Protein AF-0000000083946502 (afdb_homodimer)

Organism: NCBI:txid28139

Nearest PDB structures (foldseek):
  5fny-assembly2_B  TM=5.465E-01  e=9.237E-04  Escherichia coli K-12
  7bhc-assembly2_B  TM=5.252E-01  e=1.106E-03  Escherichia coli K-12
  1rx0-assembly1_C  TM=4.509E-01  e=5.972E+00  Homo sapiens
  7vg4-assembly3_F  TM=4.858E-01  e=9.366E+00  Methylorubrum extorquens AM1
  5fny-assembly2_B  TM=5.475E-01  e=5.488E-04  Escherichia coli K-12

Secondary structure (DSSP, 8-state):
-------TTSBHHHHHHH-GGGGTTGGGGT--S--TT-BHHHHHHHHT--HHHHHHHHHHHH-TT----GGGGGGS-HHHHHHHHHHHHHHIIIIIHHHHHHHHHHHHHHS-HHHHHHHHHHHHHHHHHHHHHHHHIIIIIHHHHHHHHTT---TTS--HHHHHHH---TTHHHHHHHHIIIIIS-TTS-HHHHHHHHHHHHHHHHHHHHHHHHIIIIIHHHHHHHHHHH-/-------TTSBHHHHHHH-GGGGTTGGGGT--S--TT-BHHHHHHHHT--HHHHHHHHHHHH-TT----GGGGGGS-HHHHHHHHHHHHHHIIIIIHHHHHHHHHHHHHHS-HHHHHHHHHHHHHHHHHHHHHHHHIIIIIHHHHHHHHTT---TTS--HHHHHHH---TTHHHHHHHHIIIIIS-TTS-HHHHHHHHHHHHHHHHHHHHHHHHIIIIIHHHHHHHHHHH-

Structure (mmCIF, N/CA/C/O backbone):
data_AF-0000000083946502-model_v1
#
loop_
_entity.id
_entity.type
_entity.pdbx_description
1 polymer 'Iron-sulfur cluster repair di-iron protein'
#
loop_
_atom_site.group_PDB
_atom_site.id
_atom_site.type_symbol
_atom_site.label_atom_id
_atom_site.label_alt_id
_atom_site.label_comp_id
_atom_site.label_asym_id
_atom_site.label_entity_id
_atom_site.label_seq_id
_atom_site.pdbx_PDB_ins_code
_atom_site.Cartn_x
_atom_site.Cartn_y
_atom_site.Cartn_z
_atom_site.occupancy
_atom_site.B_iso_or_equiv
_atom_site.auth_seq_id
_atom_site.auth_comp_id
_atom_site.auth_asym_id
_atom_site.auth_atom_id
_atom_site.pdbx_PDB_model_num
ATOM 1 N N . MET A 1 1 ? -3.738 7.09 -21.281 1 38.72 1 MET A N 1
ATOM 2 C CA . MET A 1 1 ? -2.318 7.398 -21.438 1 38.72 1 MET A CA 1
ATOM 3 C C . MET A 1 1 ? -1.511 6.129 -21.703 1 38.72 1 MET A C 1
ATOM 5 O O . MET A 1 1 ? -1.768 5.09 -21.094 1 38.72 1 MET A O 1
ATOM 9 N N . LYS A 1 2 ? -0.919 6.004 -22.719 1 44.44 2 LYS A N 1
ATOM 10 C CA . LYS A 1 2 ? -0.086 4.902 -23.188 1 44.44 2 LYS A CA 1
ATOM 11 C C . LYS A 1 2 ? 0.951 4.504 -22.141 1 44.44 2 LYS A C 1
ATOM 13 O O . LYS A 1 2 ? 1.848 5.289 -21.828 1 44.44 2 LYS A O 1
ATOM 18 N N . HIS A 1 3 ? 0.584 3.801 -21.109 1 58.94 3 HIS A N 1
ATOM 19 C CA . HIS A 1 3 ? 1.556 3.484 -20.078 1 58.94 3 HIS A CA 1
ATOM 20 C C . HIS A 1 3 ? 2.789 2.805 -20.656 1 58.94 3 HIS A C 1
ATOM 22 O O . HIS A 1 3 ? 2.682 2.018 -21.594 1 58.94 3 HIS A O 1
ATOM 28 N N . LEU A 1 4 ? 3.803 3.463 -20.562 1 65.81 4 LEU A N 1
ATOM 29 C CA . LEU A 1 4 ? 5.043 2.811 -20.969 1 65.81 4 LEU A CA 1
ATOM 30 C C . LEU A 1 4 ? 5.262 1.524 -20.172 1 65.81 4 LEU A C 1
ATOM 32 O O . LEU A 1 4 ? 5.531 1.567 -18.969 1 65.81 4 LEU A O 1
ATOM 36 N N . LEU A 1 5 ? 5.004 0.397 -20.797 1 82.06 5 LEU A N 1
ATOM 37 C CA . LEU A 1 5 ? 5.148 -0.946 -20.234 1 82.06 5 LEU A CA 1
ATOM 38 C C . LEU A 1 5 ? 6.602 -1.237 -19.891 1 82.06 5 LEU A C 1
ATOM 40 O O . LEU A 1 5 ? 7.516 -0.607 -20.422 1 82.06 5 LEU A O 1
ATOM 44 N N . PHE A 1 6 ? 6.766 -2.051 -18.875 1 93 6 PHE A N 1
ATOM 45 C CA . PHE A 1 6 ? 8.109 -2.475 -18.5 1 93 6 PHE A CA 1
ATOM 46 C C . PHE A 1 6 ? 8.766 -3.273 -19.609 1 93 6 PHE A C 1
ATOM 48 O O . PHE A 1 6 ? 8.094 -4.02 -20.328 1 93 6 PHE A O 1
ATOM 55 N N . THR A 1 7 ? 10.047 -3.086 -19.781 1 93.94 7 THR A N 1
ATOM 56 C CA . THR A 1 7 ? 10.805 -3.824 -20.797 1 93.94 7 THR A CA 1
ATOM 57 C C . THR A 1 7 ? 12.031 -4.488 -20.172 1 93.94 7 THR A C 1
ATOM 59 O O . THR A 1 7 ? 12.438 -4.141 -19.062 1 93.94 7 THR A O 1
ATOM 62 N N . GLU A 1 8 ? 12.633 -5.363 -20.922 1 95.12 8 GLU A N 1
ATOM 63 C CA . GLU A 1 8 ? 13.773 -6.133 -20.422 1 95.12 8 GLU A CA 1
ATOM 64 C C . GLU A 1 8 ? 14.984 -5.234 -20.188 1 95.12 8 GLU A C 1
ATOM 66 O O . GLU A 1 8 ? 15.891 -5.594 -19.438 1 95.12 8 GLU A O 1
ATOM 71 N N . ARG A 1 9 ? 15.008 -4.125 -20.812 1 95.25 9 ARG A N 1
ATOM 72 C CA . ARG A 1 9 ? 16.172 -3.254 -20.75 1 95.25 9 ARG A CA 1
ATOM 73 C C . ARG A 1 9 ? 16.156 -2.406 -19.484 1 95.25 9 ARG A C 1
ATOM 75 O O . ARG A 1 9 ? 17.188 -1.855 -19.094 1 95.25 9 ARG A O 1
ATOM 82 N N . MET A 1 10 ? 15.07 -2.332 -18.891 1 95.88 10 MET A N 1
ATOM 83 C CA . MET A 1 10 ? 14.945 -1.539 -17.672 1 95.88 10 MET A CA 1
ATOM 84 C C . MET A 1 10 ? 15.664 -2.219 -16.516 1 95.88 10 MET A C 1
ATOM 86 O O . MET A 1 10 ? 15.805 -3.443 -16.5 1 95.88 10 MET A O 1
ATOM 90 N N . LYS A 1 11 ? 16.078 -1.374 -15.562 1 96.5 11 LYS A N 1
ATOM 91 C CA . LYS A 1 11 ? 16.672 -1.931 -14.352 1 96.5 11 LYS A CA 1
ATOM 92 C C . LYS A 1 11 ? 15.617 -2.576 -13.461 1 96.5 11 LYS A C 1
ATOM 94 O O . LYS A 1 11 ? 14.516 -2.033 -13.297 1 96.5 11 LYS A O 1
ATOM 99 N N . MET A 1 12 ? 15.969 -3.723 -12.852 1 96.25 12 MET A N 1
ATOM 100 C CA . MET A 1 12 ? 15.047 -4.426 -11.961 1 96.25 12 MET A CA 1
ATOM 101 C C . MET A 1 12 ? 14.648 -3.543 -10.781 1 96.25 12 MET A C 1
ATOM 103 O O . MET A 1 12 ? 13.484 -3.533 -10.367 1 96.25 12 MET A O 1
ATOM 107 N N . ALA A 1 13 ? 15.586 -2.771 -10.312 1 94.81 13 ALA A N 1
ATOM 108 C CA . ALA A 1 13 ? 15.312 -1.891 -9.18 1 94.81 13 ALA A CA 1
ATOM 109 C C . ALA A 1 13 ? 14.234 -0.867 -9.531 1 94.81 13 ALA A C 1
ATOM 111 O O . ALA A 1 13 ? 13.422 -0.504 -8.68 1 94.81 13 ALA A O 1
ATOM 112 N N . ASP A 1 14 ? 14.211 -0.471 -10.758 1 94.5 14 ASP A N 1
ATOM 113 C CA . ASP A 1 14 ? 13.25 0.533 -11.195 1 94.5 14 ASP A CA 1
ATOM 114 C C . ASP A 1 14 ? 11.828 -0.023 -11.172 1 94.5 14 ASP A C 1
ATOM 116 O O . ASP A 1 14 ? 10.867 0.719 -10.945 1 94.5 14 ASP A O 1
ATOM 120 N N . LEU A 1 15 ? 11.727 -1.272 -11.406 1 94.56 15 LEU A N 1
ATOM 121 C CA . LEU A 1 15 ? 10.43 -1.941 -11.359 1 94.56 15 LEU A CA 1
ATOM 122 C C . LEU A 1 15 ? 9.828 -1.863 -9.961 1 94.56 15 LEU A C 1
ATOM 124 O O . LEU A 1 15 ? 8.641 -1.562 -9.805 1 94.56 15 LEU A O 1
ATOM 128 N N . VAL A 1 16 ? 10.648 -2.055 -9 1 93.31 16 VAL A N 1
ATOM 129 C CA . VAL A 1 16 ? 10.203 -2.039 -7.609 1 93.31 16 VAL A CA 1
ATOM 130 C C . VAL A 1 16 ? 9.812 -0.618 -7.207 1 93.31 16 VAL A C 1
ATOM 132 O O . VAL A 1 16 ? 8.812 -0.414 -6.516 1 93.31 16 VAL A O 1
ATOM 135 N N . HIS A 1 17 ? 10.555 0.321 -7.707 1 93.62 17 HIS A N 1
ATOM 136 C CA . HIS A 1 17 ? 10.25 1.716 -7.41 1 93.62 17 HIS A CA 1
ATOM 137 C C . HIS A 1 17 ? 8.953 2.154 -8.07 1 93.62 17 HIS A C 1
ATOM 139 O O . HIS A 1 17 ? 8.219 2.986 -7.527 1 93.62 17 HIS A O 1
ATOM 145 N N . ALA A 1 18 ? 8.75 1.553 -9.203 1 93.25 18 ALA A N 1
ATOM 146 C CA . ALA A 1 18 ? 7.547 1.92 -9.953 1 93.25 18 ALA A CA 1
ATOM 147 C C . ALA A 1 18 ? 6.289 1.397 -9.258 1 93.25 18 ALA A C 1
ATOM 149 O O . ALA A 1 18 ? 5.238 2.041 -9.297 1 93.25 18 ALA A O 1
ATOM 150 N N . ASN A 1 19 ? 6.414 0.228 -8.664 1 94.81 19 ASN A N 1
ATOM 151 C CA . ASN A 1 19 ? 5.289 -0.373 -7.961 1 94.81 19 ASN A CA 1
ATOM 152 C C . ASN A 1 19 ? 5.754 -1.311 -6.852 1 94.81 19 ASN A C 1
ATOM 154 O O . ASN A 1 19 ? 6.129 -2.453 -7.113 1 94.81 19 ASN A O 1
ATOM 158 N N . TYR A 1 20 ? 5.555 -0.829 -5.656 1 93.56 20 TYR A N 1
ATOM 159 C CA . TYR A 1 20 ? 6.094 -1.561 -4.516 1 93.56 20 TYR A CA 1
ATOM 160 C C . TYR A 1 20 ? 5.344 -2.869 -4.301 1 93.56 20 TYR A C 1
ATOM 162 O O . TYR A 1 20 ? 5.816 -3.756 -3.586 1 93.56 20 TYR A O 1
ATOM 170 N N . ARG A 1 21 ? 4.191 -3.041 -4.887 1 93.5 21 ARG A N 1
ATOM 171 C CA . ARG A 1 21 ? 3.453 -4.297 -4.777 1 93.5 21 ARG A CA 1
ATOM 172 C C . ARG A 1 21 ? 4.227 -5.445 -5.418 1 93.5 21 ARG A C 1
ATOM 174 O O . ARG A 1 21 ? 3.971 -6.613 -5.125 1 93.5 21 ARG A O 1
ATOM 181 N N . LEU A 1 22 ? 5.137 -5.129 -6.27 1 95.69 22 LEU A N 1
ATOM 182 C CA . LEU A 1 22 ? 5.93 -6.145 -6.949 1 95.69 22 LEU A CA 1
ATOM 183 C C . LEU A 1 22 ? 6.898 -6.816 -5.98 1 95.69 22 LEU A C 1
ATOM 185 O O . LEU A 1 22 ? 7.469 -7.863 -6.293 1 95.69 22 LEU A O 1
ATOM 189 N N . LEU A 1 23 ? 7.074 -6.246 -4.793 1 93 23 LEU A N 1
ATOM 190 C CA . LEU A 1 23 ? 7.844 -6.898 -3.734 1 93 23 LEU A CA 1
ATOM 191 C C . LEU A 1 23 ? 7.246 -8.258 -3.389 1 93 23 LEU A C 1
ATOM 193 O O . LEU A 1 23 ? 7.965 -9.164 -2.955 1 93 23 LEU A O 1
ATOM 197 N N . PHE A 1 24 ? 5.949 -8.406 -3.68 1 91.81 24 PHE A N 1
ATOM 198 C CA . PHE A 1 24 ? 5.273 -9.656 -3.367 1 91.81 24 PHE A CA 1
ATOM 199 C C . PHE A 1 24 ? 5.348 -10.617 -4.547 1 91.81 24 PHE A C 1
ATOM 201 O O . PHE A 1 24 ? 5.164 -11.828 -4.383 1 91.81 24 PHE A O 1
ATOM 208 N N . VAL A 1 25 ? 5.617 -10.117 -5.652 1 95.56 25 VAL A N 1
ATOM 209 C CA . VAL A 1 25 ? 5.633 -10.914 -6.875 1 95.56 25 VAL A CA 1
ATOM 210 C C . VAL A 1 25 ? 7.02 -11.516 -7.078 1 95.56 25 VAL A C 1
ATOM 212 O O . VAL A 1 25 ? 7.145 -12.672 -7.496 1 95.56 25 VAL A O 1
ATOM 215 N N . LEU A 1 26 ? 8.07 -10.789 -6.75 1 94.88 26 LEU A N 1
ATOM 216 C CA . LEU A 1 26 ? 9.445 -11.164 -7.043 1 94.88 26 LEU A CA 1
ATOM 217 C C . LEU A 1 26 ? 9.789 -12.516 -6.414 1 94.88 26 LEU A C 1
ATOM 219 O O . LEU A 1 26 ? 10.289 -13.406 -7.098 1 94.88 26 LEU A O 1
ATOM 223 N N . PRO A 1 27 ? 9.461 -12.734 -5.152 1 92.5 27 PRO A N 1
ATOM 224 C CA . PRO A 1 27 ? 9.805 -14.023 -4.555 1 92.5 27 PRO A CA 1
ATOM 225 C C . PRO A 1 27 ? 9.086 -15.195 -5.219 1 92.5 27 PRO A C 1
ATOM 227 O O . PRO A 1 27 ? 9.602 -16.312 -5.219 1 92.5 27 PRO A O 1
ATOM 230 N N . ARG A 1 28 ? 7.961 -14.984 -5.781 1 95.56 28 ARG A N 1
ATOM 231 C CA . ARG A 1 28 ? 7.203 -16.047 -6.434 1 95.56 28 ARG A CA 1
ATOM 232 C C . ARG A 1 28 ? 7.902 -16.516 -7.703 1 95.56 28 ARG A C 1
ATOM 234 O O . ARG A 1 28 ? 7.617 -17.609 -8.211 1 95.56 28 ARG A O 1
ATOM 241 N N . PHE A 1 29 ? 8.773 -15.688 -8.203 1 96 29 PHE A N 1
ATOM 242 C CA . PHE A 1 29 ? 9.609 -16.078 -9.336 1 96 29 PHE A CA 1
ATOM 243 C C . PHE A 1 29 ? 10.984 -16.531 -8.852 1 96 29 PHE A C 1
ATOM 245 O O . PHE A 1 29 ? 11.891 -16.75 -9.664 1 96 29 PHE A O 1
ATOM 252 N N . GLY A 1 30 ? 11.164 -16.531 -7.508 1 92.06 30 GLY A N 1
ATOM 253 C CA . GLY A 1 30 ? 12.438 -16.922 -6.934 1 92.06 30 GLY A CA 1
ATOM 254 C C . GLY A 1 30 ? 13.461 -15.797 -6.938 1 92.06 30 GLY A C 1
ATOM 255 O O . GLY A 1 30 ? 14.656 -16.031 -6.793 1 92.06 30 GLY A O 1
ATOM 256 N N . ILE A 1 31 ? 13.023 -14.648 -7.188 1 92.44 31 ILE A N 1
ATOM 257 C CA . ILE A 1 31 ? 13.93 -13.508 -7.266 1 92.44 31 ILE A CA 1
ATOM 258 C C . ILE A 1 31 ? 14.023 -12.828 -5.898 1 92.44 31 ILE A C 1
ATOM 260 O O . ILE A 1 31 ? 13.008 -12.5 -5.285 1 92.44 31 ILE A O 1
ATOM 264 N N . GLN A 1 32 ? 15.195 -12.641 -5.445 1 88.06 32 GLN A N 1
ATOM 265 C CA . GLN A 1 32 ? 15.461 -11.93 -4.199 1 88.06 32 GLN A CA 1
ATOM 266 C C . GLN A 1 32 ? 16.016 -10.531 -4.473 1 88.06 32 GLN A C 1
ATOM 268 O O . GLN A 1 32 ? 16.578 -10.281 -5.543 1 88.06 32 GLN A O 1
ATOM 273 N N . LEU A 1 33 ? 15.914 -9.703 -3.559 1 89.62 33 LEU A N 1
ATOM 274 C CA . LEU A 1 33 ? 16.469 -8.367 -3.701 1 89.62 33 LEU A CA 1
ATOM 275 C C . LEU A 1 33 ? 17.984 -8.406 -3.785 1 89.62 33 LEU A C 1
ATOM 277 O O . LEU A 1 33 ? 18.594 -9.469 -3.635 1 89.62 33 LEU A O 1
ATOM 281 N N . GLY A 1 34 ? 18.562 -7.223 -4.016 1 87.88 34 GLY A N 1
ATOM 282 C CA . GLY A 1 34 ? 20 -7.156 -4.219 1 87.88 34 GLY A CA 1
ATOM 283 C C . GLY A 1 34 ? 20.406 -7.207 -5.68 1 87.88 34 GLY A C 1
ATOM 284 O O . GLY A 1 34 ? 21.344 -7.91 -6.047 1 87.88 34 GLY A O 1
ATOM 285 N N . PHE A 1 35 ? 19.688 -6.477 -6.438 1 88.62 35 PHE A N 1
ATOM 286 C CA . PHE A 1 35 ? 19.828 -6.555 -7.887 1 88.62 35 PHE A CA 1
ATOM 287 C C . PHE A 1 35 ? 21.047 -5.77 -8.359 1 88.62 35 PHE A C 1
ATOM 289 O O . PHE A 1 35 ? 21.562 -5.996 -9.461 1 88.62 35 PHE A O 1
ATOM 296 N N . GLY A 1 36 ? 21.438 -4.828 -7.52 1 90.56 36 GLY A N 1
ATOM 297 C CA . GLY A 1 36 ? 22.328 -3.832 -8.078 1 90.56 36 GLY A CA 1
ATOM 298 C C . GLY A 1 36 ? 21.734 -3.07 -9.242 1 90.56 36 GLY A C 1
ATOM 299 O O . GLY A 1 36 ? 20.625 -2.553 -9.148 1 90.56 36 GLY A O 1
ATOM 300 N N . ASP A 1 37 ? 22.531 -3.057 -10.383 1 93.94 37 ASP A N 1
ATOM 301 C CA . ASP A 1 37 ? 22.078 -2.307 -11.555 1 93.94 37 ASP A CA 1
ATOM 302 C C . ASP A 1 37 ? 21.688 -3.244 -12.695 1 93.94 37 ASP A C 1
ATOM 304 O O . ASP A 1 37 ? 21.609 -2.824 -13.852 1 93.94 37 ASP A O 1
ATOM 308 N N . LYS A 1 38 ? 21.453 -4.426 -12.367 1 96.38 38 LYS A N 1
ATOM 309 C CA . LYS A 1 38 ? 21.141 -5.414 -13.391 1 96.38 38 LYS A CA 1
ATOM 310 C C . LYS A 1 38 ? 19.766 -5.141 -14 1 96.38 38 LYS A C 1
ATOM 312 O O . LYS A 1 38 ? 18.844 -4.676 -13.312 1 96.38 38 LYS A O 1
ATOM 317 N N . SER A 1 39 ? 19.641 -5.473 -15.242 1 97.69 39 SER A N 1
ATOM 318 C CA . SER A 1 39 ? 18.391 -5.285 -15.961 1 97.69 39 SER A CA 1
ATOM 319 C C . SER A 1 39 ? 17.406 -6.422 -15.68 1 97.69 39 SER A C 1
ATOM 321 O O . SER A 1 39 ? 17.797 -7.469 -15.156 1 97.69 39 SER A O 1
ATOM 323 N N . ILE A 1 40 ? 16.188 -6.215 -16.031 1 97.62 40 ILE A N 1
ATOM 324 C CA . ILE A 1 40 ? 15.148 -7.227 -15.883 1 97.62 40 ILE A CA 1
ATOM 325 C C . ILE A 1 40 ? 15.523 -8.469 -16.688 1 97.62 40 ILE A C 1
ATOM 327 O O . ILE A 1 40 ? 15.453 -9.594 -16.172 1 97.62 40 ILE A O 1
ATOM 331 N N . GLY A 1 41 ? 15.984 -8.234 -17.906 1 97.44 41 GLY A N 1
ATOM 332 C CA . GLY A 1 41 ? 16.375 -9.352 -18.75 1 97.44 41 GLY A CA 1
ATOM 333 C C . GLY A 1 41 ? 17.516 -10.172 -18.156 1 97.44 41 GLY A C 1
ATOM 334 O O . GLY A 1 41 ? 17.469 -11.406 -18.188 1 97.44 41 GLY A O 1
ATOM 335 N N . GLU A 1 42 ? 18.516 -9.516 -17.656 1 97.69 42 GLU A N 1
ATOM 336 C CA . GLU A 1 42 ? 19.656 -10.195 -17.031 1 97.69 42 GLU A CA 1
ATOM 337 C C . GLU A 1 42 ? 19.219 -11.039 -15.844 1 97.69 42 GLU A C 1
ATOM 339 O O . GLU A 1 42 ? 19.625 -12.195 -15.703 1 97.69 42 GLU A O 1
ATOM 344 N N . ILE A 1 43 ? 18.375 -10.531 -15.031 1 96.94 43 ILE A N 1
ATOM 345 C CA . ILE A 1 43 ? 17.922 -11.227 -13.836 1 96.94 43 ILE A CA 1
ATOM 346 C C . ILE A 1 43 ? 17.062 -12.43 -14.234 1 96.94 43 ILE A C 1
ATOM 348 O O . ILE A 1 43 ? 17.219 -13.523 -13.695 1 96.94 43 ILE A O 1
ATOM 352 N N . CYS A 1 44 ? 16.203 -12.203 -15.164 1 96.81 44 CYS A N 1
ATOM 353 C CA . CYS A 1 44 ? 15.352 -13.297 -15.625 1 96.81 44 CYS A CA 1
ATOM 354 C C . CYS A 1 44 ? 16.203 -14.438 -16.188 1 96.81 44 CYS A C 1
ATOM 356 O O . CYS A 1 44 ? 15.961 -15.609 -15.859 1 96.81 44 CYS A O 1
ATOM 358 N N . ARG A 1 45 ? 17.141 -14.086 -16.953 1 96.38 45 ARG A N 1
ATOM 359 C CA . ARG A 1 45 ? 18.016 -15.094 -17.547 1 96.38 45 ARG A CA 1
ATOM 360 C C . ARG A 1 45 ? 18.766 -15.859 -16.453 1 96.38 45 ARG A C 1
ATOM 362 O O . ARG A 1 45 ? 18.859 -17.094 -16.516 1 96.38 45 ARG A O 1
ATOM 369 N N . THR A 1 46 ? 19.281 -15.172 -15.531 1 95.25 46 THR A N 1
ATOM 370 C CA . THR A 1 46 ? 20.062 -15.773 -14.453 1 95.25 46 THR A CA 1
ATOM 371 C C . THR A 1 46 ? 19.203 -16.734 -13.641 1 95.25 46 THR A C 1
ATOM 373 O O . THR A 1 46 ? 19.703 -17.75 -13.148 1 95.25 46 THR A O 1
ATOM 376 N N . HIS A 1 47 ? 17.906 -16.531 -13.531 1 94.5 47 HIS A N 1
ATOM 377 C CA . HIS A 1 47 ? 17.016 -17.328 -12.703 1 94.5 47 HIS A CA 1
ATOM 378 C C . HIS A 1 47 ? 16.234 -18.344 -13.539 1 94.5 47 HIS A C 1
ATOM 380 O O . HIS A 1 47 ? 15.383 -19.062 -13.016 1 94.5 47 HIS A O 1
ATOM 386 N N . GLY A 1 48 ? 16.469 -18.297 -14.836 1 93.81 48 GLY A N 1
ATOM 387 C CA . GLY A 1 48 ? 15.805 -19.25 -15.719 1 93.81 48 GLY A CA 1
ATOM 388 C C . GLY A 1 48 ? 14.312 -19 -15.844 1 93.81 48 GLY A C 1
ATOM 389 O O . GLY A 1 48 ? 13.531 -19.953 -15.938 1 93.81 48 GLY A O 1
ATOM 390 N N . ILE A 1 49 ? 13.922 -17.75 -15.766 1 93.94 49 ILE A N 1
ATOM 391 C CA . ILE A 1 49 ? 12.516 -17.359 -15.852 1 93.94 49 ILE A CA 1
ATOM 392 C C . ILE A 1 49 ? 12.242 -16.719 -17.219 1 93.94 49 ILE A C 1
ATOM 394 O O . ILE A 1 49 ? 13.102 -16.047 -17.781 1 93.94 49 ILE A O 1
ATOM 398 N N . SER A 1 50 ? 11.117 -16.953 -17.719 1 94 50 SER A N 1
ATOM 399 C CA . SER A 1 50 ? 10.688 -16.266 -18.938 1 94 50 SER A CA 1
ATOM 400 C C . SER A 1 50 ? 10.492 -14.773 -18.688 1 94 50 SER A C 1
ATOM 402 O O . SER A 1 50 ? 9.609 -14.375 -17.938 1 94 50 SER A O 1
ATOM 404 N N . SER A 1 51 ? 11.273 -14.008 -19.422 1 94.88 51 SER A N 1
ATOM 405 C CA . SER A 1 51 ? 11.133 -12.562 -19.266 1 94.88 51 SER A CA 1
ATOM 406 C C . SER A 1 51 ? 9.742 -12.094 -19.703 1 94.88 51 SER A C 1
ATOM 408 O O . SER A 1 51 ? 9.195 -11.156 -19.125 1 94.88 51 SER A O 1
ATOM 410 N N . SER A 1 52 ? 9.25 -12.781 -20.672 1 93.69 52 SER A N 1
ATOM 411 C CA . SER A 1 52 ? 7.93 -12.414 -21.172 1 93.69 52 SER A CA 1
ATOM 412 C C . SER A 1 52 ? 6.852 -12.633 -20.125 1 93.69 52 SER A C 1
ATOM 414 O O . SER A 1 52 ? 6.004 -11.766 -19.906 1 93.69 52 SER A O 1
ATOM 416 N N . LEU A 1 53 ? 6.895 -13.766 -19.516 1 95.25 53 LEU A N 1
ATOM 417 C CA . LEU A 1 53 ? 5.922 -14.047 -18.469 1 95.25 53 LEU A CA 1
ATOM 418 C C . LEU A 1 53 ? 6.102 -13.102 -17.281 1 95.25 53 LEU A C 1
ATOM 420 O O . LEU A 1 53 ? 5.125 -12.562 -16.75 1 95.25 53 LEU A O 1
ATOM 424 N N . PHE A 1 54 ? 7.375 -12.906 -16.906 1 96.94 54 PHE A N 1
ATOM 425 C CA . PHE A 1 54 ? 7.68 -12.031 -15.781 1 96.94 54 PHE A CA 1
ATOM 426 C C . PHE A 1 54 ? 7.141 -10.625 -16.031 1 96.94 54 PHE A C 1
ATOM 428 O O . PHE A 1 54 ? 6.461 -10.055 -15.18 1 96.94 54 PHE A O 1
ATOM 435 N N . LEU A 1 55 ? 7.398 -10.094 -17.188 1 95.5 55 LEU A N 1
ATOM 436 C CA . LEU A 1 55 ? 6.969 -8.75 -17.547 1 95.5 55 LEU A CA 1
ATOM 437 C C . LEU A 1 55 ? 5.449 -8.672 -17.656 1 95.5 55 LEU A C 1
ATOM 439 O O . LEU A 1 55 ? 4.848 -7.66 -17.297 1 95.5 55 LEU A O 1
ATOM 443 N N . LEU A 1 56 ? 4.852 -9.711 -18.125 1 94.75 56 LEU A N 1
ATOM 444 C CA . LEU A 1 56 ? 3.396 -9.758 -18.203 1 94.75 56 LEU A CA 1
ATOM 445 C C . LEU A 1 56 ? 2.764 -9.625 -16.828 1 94.75 56 LEU A C 1
ATOM 447 O O . LEU A 1 56 ? 1.872 -8.797 -16.625 1 94.75 56 LEU A O 1
ATOM 451 N N . VAL A 1 57 ? 3.277 -10.406 -15.898 1 96 57 VAL A N 1
ATOM 452 C CA . VAL A 1 57 ? 2.75 -10.375 -14.539 1 96 57 VAL A CA 1
ATOM 453 C C . VAL A 1 57 ? 2.971 -9 -13.922 1 96 57 VAL A C 1
ATOM 455 O O . VAL A 1 57 ? 2.049 -8.406 -13.359 1 96 57 VAL A O 1
ATOM 458 N N . CYS A 1 58 ? 4.129 -8.43 -14.102 1 96.56 58 CYS A N 1
ATOM 459 C CA . CYS A 1 58 ? 4.457 -7.125 -13.539 1 96.56 58 CYS A CA 1
ATOM 460 C C . CYS A 1 58 ? 3.562 -6.039 -14.125 1 96.56 58 CYS A C 1
ATOM 462 O O . CYS A 1 58 ? 3.123 -5.141 -13.406 1 96.56 58 CYS A O 1
ATOM 464 N N . ASN A 1 59 ? 3.322 -6.145 -15.391 1 95.19 59 ASN A N 1
ATOM 465 C CA . ASN A 1 59 ? 2.467 -5.156 -16.031 1 95.19 59 ASN A CA 1
ATOM 466 C C . ASN A 1 59 ? 1.022 -5.266 -15.555 1 95.19 59 ASN A C 1
ATOM 468 O O . ASN A 1 59 ? 0.35 -4.25 -15.367 1 95.19 59 ASN A O 1
ATOM 472 N N . ILE A 1 60 ? 0.559 -6.445 -15.328 1 94.5 60 ILE A N 1
ATOM 473 C CA . ILE A 1 60 ? -0.791 -6.656 -14.82 1 94.5 60 ILE A CA 1
ATOM 474 C C . ILE A 1 60 ? -0.912 -6.051 -13.422 1 94.5 60 ILE A C 1
ATOM 476 O O . ILE A 1 60 ? -1.912 -5.406 -13.102 1 94.5 60 ILE A O 1
ATOM 480 N N . TYR A 1 61 ? 0.098 -6.207 -12.641 1 95.5 61 TYR A N 1
ATOM 481 C CA . TYR A 1 61 ? 0.084 -5.688 -11.273 1 95.5 61 TYR A CA 1
ATOM 482 C C . TYR A 1 61 ? 0.142 -4.168 -11.273 1 95.5 61 TYR A C 1
ATOM 484 O O . TYR A 1 61 ? -0.388 -3.521 -10.359 1 95.5 61 TYR A O 1
ATOM 492 N N . THR A 1 62 ? 0.772 -3.604 -12.219 1 94.56 62 THR A N 1
ATOM 493 C CA . THR A 1 62 ? 1.114 -2.186 -12.156 1 94.56 62 THR A CA 1
ATOM 494 C C . THR A 1 62 ? 0.078 -1.349 -12.898 1 94.56 62 THR A C 1
ATOM 496 O O . THR A 1 62 ? -0.273 -0.251 -12.461 1 94.56 62 THR A O 1
ATOM 499 N N . PHE A 1 63 ? -0.406 -1.896 -13.969 1 91.94 63 PHE A N 1
ATOM 500 C CA . PHE A 1 63 ? -1.305 -1.127 -14.82 1 91.94 63 PHE A CA 1
ATOM 501 C C . PHE A 1 63 ? -2.691 -1.758 -14.859 1 91.94 63 PHE A C 1
ATOM 503 O O . PHE A 1 63 ? -2.902 -2.768 -15.531 1 91.94 63 PHE A O 1
ATOM 510 N N . ASP A 1 64 ? -3.652 -1.165 -14.219 1 84.06 64 ASP A N 1
ATOM 511 C CA . ASP A 1 64 ? -4.977 -1.737 -13.992 1 84.06 64 ASP A CA 1
ATOM 512 C C . ASP A 1 64 ? -5.684 -2.029 -15.312 1 84.06 64 ASP A C 1
ATOM 514 O O . ASP A 1 64 ? -6.48 -2.965 -15.398 1 84.06 64 ASP A O 1
ATOM 518 N N . ASP A 1 65 ? -5.391 -1.369 -16.328 1 83.19 65 ASP A N 1
ATOM 519 C CA . ASP A 1 65 ? -6.113 -1.553 -17.578 1 83.19 65 ASP A CA 1
ATOM 520 C C . ASP A 1 65 ? -5.309 -2.412 -18.562 1 83.19 65 ASP A C 1
ATOM 522 O O . ASP A 1 65 ? -5.723 -2.619 -19.703 1 83.19 65 ASP A O 1
ATOM 526 N N . PHE A 1 66 ? -4.305 -2.963 -18.016 1 87.25 66 PHE A N 1
ATOM 527 C CA . PHE A 1 66 ? -3.459 -3.74 -18.906 1 87.25 66 PHE A CA 1
ATOM 528 C C . PHE A 1 66 ? -3.986 -5.164 -19.047 1 87.25 66 PHE A C 1
ATOM 530 O O . PHE A 1 66 ? -4.254 -5.836 -18.047 1 87.25 66 PHE A O 1
ATOM 537 N N . LEU A 1 67 ? -4.184 -5.555 -20.328 1 83.44 67 LEU A N 1
ATOM 538 C CA . LEU A 1 67 ? -4.422 -6.953 -20.688 1 83.44 67 LEU A CA 1
ATOM 539 C C . LEU A 1 67 ? -3.539 -7.371 -21.859 1 83.44 67 LEU A C 1
ATOM 541 O O . LEU A 1 67 ? -3.391 -6.621 -22.828 1 83.44 67 LEU A O 1
ATOM 545 N N . PRO A 1 68 ? -2.994 -8.539 -21.719 1 81.62 68 PRO A N 1
ATOM 546 C CA . PRO A 1 68 ? -2.078 -8.969 -22.766 1 81.62 68 PRO A CA 1
ATOM 547 C C . PRO A 1 68 ? -2.789 -9.242 -24.094 1 81.62 68 PRO A C 1
ATOM 549 O O . PRO A 1 68 ? -3.973 -9.594 -24.109 1 81.62 68 PRO A O 1
ATOM 552 N N . GLU A 1 69 ? -1.99 -9 -25.109 1 79 69 GLU A N 1
ATOM 553 C CA . GLU A 1 69 ? -2.455 -9.414 -26.422 1 79 69 GLU A CA 1
ATOM 554 C C . GLU A 1 69 ? -2.281 -10.922 -26.625 1 79 69 GLU A C 1
ATOM 556 O O . GLU A 1 69 ? -1.459 -11.547 -25.953 1 79 69 GLU A O 1
ATOM 561 N N . ALA A 1 70 ? -3.064 -11.43 -27.531 1 75.06 70 ALA A N 1
ATOM 562 C CA . ALA A 1 70 ? -3.07 -12.867 -27.781 1 75.06 70 ALA A CA 1
ATOM 563 C C . ALA A 1 70 ? -1.669 -13.375 -28.109 1 75.06 70 ALA A C 1
ATOM 565 O O . ALA A 1 70 ? -1.278 -14.461 -27.688 1 75.06 70 ALA A O 1
ATOM 566 N N . ASP A 1 71 ? -0.942 -12.594 -28.812 1 77.25 71 ASP A N 1
ATOM 567 C CA . ASP A 1 71 ? 0.376 -13.023 -29.266 1 77.25 71 ASP A CA 1
ATOM 568 C C . ASP A 1 71 ? 1.368 -13.078 -28.109 1 77.25 71 ASP A C 1
ATOM 570 O O . ASP A 1 71 ? 2.359 -13.805 -28.172 1 77.25 71 ASP A O 1
ATOM 574 N N . GLU A 1 72 ? 1.094 -12.406 -27.047 1 78.38 72 GLU A N 1
ATOM 575 C CA . GLU A 1 72 ? 1.978 -12.391 -25.891 1 78.38 72 GLU A CA 1
ATOM 576 C C . GLU A 1 72 ? 1.856 -13.68 -25.078 1 78.38 72 GLU A C 1
ATOM 578 O O . GLU A 1 72 ? 2.752 -14.023 -24.312 1 78.38 72 GLU A O 1
ATOM 583 N N . LEU A 1 73 ? 0.836 -14.391 -25.328 1 80.88 73 LEU A N 1
ATOM 584 C CA . LEU A 1 73 ? 0.577 -15.602 -24.562 1 80.88 73 LEU A CA 1
ATOM 585 C C . LEU A 1 73 ? 1.407 -16.766 -25.094 1 80.88 73 LEU A C 1
ATOM 587 O O . LEU A 1 73 ? 1.562 -17.781 -24.406 1 80.88 73 LEU A O 1
ATOM 591 N N . HIS A 1 74 ? 2.051 -16.516 -26.234 1 81 74 HIS A N 1
ATOM 592 C CA . HIS A 1 74 ? 2.785 -17.609 -26.859 1 81 74 HIS A CA 1
ATOM 593 C C . HIS A 1 74 ? 4.258 -17.578 -26.469 1 81 74 HIS A C 1
ATOM 595 O O . HIS A 1 74 ? 5.031 -18.453 -26.875 1 81 74 HIS A O 1
ATOM 601 N N . SER A 1 75 ? 4.633 -16.703 -25.688 1 84 75 SER A N 1
ATOM 602 C CA . SER A 1 75 ? 6.047 -16.531 -25.375 1 84 75 SER A CA 1
ATOM 603 C C . SER A 1 75 ? 6.434 -17.297 -24.109 1 84 75 SER A C 1
ATOM 605 O O . SER A 1 75 ? 7.59 -17.266 -23.688 1 84 75 SER A O 1
ATOM 607 N N . PHE A 1 76 ? 5.512 -18 -23.5 1 90.44 76 PHE A N 1
ATOM 608 C CA . PHE A 1 76 ? 5.738 -18.859 -22.359 1 90.44 76 PHE A CA 1
ATOM 609 C C . PHE A 1 76 ? 4.766 -20.047 -22.359 1 90.44 76 PHE A C 1
ATOM 611 O O . PHE A 1 76 ? 3.838 -20.078 -23.172 1 90.44 76 PHE A O 1
ATOM 618 N N . THR A 1 77 ? 5.012 -20.969 -21.516 1 90.56 77 THR A N 1
ATOM 619 C CA . THR A 1 77 ? 4.184 -22.172 -21.516 1 90.56 77 THR A CA 1
ATOM 620 C C . THR A 1 77 ? 3.188 -22.141 -20.359 1 90.56 77 THR A C 1
ATOM 622 O O . THR A 1 77 ? 3.35 -21.359 -19.422 1 90.56 77 THR A O 1
ATOM 625 N N . ALA A 1 78 ? 2.203 -22.953 -20.438 1 92.38 78 ALA A N 1
ATOM 626 C CA . ALA A 1 78 ? 1.253 -23.109 -19.344 1 92.38 78 ALA A CA 1
ATOM 627 C C . ALA A 1 78 ? 1.948 -23.609 -18.078 1 92.38 78 ALA A C 1
ATOM 629 O O . ALA A 1 78 ? 1.568 -23.234 -16.969 1 92.38 78 ALA A O 1
ATOM 630 N N . GLU A 1 79 ? 2.99 -24.328 -18.312 1 92.62 79 GLU A N 1
ATOM 631 C CA . GLU A 1 79 ? 3.756 -24.844 -17.188 1 92.62 79 GLU A CA 1
ATOM 632 C C . GLU A 1 79 ? 4.469 -23.719 -16.438 1 92.62 79 GLU A C 1
ATOM 634 O O . GLU A 1 79 ? 4.52 -23.719 -15.203 1 92.62 79 GLU A O 1
ATOM 639 N N . ASP A 1 80 ? 4.98 -22.812 -17.203 1 94.81 80 ASP A N 1
ATOM 640 C CA . ASP A 1 80 ? 5.609 -21.656 -16.578 1 94.81 80 ASP A CA 1
ATOM 641 C C . ASP A 1 80 ? 4.613 -20.891 -15.703 1 94.81 80 ASP A C 1
ATOM 643 O O . ASP A 1 80 ? 4.941 -20.5 -14.586 1 94.81 80 ASP A O 1
ATOM 647 N N . LEU A 1 81 ? 3.48 -20.734 -16.234 1 96.38 81 LEU A N 1
ATOM 648 C CA . LEU A 1 81 ? 2.451 -19.969 -15.547 1 96.38 81 LEU A CA 1
ATOM 649 C C . LEU A 1 81 ? 1.96 -20.719 -14.312 1 96.38 81 LEU A C 1
ATOM 651 O O . LEU A 1 81 ? 1.794 -20.125 -13.25 1 96.38 81 LEU A O 1
ATOM 655 N N . THR A 1 82 ? 1.736 -22.016 -14.422 1 97.31 82 THR A N 1
ATOM 656 C CA . THR A 1 82 ? 1.262 -22.781 -13.281 1 97.31 82 THR A CA 1
ATOM 657 C C . THR A 1 82 ? 2.318 -22.828 -12.18 1 97.31 82 THR A C 1
ATOM 659 O O . THR A 1 82 ? 1.987 -22.844 -10.992 1 97.31 82 THR A O 1
ATOM 662 N N . ALA A 1 83 ? 3.588 -22.844 -12.57 1 96.81 83 ALA A N 1
ATOM 663 C CA . ALA A 1 83 ? 4.66 -22.781 -11.578 1 96.81 83 ALA A CA 1
ATOM 664 C C . ALA A 1 83 ? 4.594 -21.484 -10.773 1 96.81 83 ALA A C 1
ATOM 666 O O . ALA A 1 83 ? 4.746 -21.5 -9.555 1 96.81 83 ALA A O 1
ATOM 667 N N . TYR A 1 84 ? 4.355 -20.406 -11.445 1 97.69 84 TYR A N 1
ATOM 668 C CA . TYR A 1 84 ? 4.191 -19.125 -10.773 1 97.69 84 TYR A CA 1
ATOM 669 C C . TYR A 1 84 ? 2.986 -19.141 -9.836 1 97.69 84 TYR A C 1
ATOM 671 O O . TYR A 1 84 ? 3.074 -18.703 -8.688 1 97.69 84 TYR A O 1
ATOM 679 N N . LEU A 1 85 ? 1.861 -19.641 -10.352 1 98.12 85 LEU A N 1
ATOM 680 C CA . LEU A 1 85 ? 0.633 -19.688 -9.57 1 98.12 85 LEU A CA 1
ATOM 681 C C . LEU A 1 85 ? 0.807 -20.562 -8.336 1 98.12 85 LEU A C 1
ATOM 683 O O . LEU A 1 85 ? 0.3 -20.25 -7.258 1 98.12 85 LEU A O 1
ATOM 687 N N . HIS A 1 86 ? 1.523 -21.672 -8.531 1 98.25 86 HIS A N 1
ATOM 688 C CA . HIS A 1 86 ? 1.817 -22.547 -7.395 1 98.25 86 HIS A CA 1
ATOM 689 C C . HIS A 1 86 ? 2.564 -21.797 -6.301 1 98.25 86 HIS A C 1
ATOM 691 O O . HIS A 1 86 ? 2.225 -21.906 -5.121 1 98.25 86 HIS A O 1
ATOM 697 N N . GLN A 1 87 ? 3.543 -21.047 -6.699 1 97.56 87 GLN A N 1
ATOM 698 C CA . GLN A 1 87 ? 4.309 -20.281 -5.727 1 97.56 87 GLN A CA 1
ATOM 699 C C . GLN A 1 87 ? 3.436 -19.219 -5.059 1 97.56 87 GLN A C 1
ATOM 701 O O . GLN A 1 87 ? 3.613 -18.922 -3.875 1 97.56 87 GLN A O 1
ATOM 706 N N . SER A 1 88 ? 2.555 -18.656 -5.816 1 97.44 88 SER A N 1
ATOM 707 C CA . SER A 1 88 ? 1.613 -17.703 -5.234 1 97.44 88 SER A CA 1
ATOM 708 C C . SER A 1 88 ? 0.762 -18.359 -4.152 1 97.44 88 SER A C 1
ATOM 710 O O . SER A 1 88 ? 0.587 -17.797 -3.068 1 97.44 88 SER A O 1
ATOM 712 N N . HIS A 1 89 ? 0.258 -19.562 -4.445 1 98.12 89 HIS A N 1
ATOM 713 C CA . HIS A 1 89 ? -0.538 -20.312 -3.471 1 98.12 89 HIS A CA 1
ATOM 714 C C . HIS A 1 89 ? 0.251 -20.547 -2.189 1 98.12 89 HIS A C 1
ATOM 716 O O . HIS A 1 89 ? -0.271 -20.375 -1.088 1 98.12 89 HIS A O 1
ATOM 722 N N . GLU A 1 90 ? 1.469 -20.922 -2.342 1 97.44 90 GLU A N 1
ATOM 723 C CA . GLU A 1 90 ? 2.322 -21.188 -1.188 1 97.44 90 GLU A CA 1
ATOM 724 C C . GLU A 1 90 ? 2.494 -19.922 -0.334 1 97.44 90 GLU A C 1
ATOM 726 O O . GLU A 1 90 ? 2.41 -19.984 0.894 1 97.44 90 GLU A O 1
ATOM 731 N N . ASP A 1 91 ? 2.707 -18.906 -1.014 1 95.81 91 ASP A N 1
ATOM 732 C CA . ASP A 1 91 ? 2.881 -17.625 -0.318 1 95.81 91 ASP A CA 1
ATOM 733 C C . ASP A 1 91 ? 1.621 -17.25 0.46 1 95.81 91 ASP A C 1
ATOM 735 O O . ASP A 1 91 ? 1.7 -16.844 1.622 1 95.81 91 ASP A O 1
ATOM 739 N N . TYR A 1 92 ? 0.443 -17.344 -0.182 1 97.06 92 TYR A N 1
ATOM 740 C CA . TYR A 1 92 ? -0.819 -17.016 0.467 1 97.06 92 TYR A CA 1
ATOM 741 C C . TYR A 1 92 ? -1.062 -17.891 1.684 1 97.06 92 TYR A C 1
ATOM 743 O O . TYR A 1 92 ? -1.372 -17.406 2.77 1 97.06 92 TYR A O 1
ATOM 751 N N . ILE A 1 93 ? -0.852 -19.172 1.506 1 97 93 ILE A N 1
ATOM 752 C CA . ILE A 1 93 ? -1.27 -20.172 2.494 1 97 93 ILE A CA 1
ATOM 753 C C . ILE A 1 93 ? -0.264 -20.203 3.643 1 97 93 ILE A C 1
ATOM 755 O O . ILE A 1 93 ? -0.644 -20.375 4.805 1 97 93 ILE A O 1
ATOM 759 N N . ARG A 1 94 ? 0.971 -19.969 3.393 1 95.12 94 ARG A N 1
ATOM 760 C CA . ARG A 1 94 ? 1.989 -20.188 4.414 1 95.12 94 ARG A CA 1
ATOM 761 C C . ARG A 1 94 ? 2.416 -18.875 5.062 1 95.12 94 ARG A C 1
ATOM 763 O O . ARG A 1 94 ? 2.939 -18.875 6.18 1 95.12 94 ARG A O 1
ATOM 770 N N . GLU A 1 95 ? 2.158 -17.812 4.395 1 94.06 95 GLU A N 1
ATOM 771 C CA . GLU A 1 95 ? 2.711 -16.562 4.922 1 94.06 95 GLU A CA 1
ATOM 772 C C . GLU A 1 95 ? 1.619 -15.516 5.117 1 94.06 95 GLU A C 1
ATOM 774 O O . GLU A 1 95 ? 1.299 -15.148 6.25 1 94.06 95 GLU A O 1
ATOM 779 N N . GLN A 1 96 ? 0.956 -15.086 4.047 1 94.44 96 GLN A N 1
ATOM 780 C CA . GLN A 1 96 ? 0.093 -13.914 4.105 1 94.44 96 GLN A CA 1
ATOM 781 C C . GLN A 1 96 ? -1.144 -14.18 4.957 1 94.44 96 GLN A C 1
ATOM 783 O O . GLN A 1 96 ? -1.449 -13.406 5.871 1 94.44 96 GLN A O 1
ATOM 788 N N . ILE A 1 97 ? -1.795 -15.266 4.684 1 97 97 ILE A N 1
ATOM 789 C CA . ILE A 1 97 ? -3.049 -15.555 5.375 1 97 97 ILE A CA 1
ATOM 790 C C . ILE A 1 97 ? -2.771 -15.828 6.848 1 97 97 ILE A C 1
ATOM 792 O O . ILE A 1 97 ? -3.438 -15.281 7.727 1 97 97 ILE A O 1
ATOM 796 N N . PRO A 1 98 ? -1.768 -16.625 7.219 1 96.56 98 PRO A N 1
ATOM 797 C CA . PRO A 1 98 ? -1.46 -16.828 8.633 1 96.56 98 PRO A CA 1
ATOM 798 C C . PRO A 1 98 ? -1.077 -15.539 9.352 1 96.56 98 PRO A C 1
ATOM 800 O O . PRO A 1 98 ? -1.461 -15.328 10.508 1 96.56 98 PRO A O 1
ATOM 803 N N . GLU A 1 99 ? -0.309 -14.688 8.719 1 94.62 99 GLU A N 1
ATOM 804 C CA . GLU A 1 99 ? 0.068 -13.414 9.328 1 94.62 99 GLU A CA 1
ATOM 805 C C . GLU A 1 99 ? -1.16 -12.562 9.633 1 94.62 99 GLU A C 1
ATOM 807 O O . GLU A 1 99 ? -1.261 -11.969 10.711 1 94.62 99 GLU A O 1
ATOM 812 N N . ILE A 1 100 ? -2.053 -12.484 8.727 1 96.25 100 ILE A N 1
ATOM 813 C CA . ILE A 1 100 ? -3.289 -11.734 8.93 1 96.25 100 ILE A CA 1
ATOM 814 C C . ILE A 1 100 ? -4.121 -12.398 10.023 1 96.25 100 ILE A C 1
ATOM 816 O O . ILE A 1 100 ? -4.754 -11.711 10.828 1 96.25 100 ILE A O 1
ATOM 820 N N . GLY A 1 101 ? -4.121 -13.734 10.008 1 95.81 101 GLY A N 1
ATOM 821 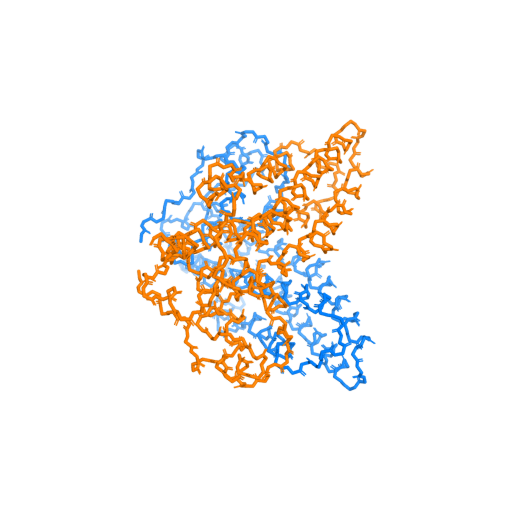C CA . GLY A 1 101 ? -4.801 -14.453 11.07 1 95.81 101 GLY A CA 1
ATOM 822 C C . GLY A 1 101 ? -4.316 -14.062 12.453 1 95.81 101 GLY A C 1
ATOM 823 O O . GLY A 1 101 ? -5.125 -13.875 13.367 1 95.81 101 GLY A O 1
ATOM 824 N N . LYS A 1 102 ? -3.045 -13.914 12.633 1 95.12 102 LYS A N 1
ATOM 825 C CA . LYS A 1 102 ? -2.477 -13.484 13.906 1 95.12 102 LYS A CA 1
ATOM 826 C C . LYS 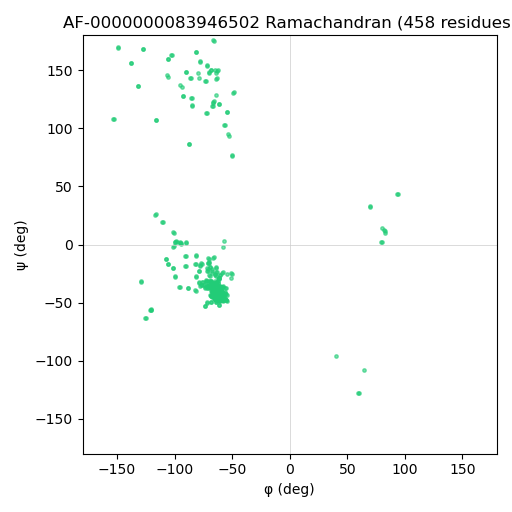A 1 102 ? -2.951 -12.086 14.281 1 95.12 102 LYS A C 1
ATOM 828 O O . LYS A 1 102 ? -3.238 -11.812 15.445 1 95.12 102 LYS A O 1
ATOM 833 N N . GLN A 1 103 ? -2.994 -11.234 13.305 1 92.94 103 GLN A N 1
ATOM 834 C CA . GLN A 1 103 ? -3.459 -9.875 13.539 1 92.94 103 GLN A CA 1
ATOM 835 C C . GLN A 1 103 ? -4.926 -9.859 13.961 1 92.94 103 GLN A C 1
ATOM 837 O O . GLN A 1 103 ? -5.312 -9.109 14.867 1 92.94 103 GLN A O 1
ATOM 842 N N . VAL A 1 104 ? -5.707 -10.617 13.266 1 92.69 104 VAL A N 1
ATOM 843 C CA . VAL A 1 104 ? -7.129 -10.711 13.57 1 92.69 104 VAL A CA 1
ATOM 844 C C . VAL A 1 104 ? -7.32 -11.219 15 1 92.69 104 VAL A C 1
ATOM 846 O O . VAL A 1 104 ? -8.117 -10.656 15.766 1 92.69 104 VAL A O 1
ATOM 849 N N . LEU A 1 105 ? -6.57 -12.234 15.359 1 91.31 105 LEU A N 1
ATOM 850 C CA . LEU A 1 105 ? -6.648 -12.797 16.703 1 91.31 105 LEU A CA 1
ATOM 851 C C . LEU A 1 105 ? -6.262 -11.758 17.75 1 91.31 105 LEU A C 1
ATOM 853 O O . LEU A 1 105 ? -6.934 -11.625 18.781 1 91.31 105 LEU A O 1
ATOM 857 N N . SER A 1 106 ? -5.184 -11.062 17.469 1 88.94 106 SER A N 1
ATOM 858 C CA . SER A 1 106 ? -4.73 -10.016 18.391 1 88.94 106 SER A CA 1
ATOM 859 C C . SER A 1 106 ? -5.789 -8.93 18.562 1 88.94 106 SER A C 1
ATOM 861 O O . SER A 1 106 ? -6.062 -8.492 19.672 1 88.94 106 SER A O 1
ATOM 863 N N . LEU A 1 107 ? -6.348 -8.516 17.5 1 86.94 107 LEU A N 1
ATOM 864 C CA . LEU A 1 107 ? -7.375 -7.48 17.547 1 86.94 107 LEU A CA 1
ATOM 865 C C . LEU A 1 107 ? -8.625 -7.984 18.266 1 86.94 107 LEU A C 1
ATOM 867 O O . LEU A 1 107 ? -9.234 -7.246 19.031 1 86.94 107 LEU A O 1
ATOM 871 N N . ALA A 1 108 ? -9 -9.18 17.938 1 85.12 108 ALA A N 1
ATOM 872 C CA . ALA A 1 108 ? -10.172 -9.781 18.562 1 85.12 108 ALA A CA 1
ATOM 873 C C . ALA A 1 108 ? -10.023 -9.852 20.078 1 85.12 108 ALA A C 1
ATOM 875 O O . ALA A 1 108 ? -11 -9.695 20.812 1 85.12 108 ALA A O 1
ATOM 876 N N . GLY A 1 109 ? -8.82 -10.102 20.5 1 82.44 109 GLY A N 1
ATOM 877 C CA . GLY A 1 109 ? -8.555 -10.141 21.938 1 82.44 109 GLY A CA 1
ATOM 878 C C . GLY A 1 109 ? -8.766 -8.805 22.625 1 82.44 109 GLY A C 1
ATOM 879 O O . GLY A 1 109 ? -9.094 -8.75 23.812 1 82.44 109 GLY A O 1
ATOM 880 N N . CYS A 1 110 ? -8.5 -7.758 21.875 1 75.75 110 CYS A N 1
ATOM 881 C CA . CYS A 1 110 ? -8.641 -6.418 22.438 1 75.75 110 CYS A CA 1
ATOM 882 C C . CYS A 1 110 ? -10.094 -5.961 22.406 1 75.75 110 CYS A C 1
ATOM 884 O O . CYS A 1 110 ? -10.469 -5.02 23.109 1 75.75 110 CYS A O 1
ATOM 886 N N . CYS A 1 111 ? -10.758 -6.523 21.453 1 71.75 111 CYS A N 1
ATOM 887 C CA . CYS A 1 111 ? -12.156 -6.125 21.297 1 71.75 111 CYS A CA 1
ATOM 888 C C . CYS A 1 111 ? -13.039 -6.832 22.328 1 71.75 111 CYS A C 1
ATOM 890 O O . CYS A 1 111 ? -12.703 -7.922 22.797 1 71.75 111 CYS A O 1
ATOM 892 N N . ALA A 1 112 ? -13.984 -6.164 22.797 1 63.28 112 ALA A N 1
ATOM 893 C CA . ALA A 1 112 ? -14.891 -6.707 23.812 1 63.28 112 ALA A CA 1
ATOM 894 C C . ALA A 1 112 ? -15.711 -7.855 23.234 1 63.28 112 ALA A C 1
ATOM 896 O O . ALA A 1 112 ? -16.281 -7.746 22.141 1 63.28 112 ALA A O 1
ATOM 897 N N . GLY A 1 113 ? -15.734 -8.992 23.719 1 69.75 113 GLY A N 1
ATOM 898 C CA . GLY A 1 113 ? -16.641 -10.117 23.781 1 69.75 113 GLY A CA 1
ATOM 899 C C . GLY A 1 113 ? -16.922 -10.727 22.422 1 69.75 113 GLY A C 1
ATOM 900 O O . GLY A 1 113 ? -16 -11.133 21.703 1 69.75 113 GLY A O 1
ATOM 901 N N . LYS A 1 114 ? -18.25 -10.391 22.062 1 73.62 114 LYS A N 1
ATOM 902 C CA . LYS A 1 114 ? -18.953 -11.078 20.984 1 73.62 114 LYS A CA 1
ATOM 903 C C . LYS A 1 114 ? -18.406 -10.656 19.625 1 73.62 114 LYS A C 1
ATOM 905 O O . LYS A 1 114 ? -18.25 -11.484 18.719 1 73.62 114 LYS A O 1
ATOM 910 N N . ASN A 1 115 ? -17.875 -9.406 19.391 1 77.19 115 ASN A N 1
ATOM 911 C CA . ASN A 1 115 ? -17.422 -8.891 18.109 1 77.19 115 ASN A CA 1
ATOM 912 C C . ASN A 1 115 ? -16.062 -9.477 17.734 1 77.19 115 ASN A C 1
ATOM 914 O O . ASN A 1 115 ? -15.789 -9.727 16.562 1 77.19 115 ASN A O 1
ATOM 918 N N . GLY A 1 116 ? -15.289 -9.68 18.734 1 81.88 116 GLY A N 1
ATOM 919 C CA . GLY A 1 116 ? -14 -10.305 18.484 1 81.88 116 GLY A CA 1
ATOM 920 C C . GLY A 1 116 ? -14.117 -11.734 18.016 1 81.88 116 GLY A C 1
ATOM 921 O O . GLY A 1 116 ? -13.422 -12.141 17.078 1 81.88 116 GLY A O 1
ATOM 922 N N . LYS A 1 117 ? -15.023 -12.438 18.609 1 85.44 117 LYS A N 1
ATOM 923 C CA . LYS A 1 117 ? -15.234 -13.836 18.234 1 85.44 117 LYS A CA 1
ATOM 924 C C . LYS A 1 117 ? -15.789 -13.945 16.812 1 85.44 117 LYS A C 1
ATOM 926 O O . LYS A 1 117 ? -15.422 -14.852 16.062 1 85.44 117 LYS A O 1
ATOM 931 N N . ILE A 1 118 ? -16.672 -13.078 16.516 1 84.75 118 ILE A N 1
ATOM 932 C CA . ILE A 1 118 ? -17.25 -13.055 15.172 1 84.75 118 ILE A CA 1
ATOM 933 C C . ILE A 1 118 ? -16.156 -12.805 14.133 1 84.75 118 ILE A C 1
ATOM 935 O O . ILE A 1 118 ? -16.125 -13.453 13.094 1 84.75 118 ILE A O 1
ATOM 939 N N . LEU A 1 119 ? -15.273 -11.898 14.453 1 87.94 119 LEU A N 1
ATOM 940 C CA . LEU A 1 119 ? -14.18 -11.57 13.547 1 87.94 119 LEU A CA 1
ATOM 941 C C . LEU A 1 119 ? -13.258 -12.766 13.359 1 87.94 119 LEU A C 1
ATOM 943 O O . LEU A 1 119 ? -12.859 -13.07 12.227 1 87.94 119 LEU A O 1
ATOM 947 N N . GLU A 1 120 ? -12.93 -13.414 14.422 1 91 120 GLU A N 1
ATOM 948 C CA . GLU A 1 120 ? -12.062 -14.586 14.375 1 91 120 GLU A CA 1
ATOM 949 C C . GLU A 1 120 ? -12.695 -15.703 13.547 1 91 120 GLU A C 1
ATOM 951 O O . GLU A 1 120 ? -12.023 -16.312 12.711 1 91 120 GLU A O 1
ATOM 956 N N . ARG A 1 121 ? -13.922 -15.969 13.789 1 93 121 ARG A N 1
ATOM 957 C CA . ARG A 1 121 ? -14.633 -17.016 13.07 1 93 121 ARG A CA 1
ATOM 958 C C . ARG A 1 121 ? -14.734 -16.688 11.586 1 93 121 ARG A C 1
ATOM 960 O O . ARG A 1 121 ? -14.594 -17.562 10.734 1 93 121 ARG A O 1
ATOM 967 N N . PHE A 1 122 ? -15.055 -15.477 11.336 1 92.75 122 PHE A N 1
ATOM 968 C CA . PHE A 1 122 ? -15.141 -15.039 9.953 1 92.75 122 PHE A CA 1
ATOM 969 C C . PHE A 1 122 ? -13.836 -15.312 9.211 1 92.75 122 PHE A C 1
ATOM 971 O O . PHE A 1 122 ? -13.844 -15.875 8.117 1 92.75 122 PHE A O 1
ATOM 978 N N . PHE A 1 123 ? -12.75 -14.938 9.82 1 95.38 123 PHE A N 1
ATOM 979 C CA . PHE A 1 123 ? -11.469 -15.078 9.133 1 95.38 123 PHE A CA 1
ATOM 980 C C . PHE A 1 123 ? -11.07 -16.547 9.016 1 95.38 123 PHE A C 1
ATOM 982 O O . PHE A 1 123 ? -10.477 -16.953 8.023 1 95.38 123 PHE A O 1
ATOM 989 N N . ASP A 1 124 ? -11.359 -17.297 10.023 1 95.44 124 ASP A N 1
ATOM 990 C CA . ASP A 1 124 ? -11.102 -18.719 9.961 1 95.44 124 ASP A CA 1
ATOM 991 C C . ASP A 1 124 ? -11.844 -19.375 8.797 1 95.44 124 ASP A C 1
ATOM 993 O O . ASP A 1 124 ? -11.281 -20.188 8.062 1 95.44 124 ASP A O 1
ATOM 997 N N . ASP A 1 125 ? -13.086 -19.047 8.688 1 95.25 125 ASP A N 1
ATOM 998 C CA . ASP A 1 125 ? -13.891 -19.562 7.586 1 95.25 125 ASP A CA 1
ATOM 999 C C . ASP A 1 125 ? -13.312 -19.125 6.238 1 95.25 125 ASP A C 1
ATOM 1001 O O . ASP A 1 125 ? -13.273 -19.922 5.293 1 95.25 125 ASP A O 1
ATOM 1005 N N . TYR A 1 126 ? -12.914 -17.922 6.199 1 95.5 126 TYR A N 1
ATOM 1006 C CA . TYR A 1 126 ? -12.305 -17.422 4.977 1 95.5 126 TYR A CA 1
ATOM 1007 C C . TYR A 1 126 ? -11.031 -18.188 4.633 1 95.5 126 TYR A C 1
ATOM 1009 O O . TYR A 1 126 ? -10.828 -18.578 3.48 1 95.5 126 TYR A O 1
ATOM 1017 N N . SER A 1 127 ? -10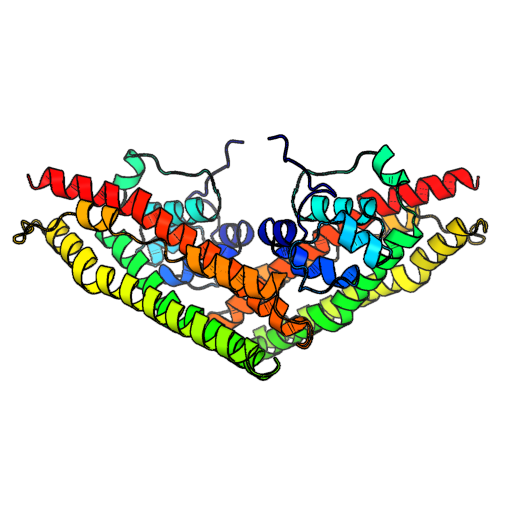.195 -18.359 5.633 1 96.38 127 SER A N 1
ATOM 1018 C CA . SER A 1 127 ? -8.945 -19.094 5.441 1 96.38 127 SER A CA 1
ATOM 1019 C C . SER A 1 127 ? -9.203 -20.5 4.895 1 96.38 127 SER A C 1
ATOM 1021 O O . SER A 1 127 ? -8.508 -20.953 3.992 1 96.38 127 SER A O 1
ATOM 1023 N N . ARG A 1 128 ? -10.164 -21.141 5.367 1 95.56 128 ARG A N 1
ATOM 1024 C CA . ARG A 1 128 ? -10.523 -22.484 4.902 1 95.56 128 ARG A CA 1
ATOM 1025 C C . ARG A 1 128 ? -11.008 -22.438 3.459 1 95.56 128 ARG A C 1
ATOM 1027 O O . ARG A 1 128 ? -10.648 -23.312 2.656 1 95.56 128 ARG A O 1
ATOM 1034 N N . GLU A 1 129 ? -11.836 -21.484 3.191 1 94.12 129 GLU A N 1
ATOM 1035 C CA . GLU A 1 129 ? -12.352 -21.344 1.832 1 94.12 129 GLU A CA 1
ATOM 1036 C C . GLU A 1 129 ? -11.219 -21.141 0.831 1 94.12 129 GLU A C 1
ATOM 1038 O O . GLU A 1 129 ? -11.203 -21.766 -0.237 1 94.12 129 GLU A O 1
ATOM 1043 N N . VAL A 1 130 ? -10.297 -20.297 1.162 1 95.44 130 VAL A N 1
ATOM 1044 C CA . VAL A 1 130 ? -9.164 -20.016 0.286 1 95.44 130 VAL A CA 1
ATOM 1045 C C . VAL A 1 130 ? -8.328 -21.281 0.112 1 95.44 130 VAL A C 1
ATOM 1047 O O . VAL A 1 130 ? -7.914 -21.609 -1.002 1 95.44 130 VAL A O 1
ATOM 1050 N N . THR A 1 131 ? -8.094 -21.969 1.193 1 96.25 131 THR A N 1
ATOM 1051 C CA . THR A 1 131 ? -7.305 -23.188 1.151 1 96.25 131 THR A CA 1
ATOM 1052 C C . THR A 1 131 ? -7.965 -24.234 0.244 1 96.25 131 THR A C 1
ATOM 1054 O O . THR A 1 131 ? -7.293 -24.859 -0.575 1 96.25 131 THR A O 1
ATOM 1057 N N . ASN A 1 132 ? -9.234 -24.375 0.397 1 95.12 132 ASN A N 1
ATOM 1058 C CA . ASN A 1 132 ? -9.969 -25.312 -0.449 1 95.12 132 ASN A CA 1
ATOM 1059 C C . ASN A 1 132 ? -9.898 -24.906 -1.92 1 95.12 132 ASN A C 1
ATOM 1061 O O . ASN A 1 132 ? -9.734 -25.766 -2.791 1 95.12 132 ASN A O 1
ATOM 1065 N N . HIS A 1 133 ? -10.094 -23.625 -2.15 1 95.25 133 HIS A N 1
ATOM 1066 C CA . HIS A 1 133 ? -10.008 -23.094 -3.508 1 95.25 133 HIS A CA 1
ATOM 1067 C C . HIS A 1 133 ? -8.664 -23.438 -4.145 1 95.25 133 HIS A C 1
ATOM 1069 O O . HIS A 1 133 ? -8.609 -23.953 -5.258 1 95.25 133 HIS A O 1
ATOM 1075 N N . PHE A 1 134 ? -7.574 -23.234 -3.461 1 96.81 134 PHE A N 1
ATOM 1076 C CA . PHE A 1 134 ? -6.238 -23.484 -3.994 1 96.81 134 PHE A CA 1
ATOM 1077 C C . PHE A 1 134 ? -5.969 -24.969 -4.105 1 96.81 134 PHE A C 1
ATOM 1079 O O . PHE A 1 134 ? -5.285 -25.422 -5.031 1 96.81 134 PHE A O 1
ATOM 1086 N N . ASN A 1 135 ? -6.504 -25.734 -3.141 1 96.56 135 ASN A N 1
ATOM 1087 C CA . ASN A 1 135 ? -6.332 -27.188 -3.199 1 96.56 135 ASN A CA 1
ATOM 1088 C C . ASN A 1 135 ? -6.945 -27.766 -4.469 1 96.56 135 ASN A C 1
ATOM 1090 O O . ASN A 1 135 ? -6.367 -28.656 -5.086 1 96.56 135 ASN A O 1
ATOM 1094 N N . TYR A 1 136 ? -8.078 -27.297 -4.82 1 95.19 136 TYR A N 1
ATOM 1095 C CA . TYR A 1 136 ? -8.711 -27.75 -6.059 1 95.19 136 TYR A CA 1
ATOM 1096 C C . TYR A 1 136 ? -7.82 -27.453 -7.262 1 95.19 136 TYR A C 1
ATOM 1098 O O . TYR A 1 136 ? -7.637 -28.312 -8.125 1 95.19 136 TYR A O 1
ATOM 1106 N N . GLU A 1 137 ? -7.285 -26.297 -7.328 1 96.31 137 GLU A N 1
ATOM 1107 C CA . GLU A 1 137 ? -6.402 -25.938 -8.438 1 96.31 137 GLU A CA 1
ATOM 1108 C C . GLU A 1 137 ? -5.145 -26.797 -8.445 1 96.31 137 GLU A C 1
ATOM 1110 O O . GLU A 1 137 ? -4.742 -27.312 -9.492 1 96.31 137 GLU A O 1
ATOM 1115 N N . GLU A 1 138 ? -4.637 -27.031 -7.262 1 97.5 138 GLU A N 1
ATOM 1116 C CA . GLU A 1 138 ? -3.383 -27.766 -7.125 1 97.5 138 GLU A CA 1
ATOM 1117 C C . GLU A 1 138 ? -3.572 -29.25 -7.449 1 97.5 138 GLU A C 1
ATOM 1119 O O . GLU A 1 138 ? -2.656 -29.906 -7.953 1 97.5 138 GLU A O 1
ATOM 1124 N N . THR A 1 139 ? -4.715 -29.812 -7.188 1 96.75 139 THR A N 1
ATOM 1125 C CA . THR A 1 139 ? -4.871 -31.25 -7.258 1 96.75 139 THR A CA 1
ATOM 1126 C C . THR A 1 139 ? -5.66 -31.656 -8.508 1 96.75 139 THR A C 1
ATOM 1128 O O . THR A 1 139 ? -5.613 -32.812 -8.938 1 96.75 139 THR A O 1
ATOM 1131 N N . VAL A 1 140 ? -6.336 -30.672 -9.078 1 94.81 140 VAL A N 1
ATOM 1132 C CA . VAL A 1 140 ? -7.156 -31.016 -10.234 1 94.81 140 VAL A CA 1
ATOM 1133 C C . VAL A 1 140 ? -6.691 -30.219 -11.453 1 94.81 140 VAL A C 1
ATOM 1135 O O . VAL A 1 140 ? -6.246 -30.797 -12.445 1 94.81 140 VAL A O 1
ATOM 1138 N N . VAL A 1 141 ? -6.664 -28.922 -11.352 1 95 141 VAL A N 1
ATOM 1139 C CA . VAL A 1 141 ? -6.48 -28.062 -12.516 1 95 141 VAL A CA 1
ATOM 1140 C C . VAL A 1 141 ? -5.035 -28.156 -13 1 95 141 VAL A C 1
ATOM 1142 O O . VAL A 1 141 ? -4.789 -28.391 -14.188 1 95 141 VAL A O 1
ATOM 1145 N N . PHE A 1 142 ? -4.062 -27.984 -12.078 1 96.69 142 PHE A N 1
ATOM 1146 C CA . PHE A 1 142 ? -2.66 -27.938 -12.484 1 96.69 142 PHE A CA 1
ATOM 1147 C C . PHE A 1 142 ? -2.215 -29.281 -13.055 1 96.69 142 PHE A C 1
ATOM 1149 O O . PHE A 1 142 ? -1.569 -29.328 -14.102 1 96.69 142 PHE A O 1
ATOM 1156 N N . PRO A 1 143 ? -2.588 -30.422 -12.391 1 95.56 143 PRO A N 1
ATOM 1157 C CA . PRO A 1 143 ? -2.256 -31.703 -13.016 1 95.56 143 PRO A CA 1
ATOM 1158 C C . PRO A 1 143 ? -2.9 -31.875 -14.391 1 95.56 143 PRO A C 1
ATOM 1160 O O . PRO A 1 143 ? -2.285 -32.438 -15.297 1 95.56 143 PRO A O 1
ATOM 1163 N N . TYR A 1 144 ? -4.125 -31.406 -14.555 1 94.19 144 TYR A N 1
ATOM 1164 C CA . TYR A 1 144 ? -4.789 -31.438 -15.852 1 94.19 144 TYR A CA 1
ATOM 1165 C C . TYR A 1 144 ? -3.986 -30.656 -16.891 1 94.19 144 TYR A C 1
ATOM 1167 O O . TYR A 1 144 ? -3.754 -31.156 -18 1 94.19 144 TYR A O 1
ATOM 1175 N N . ILE A 1 145 ? -3.527 -29.516 -16.562 1 94.75 145 ILE A N 1
ATOM 1176 C CA . ILE A 1 145 ? -2.748 -28.656 -17.453 1 94.75 145 ILE A CA 1
ATOM 1177 C C . ILE A 1 145 ? -1.422 -29.344 -17.781 1 94.75 145 ILE A C 1
ATOM 1179 O O . ILE A 1 145 ? -0.984 -29.328 -18.938 1 94.75 145 ILE A O 1
ATOM 1183 N N . HIS A 1 146 ? -0.801 -29.922 -16.781 1 94.06 146 HIS A N 1
ATOM 1184 C CA . HIS A 1 146 ? 0.448 -30.641 -16.984 1 94.06 146 HIS A CA 1
ATOM 1185 C C . HIS A 1 146 ? 0.263 -31.781 -17.984 1 94.06 146 HIS A C 1
ATOM 1187 O O . HIS A 1 146 ? 1.073 -31.953 -18.906 1 94.06 146 HIS A O 1
ATOM 1193 N N . ASN A 1 147 ? -0.793 -32.5 -17.797 1 92.75 147 ASN A N 1
ATOM 1194 C CA . ASN A 1 147 ? -1.071 -33.625 -18.703 1 92.75 147 ASN A CA 1
ATOM 1195 C C . ASN A 1 147 ? -1.297 -33.125 -20.141 1 92.75 147 ASN A C 1
ATOM 1197 O O . ASN A 1 147 ? -0.795 -33.719 -21.094 1 92.75 147 ASN A O 1
ATOM 1201 N N . LEU A 1 148 ? -2.033 -32.062 -20.266 1 91.44 148 LEU A N 1
ATOM 1202 C CA . LEU A 1 148 ? -2.258 -31.484 -21.578 1 91.44 148 LEU A CA 1
ATOM 1203 C C . LEU A 1 148 ? -0.938 -31.062 -22.219 1 91.44 148 LEU A C 1
ATOM 1205 O O . LEU A 1 148 ? -0.739 -31.266 -23.422 1 91.44 148 LEU A O 1
ATOM 1209 N N . SER A 1 149 ? -0.11 -30.5 -21.453 1 89.94 149 SER A N 1
ATOM 1210 C CA . SER A 1 149 ? 1.166 -29.984 -21.953 1 89.94 149 SER A CA 1
ATOM 1211 C C . SER A 1 149 ? 2.07 -31.125 -22.406 1 89.94 149 SER A C 1
ATOM 1213 O O . SER A 1 149 ? 2.928 -30.938 -23.266 1 89.94 149 SER A O 1
ATOM 1215 N N . GLU A 1 150 ? 1.826 -32.344 -21.828 1 90.06 150 GLU A N 1
ATOM 1216 C CA . GLU A 1 150 ? 2.607 -33.531 -22.203 1 90.06 150 GLU A CA 1
ATOM 1217 C C . GLU A 1 150 ? 1.958 -34.281 -23.359 1 90.06 150 GLU A C 1
ATOM 1219 O O . GLU A 1 150 ? 2.449 -35.344 -23.766 1 90.06 150 GLU A O 1
ATOM 1224 N N . GLY A 1 151 ? 0.865 -33.75 -23.828 1 86.06 151 GLY A N 1
ATOM 1225 C CA . GLY A 1 151 ? 0.184 -34.344 -24.953 1 86.06 151 GLY A CA 1
ATOM 1226 C C . GLY A 1 151 ? -0.736 -35.5 -24.562 1 86.06 151 GLY A C 1
ATOM 1227 O O . GLY A 1 151 ? -1.139 -36.281 -25.391 1 86.06 151 GLY A O 1
ATOM 1228 N N . LYS A 1 152 ? -0.955 -35.625 -23.328 1 83.94 152 LYS A N 1
ATOM 1229 C CA . LYS A 1 152 ? -1.848 -36.688 -22.844 1 83.94 152 LYS A CA 1
ATOM 1230 C C . LYS A 1 152 ? -3.305 -36.219 -22.891 1 83.94 152 LYS A C 1
ATOM 1232 O O . LYS A 1 152 ? -3.607 -35.062 -22.609 1 83.94 152 LYS A O 1
ATOM 1237 N N . ARG A 1 153 ? -4.184 -36.938 -23.688 1 68.81 153 ARG A N 1
ATOM 1238 C CA . ARG A 1 153 ? -5.598 -36.594 -23.766 1 68.81 153 ARG A CA 1
ATOM 1239 C C . ARG A 1 153 ? -6.277 -36.719 -22.406 1 68.81 153 ARG A C 1
ATOM 1241 O O . ARG A 1 153 ? -5.91 -37.594 -21.609 1 68.81 153 ARG A O 1
ATOM 1248 N N . SER A 1 154 ? -6.848 -35.562 -21.969 1 61.75 154 SER A N 1
ATOM 1249 C CA . SER A 1 154 ? -7.594 -35.594 -20.719 1 61.75 154 SER A CA 1
ATOM 1250 C C . SER A 1 154 ? -8.672 -36.688 -20.75 1 61.75 154 SER A C 1
ATOM 1252 O O . SER A 1 154 ? -9.469 -36.719 -21.672 1 61.75 154 SER A O 1
ATOM 1254 N N . ASP A 1 155 ? -8.281 -37.875 -20.203 1 55.97 155 ASP A N 1
ATOM 1255 C CA . ASP A 1 155 ? -9.203 -39 -20.25 1 55.97 155 ASP A CA 1
ATOM 1256 C C . ASP A 1 155 ? -10.555 -38.656 -19.641 1 55.97 155 ASP A C 1
ATOM 1258 O O . ASP A 1 155 ? -11.555 -39.344 -19.875 1 55.97 155 ASP A O 1
ATOM 1262 N N . GLU A 1 156 ? -10.648 -37.781 -18.812 1 61.91 156 GLU A N 1
ATOM 1263 C CA . GLU A 1 156 ? -11.703 -37.938 -17.812 1 61.91 156 GLU A CA 1
ATOM 1264 C C . GLU A 1 156 ? -12.734 -36.812 -17.922 1 61.91 156 GLU A C 1
ATOM 1266 O O . GLU A 1 156 ? -13.445 -36.5 -16.953 1 61.91 156 GLU A O 1
ATOM 1271 N N . GLY A 1 157 ? -12.867 -36.219 -19.125 1 79.06 157 GLY A N 1
ATOM 1272 C CA . GLY A 1 157 ? -14.023 -35.375 -19.234 1 79.06 157 GLY A CA 1
ATOM 1273 C C . GLY A 1 157 ? -13.812 -34 -18.578 1 79.06 157 GLY A C 1
ATOM 1274 O O . GLY A 1 157 ? -14.742 -33.219 -18.484 1 79.06 157 GLY A O 1
ATOM 1275 N N . TYR A 1 158 ? -12.719 -33.719 -18.078 1 86.19 158 TYR A N 1
ATOM 1276 C CA . TYR A 1 158 ? -12.484 -32.438 -17.469 1 86.19 158 TYR A CA 1
ATOM 1277 C C . TYR A 1 158 ? -12.055 -31.406 -18.531 1 86.19 158 TYR A C 1
ATOM 1279 O O . TYR A 1 158 ? -11.406 -31.766 -19.516 1 86.19 158 TYR A O 1
ATOM 1287 N N . SER A 1 159 ? -12.508 -30.172 -18.375 1 90.69 159 SER A N 1
ATOM 1288 C CA . SER A 1 159 ? -12.086 -29.062 -19.234 1 90.69 159 SER A CA 1
ATOM 1289 C C . SER A 1 159 ? -11.836 -27.812 -18.406 1 90.69 159 SER A C 1
ATOM 1291 O O . SER A 1 159 ? -12.383 -27.656 -17.312 1 90.69 159 SER A O 1
ATOM 1293 N N . ILE A 1 160 ? -11.023 -26.953 -18.953 1 92.88 160 ILE A N 1
ATOM 1294 C CA . ILE A 1 160 ? -10.719 -25.703 -18.266 1 92.88 160 ILE A CA 1
ATOM 1295 C C . ILE A 1 160 ? -11.992 -24.859 -18.141 1 92.88 160 ILE A C 1
ATOM 1297 O O . ILE A 1 160 ? -12.078 -23.984 -17.266 1 92.88 160 ILE A O 1
ATOM 1301 N N . GLY A 1 161 ? -12.914 -25.125 -19.016 1 90.12 161 GLY A N 1
ATOM 1302 C CA . GLY A 1 161 ? -14.219 -24.484 -18.906 1 90.12 161 GLY A CA 1
ATOM 1303 C C . GLY A 1 161 ? -14.922 -24.766 -17.594 1 90.12 161 GLY A C 1
ATOM 1304 O O . GLY A 1 161 ? -15.625 -23.906 -17.062 1 90.12 161 GLY A O 1
ATOM 1305 N N . GLN A 1 162 ? -14.742 -25.984 -17.125 1 88.12 162 GLN A N 1
ATOM 1306 C CA . GLN A 1 162 ? -15.312 -26.344 -15.828 1 88.12 162 GLN A CA 1
ATOM 1307 C C . GLN A 1 162 ? -14.68 -25.516 -14.711 1 88.12 162 GLN A C 1
ATOM 1309 O O . GLN A 1 162 ? -15.375 -25.047 -13.812 1 88.12 162 GLN A O 1
ATOM 1314 N N . PHE A 1 163 ? -13.375 -25.359 -14.836 1 89.44 163 PHE A N 1
ATOM 1315 C CA . PHE A 1 163 ? -12.672 -24.516 -13.883 1 89.44 163 PHE A CA 1
ATOM 1316 C C . PHE A 1 163 ? -13.203 -23.078 -13.938 1 89.44 163 PHE A C 1
ATOM 1318 O O . PHE A 1 163 ? -13.5 -22.484 -12.906 1 89.44 163 PHE A O 1
ATOM 1325 N N . GLU A 1 164 ? -13.375 -22.547 -15.07 1 86.56 164 GLU A N 1
ATOM 1326 C CA . GLU A 1 164 ? -13.82 -21.172 -15.273 1 86.56 164 GLU A CA 1
ATOM 1327 C C . GLU A 1 164 ? -15.211 -20.938 -14.68 1 86.56 164 GLU A C 1
ATOM 1329 O O . GLU A 1 164 ? -15.469 -19.906 -14.07 1 86.56 164 GLU A O 1
ATOM 1334 N N . LYS A 1 165 ? -16.047 -21.875 -14.75 1 82.19 165 LYS A N 1
ATOM 1335 C CA . LYS A 1 165 ? -17.438 -21.781 -14.281 1 82.19 165 LYS A CA 1
ATOM 1336 C C . LYS A 1 165 ? -17.516 -21.844 -12.766 1 82.19 165 LYS A C 1
ATOM 1338 O O . LYS A 1 165 ? -18.375 -21.234 -12.148 1 82.19 165 LYS A O 1
ATOM 1343 N N . ASN A 1 166 ? -16.578 -22.594 -12.242 1 76.62 166 ASN A N 1
ATOM 1344 C CA . ASN A 1 166 ? -16.609 -22.812 -10.805 1 76.62 166 ASN A CA 1
ATOM 1345 C C . ASN A 1 166 ? -15.633 -21.906 -10.062 1 76.62 166 ASN A C 1
ATOM 1347 O O . ASN A 1 166 ? -15.539 -21.953 -8.836 1 76.62 166 ASN A O 1
ATOM 1351 N N . HIS A 1 167 ? -15.07 -21.172 -10.852 1 75.75 167 HIS A N 1
ATOM 1352 C CA . HIS A 1 167 ? -14.023 -20.359 -10.266 1 75.75 167 HIS A CA 1
ATOM 1353 C C . HIS A 1 167 ? -14.609 -19.25 -9.391 1 75.75 167 HIS A C 1
ATOM 1355 O O . HIS A 1 167 ? -15.484 -18.5 -9.844 1 75.75 167 HIS A O 1
ATOM 1361 N N . SER A 1 168 ? -14.336 -19.391 -8.125 1 71.81 168 SER A N 1
ATOM 1362 C CA . SER A 1 168 ? -14.883 -18.469 -7.137 1 71.81 168 SER A CA 1
ATOM 1363 C C . SER A 1 168 ? -13.938 -17.281 -6.91 1 71.81 168 SER A C 1
ATOM 1365 O O . SER A 1 168 ? -12.727 -17.422 -7.059 1 71.81 168 SER A O 1
ATOM 1367 N N . ASN A 1 169 ? -14.688 -16.219 -6.602 1 80.31 169 ASN A N 1
ATOM 1368 C CA . ASN A 1 169 ? -13.961 -14.992 -6.27 1 80.31 169 ASN A CA 1
ATOM 1369 C C . ASN A 1 169 ? -13.617 -14.93 -4.785 1 80.31 169 ASN A C 1
ATOM 1371 O O . ASN A 1 169 ? -14.328 -14.297 -4.004 1 80.31 169 ASN A O 1
ATOM 1375 N N . ILE A 1 170 ? -12.516 -15.5 -4.445 1 85.69 170 ILE A N 1
ATOM 1376 C CA . ILE A 1 170 ? -12.117 -15.641 -3.047 1 85.69 170 ILE A CA 1
ATOM 1377 C C . ILE A 1 170 ? -11.727 -14.281 -2.477 1 85.69 170 ILE A C 1
ATOM 1379 O O . ILE A 1 170 ? -11.688 -14.102 -1.258 1 85.69 170 ILE A O 1
ATOM 1383 N N . GLU A 1 171 ? -11.484 -13.305 -3.361 1 88.06 171 GLU A N 1
ATOM 1384 C CA . GLU A 1 171 ? -11.109 -11.977 -2.889 1 88.06 171 GLU A CA 1
ATOM 1385 C C . GLU A 1 171 ? -12.32 -11.203 -2.393 1 88.06 171 GLU A C 1
ATOM 1387 O O . GLU A 1 171 ? -12.188 -10.273 -1.594 1 88.06 171 GLU A O 1
ATOM 1392 N N . GLU A 1 172 ? -13.555 -11.562 -2.734 1 87.19 172 GLU A N 1
ATOM 1393 C CA . GLU A 1 172 ? -14.758 -10.781 -2.445 1 87.19 172 GLU A CA 1
ATOM 1394 C C . GLU A 1 172 ? -15.078 -10.797 -0.953 1 87.19 172 GLU A C 1
ATOM 1396 O O . GLU A 1 172 ? -15.531 -9.789 -0.401 1 87.19 172 GLU A O 1
ATOM 1401 N N . LYS A 1 173 ? -14.828 -11.859 -0.324 1 89.69 173 LYS A N 1
ATOM 1402 C CA . LYS A 1 173 ? -15.164 -11.984 1.091 1 89.69 173 LYS A CA 1
ATOM 1403 C C . LYS A 1 173 ? -14.266 -11.094 1.949 1 89.69 173 LYS A C 1
ATOM 1405 O O . LYS A 1 173 ? -14.633 -10.727 3.068 1 89.69 173 LYS A O 1
ATOM 1410 N N . LEU A 1 174 ? -13.102 -10.836 1.44 1 93.06 174 LEU A N 1
ATOM 1411 C CA . LEU A 1 174 ? -12.242 -9.898 2.16 1 93.06 174 LEU A CA 1
ATOM 1412 C C . LEU A 1 174 ? -12.898 -8.523 2.244 1 93.06 174 LEU A C 1
ATOM 1414 O O . LEU A 1 174 ? -12.68 -7.785 3.211 1 93.06 174 LEU A O 1
ATOM 1418 N N . GLY A 1 175 ? -13.703 -8.219 1.261 1 91.69 175 GLY A N 1
ATOM 1419 C CA . GLY A 1 175 ? -14.469 -6.984 1.296 1 91.69 175 GLY A CA 1
ATOM 1420 C C . GLY A 1 175 ? -15.398 -6.891 2.488 1 91.69 175 GLY A C 1
ATOM 1421 O O . GLY A 1 175 ? -15.508 -5.836 3.119 1 91.69 175 GLY A O 1
ATOM 1422 N N . ASP A 1 176 ? -16 -7.992 2.807 1 90.12 176 ASP A N 1
ATOM 1423 C CA . ASP A 1 176 ? -16.906 -8.039 3.955 1 90.12 176 ASP A CA 1
ATOM 1424 C C . ASP A 1 176 ? -16.141 -7.805 5.258 1 90.12 176 ASP A C 1
ATOM 1426 O O . ASP A 1 176 ? -16.594 -7.066 6.129 1 90.12 176 ASP A O 1
ATOM 1430 N N . LEU A 1 177 ? -15.102 -8.445 5.379 1 90.94 177 LEU A N 1
ATOM 1431 C CA . LEU A 1 177 ? -14.281 -8.289 6.578 1 90.94 177 LEU A CA 1
ATOM 1432 C C . LEU A 1 177 ? -13.828 -6.844 6.742 1 90.94 177 LEU A C 1
ATOM 1434 O O . LEU A 1 177 ? -13.93 -6.281 7.836 1 90.94 177 LEU A O 1
ATOM 1438 N N . LYS A 1 178 ? -13.344 -6.258 5.695 1 93.56 178 LYS A N 1
ATOM 1439 C CA . LYS A 1 178 ? -12.922 -4.859 5.738 1 93.56 178 LYS A CA 1
ATOM 1440 C C . LYS A 1 178 ? -14.086 -3.951 6.133 1 93.56 178 LYS A C 1
ATOM 1442 O O . LYS A 1 178 ? -13.914 -3.029 6.938 1 93.56 178 LYS A O 1
ATOM 1447 N N . ASN A 1 179 ? -15.227 -4.258 5.602 1 91.38 179 ASN A N 1
ATOM 1448 C CA . ASN A 1 179 ? -16.406 -3.467 5.938 1 91.38 179 ASN A CA 1
ATOM 1449 C C . ASN A 1 179 ? -16.734 -3.553 7.426 1 91.38 179 ASN A C 1
ATOM 1451 O O . ASN A 1 179 ? -17.094 -2.551 8.047 1 91.38 179 ASN A O 1
ATOM 1455 N N . ILE A 1 180 ? -16.625 -4.703 7.922 1 88.06 180 ILE A N 1
ATOM 1456 C CA . ILE A 1 180 ? -16.859 -4.891 9.352 1 88.06 180 ILE A CA 1
ATOM 1457 C C . ILE A 1 180 ? -15.875 -4.051 10.156 1 88.06 180 ILE A C 1
ATOM 1459 O O . ILE A 1 180 ? -16.266 -3.359 11.102 1 88.06 180 ILE A O 1
ATOM 1463 N N . LEU A 1 181 ? -14.648 -4.074 9.797 1 88.88 181 LEU A N 1
ATOM 1464 C CA . LEU A 1 181 ? -13.594 -3.375 10.523 1 88.88 181 LEU A CA 1
ATOM 1465 C C . LEU A 1 181 ? -13.742 -1.864 10.383 1 88.88 181 LEU A C 1
ATOM 1467 O O . LEU A 1 181 ? -13.492 -1.118 11.336 1 88.88 181 LEU A O 1
ATOM 1471 N N . ILE A 1 182 ? -14.188 -1.416 9.219 1 90.56 182 ILE A N 1
ATOM 1472 C CA . ILE A 1 182 ? -14.266 0.007 8.906 1 90.56 182 ILE A CA 1
ATOM 1473 C C . ILE A 1 182 ? -15.539 0.603 9.492 1 90.56 182 ILE A C 1
ATOM 1475 O O . ILE A 1 182 ? -15.508 1.675 10.102 1 90.56 182 ILE A O 1
ATOM 1479 N N . LYS A 1 183 ? -16.609 -0.146 9.422 1 89 183 LYS A N 1
ATOM 1480 C CA . LYS A 1 183 ? -17.922 0.43 9.727 1 89 183 LYS A CA 1
ATOM 1481 C C . LYS A 1 183 ? -18.359 0.082 11.148 1 89 183 LYS A C 1
ATOM 1483 O O . LYS A 1 183 ? -19.078 0.854 11.789 1 89 183 LYS A O 1
ATOM 1488 N N . TYR A 1 184 ? -17.906 -1.012 11.672 1 82.06 184 TYR A N 1
ATOM 1489 C CA . TYR A 1 184 ? -18.703 -1.504 12.797 1 82.06 184 TYR A CA 1
ATOM 1490 C C . TYR A 1 184 ? -17.828 -1.803 14 1 82.06 184 TYR A C 1
ATOM 1492 O O . TYR A 1 184 ? -18.297 -1.807 15.141 1 82.06 184 TYR A O 1
ATOM 1500 N N . LEU A 1 185 ? -16.672 -2.193 13.727 1 75.81 185 LEU A N 1
ATOM 1501 C CA . LEU A 1 185 ? -15.883 -2.553 14.898 1 75.81 185 LEU A CA 1
ATOM 1502 C C . LEU A 1 185 ? -15.586 -1.324 15.75 1 75.81 185 LEU A C 1
ATOM 1504 O O . LEU A 1 185 ? -15.102 -0.311 15.242 1 75.81 185 LEU A O 1
ATOM 1508 N N . PRO A 1 186 ? -16.062 -1.474 17.031 1 63.41 186 PRO A N 1
ATOM 1509 C CA . PRO A 1 186 ? -15.922 -0.307 17.906 1 63.41 186 PRO A CA 1
ATOM 1510 C C . PRO A 1 186 ? -14.469 0.05 18.172 1 63.41 186 PRO A C 1
ATOM 1512 O O . PRO A 1 186 ? -13.578 -0.795 18.031 1 63.41 186 PRO A O 1
ATOM 1515 N N . ASP A 1 187 ? -14.18 1.322 18.344 1 60.31 187 ASP A N 1
ATOM 1516 C CA . ASP A 1 187 ? -12.922 2.021 18.578 1 60.31 187 ASP A CA 1
ATOM 1517 C C . ASP A 1 187 ? -12.227 1.491 19.828 1 60.31 187 ASP A C 1
ATOM 1519 O O . ASP A 1 187 ? -11.227 2.057 20.281 1 60.31 187 ASP A O 1
ATOM 1523 N N . LEU A 1 188 ? -12.82 0.427 20.5 1 58.31 188 LEU A N 1
ATOM 1524 C CA . LEU A 1 188 ? -12.133 0.114 21.75 1 58.31 188 LEU A CA 1
ATOM 1525 C C . LEU A 1 188 ? -10.727 -0.422 21.484 1 58.31 188 LEU A C 1
ATOM 1527 O O . LEU A 1 188 ? -9.906 -0.522 22.391 1 58.31 188 LEU A O 1
ATOM 1531 N N . CYS A 1 189 ? -10.562 -0.7 20.25 1 56.62 189 CYS A N 1
ATOM 1532 C CA . CYS A 1 189 ? -9.211 -1.166 19.984 1 56.62 189 CYS A CA 1
ATOM 1533 C C . CYS A 1 189 ? -8.32 -0.019 19.516 1 56.62 189 CYS A C 1
ATOM 1535 O O . CYS A 1 189 ? -8.805 0.938 18.906 1 56.62 189 CYS A O 1
ATOM 1537 N N . PRO A 1 190 ? -7.078 -0.132 20.172 1 57.78 190 PRO A N 1
ATOM 1538 C CA . PRO A 1 190 ? -6.172 0.94 19.734 1 57.78 190 PRO A CA 1
ATOM 1539 C C . PRO A 1 190 ? -6.117 1.095 18.219 1 57.78 190 PRO A C 1
ATOM 1541 O O . PRO A 1 190 ? -6.188 0.102 17.484 1 57.78 190 PRO A O 1
ATOM 1544 N N . GLY A 1 191 ? -6.238 2.18 17.688 1 63.66 191 GLY A N 1
ATOM 1545 C CA . GLY A 1 191 ? -6.297 2.58 16.297 1 63.66 191 GLY A CA 1
ATOM 1546 C C . GLY A 1 191 ? -5.156 2.02 15.461 1 63.66 191 GLY A C 1
ATOM 1547 O O . GLY A 1 191 ? -5.359 1.594 14.328 1 63.66 191 GLY A O 1
ATOM 1548 N N . GLY A 1 192 ? -4.062 1.724 16.156 1 75.31 192 GLY A N 1
ATOM 1549 C CA . GLY A 1 192 ? -2.875 1.347 15.414 1 75.31 192 GLY A CA 1
ATOM 1550 C C . GLY A 1 192 ? -2.963 -0.046 14.812 1 75.31 192 GLY A C 1
ATOM 1551 O O . GLY A 1 192 ? -2.916 -0.207 13.594 1 75.31 192 GLY A O 1
ATOM 1552 N N . PRO A 1 193 ? -3.271 -1.002 15.648 1 80.25 193 PRO A N 1
ATOM 1553 C CA . PRO A 1 193 ? -3.355 -2.377 15.148 1 80.25 193 PRO A CA 1
ATOM 1554 C C . PRO A 1 193 ? -4.473 -2.562 14.117 1 80.25 193 PRO A C 1
ATOM 1556 O O . PRO A 1 193 ? -4.312 -3.324 13.164 1 80.25 193 PRO A O 1
ATOM 1559 N N . ARG A 1 194 ? -5.602 -1.946 14.32 1 86.19 194 ARG A N 1
ATOM 1560 C CA . ARG A 1 194 ? -6.711 -2.045 13.383 1 86.19 194 ARG A CA 1
ATOM 1561 C C . ARG A 1 194 ? -6.328 -1.478 12.016 1 86.19 194 ARG A C 1
ATOM 1563 O O . ARG A 1 194 ? -6.613 -2.084 10.984 1 86.19 194 ARG A O 1
ATOM 1570 N N . ASN A 1 195 ? -5.711 -0.379 12.039 1 87.88 195 ASN A N 1
ATOM 1571 C CA . ASN A 1 195 ? -5.285 0.236 10.781 1 87.88 195 ASN A CA 1
ATOM 1572 C C . ASN A 1 195 ? -4.27 -0.636 10.047 1 87.88 195 ASN A C 1
ATOM 1574 O O . ASN A 1 195 ? -4.316 -0.745 8.82 1 87.88 195 ASN A O 1
ATOM 1578 N N . ARG A 1 196 ? -3.391 -1.195 10.766 1 89.19 196 ARG A N 1
ATOM 1579 C CA . ARG A 1 196 ? -2.402 -2.078 10.156 1 89.19 196 ARG A CA 1
ATOM 1580 C C . ARG A 1 196 ? -3.066 -3.307 9.547 1 89.19 196 ARG A C 1
ATOM 1582 O O . ARG A 1 196 ? -2.73 -3.713 8.43 1 89.19 196 ARG A O 1
ATOM 1589 N N . LEU A 1 197 ? -3.963 -3.861 10.305 1 92.44 197 LEU A N 1
ATOM 1590 C CA . LEU A 1 197 ? -4.703 -5.004 9.789 1 92.44 197 LEU A CA 1
ATOM 1591 C C . LEU A 1 197 ? -5.441 -4.641 8.508 1 92.44 197 LEU A C 1
ATOM 1593 O O . LEU A 1 197 ? -5.418 -5.398 7.531 1 92.44 197 LEU A O 1
ATOM 1597 N N . LEU A 1 198 ? -6.078 -3.514 8.555 1 93.81 198 LEU A N 1
ATOM 1598 C CA . LEU A 1 198 ? -6.824 -3.072 7.383 1 93.81 198 LEU A CA 1
ATOM 1599 C C . LEU A 1 198 ? -5.895 -2.881 6.191 1 93.81 198 LEU A C 1
ATOM 1601 O O . LEU A 1 198 ? -6.223 -3.283 5.07 1 93.81 198 LEU A O 1
ATOM 1605 N N . LEU A 1 199 ? -4.77 -2.305 6.43 1 93.5 199 LEU A N 1
ATOM 1606 C CA . LEU A 1 199 ? -3.789 -2.139 5.359 1 93.5 199 LEU A CA 1
ATOM 1607 C C . LEU A 1 199 ? -3.404 -3.486 4.758 1 93.5 199 LEU A C 1
ATOM 1609 O O . LEU A 1 199 ? -3.414 -3.652 3.537 1 93.5 199 LEU A O 1
ATOM 1613 N N . ASP A 1 200 ? -3.107 -4.418 5.586 1 95.12 200 ASP A N 1
ATOM 1614 C CA . ASP A 1 200 ? -2.707 -5.738 5.117 1 95.12 200 ASP A CA 1
ATOM 1615 C C . ASP A 1 200 ? -3.846 -6.422 4.359 1 95.12 200 ASP A C 1
ATOM 1617 O O . ASP A 1 200 ? -3.611 -7.133 3.383 1 95.12 200 ASP A O 1
ATOM 1621 N N . LEU A 1 201 ? -5.059 -6.195 4.824 1 96.5 201 LEU A N 1
ATOM 1622 C CA . LEU A 1 201 ? -6.219 -6.77 4.152 1 96.5 201 LEU A CA 1
ATOM 1623 C C . LEU A 1 201 ? -6.402 -6.16 2.768 1 96.5 201 LEU A C 1
ATOM 1625 O O . LEU A 1 201 ? -6.715 -6.871 1.809 1 96.5 201 LEU A O 1
ATOM 1629 N N . PHE A 1 202 ? -6.219 -4.891 2.676 1 96.19 202 PHE A N 1
ATOM 1630 C CA . PHE A 1 202 ? -6.32 -4.242 1.372 1 96.19 202 PHE A CA 1
ATOM 1631 C C . PHE A 1 202 ? -5.262 -4.777 0.417 1 96.19 202 PHE A C 1
ATOM 1633 O O . PHE A 1 202 ? -5.551 -5.059 -0.747 1 96.19 202 PHE A O 1
ATOM 1640 N N . LEU A 1 203 ? -4.062 -4.918 0.89 1 95.25 203 LEU A N 1
ATOM 1641 C CA . LEU A 1 203 ? -2.969 -5.41 0.061 1 95.25 203 LEU A CA 1
ATOM 1642 C C . LEU A 1 203 ? -3.223 -6.852 -0.371 1 95.25 203 LEU A C 1
ATOM 1644 O O . LEU A 1 203 ? -2.986 -7.207 -1.528 1 95.25 203 LEU A O 1
ATOM 1648 N N . LEU A 1 204 ? -3.691 -7.621 0.544 1 96.56 204 LEU A N 1
ATOM 1649 C CA . LEU A 1 204 ? -4.004 -9.008 0.215 1 96.56 204 LEU A CA 1
ATOM 1650 C C . LEU A 1 204 ? -5.117 -9.078 -0.825 1 96.56 204 LEU A C 1
ATOM 1652 O O . LEU A 1 204 ? -5.027 -9.852 -1.785 1 96.56 204 LEU A O 1
ATOM 1656 N N . GLU A 1 205 ? -6.152 -8.328 -0.571 1 95.94 205 GLU A N 1
ATOM 1657 C CA . GLU A 1 205 ? -7.273 -8.32 -1.51 1 95.94 205 GLU A CA 1
ATOM 1658 C C . GLU A 1 205 ? -6.812 -7.918 -2.91 1 95.94 205 GLU A C 1
ATOM 1660 O O . GLU A 1 205 ? -7.195 -8.555 -3.896 1 95.94 205 GLU A O 1
ATOM 1665 N N . ASP A 1 206 ? -6.047 -6.895 -2.977 1 94.38 206 ASP A N 1
ATOM 1666 C CA . ASP A 1 206 ? -5.523 -6.445 -4.262 1 94.38 206 ASP A CA 1
ATOM 1667 C C . ASP A 1 206 ? -4.695 -7.539 -4.93 1 94.38 206 ASP A C 1
ATOM 1669 O O . ASP A 1 206 ? -4.805 -7.758 -6.141 1 94.38 206 ASP A O 1
ATOM 1673 N N . ASP A 1 207 ? -3.873 -8.156 -4.195 1 96.06 207 ASP A N 1
ATOM 1674 C CA . ASP A 1 207 ? -3.027 -9.227 -4.711 1 96.06 207 ASP A CA 1
ATOM 1675 C C . ASP A 1 207 ? -3.869 -10.391 -5.219 1 96.06 207 ASP A C 1
ATOM 1677 O O . ASP A 1 207 ? -3.621 -10.914 -6.309 1 96.06 207 ASP A O 1
ATOM 1681 N N . LEU A 1 208 ? -4.863 -10.75 -4.469 1 96.25 208 LEU A N 1
ATOM 1682 C CA . LEU A 1 208 ? -5.73 -11.852 -4.859 1 96.25 208 LEU A CA 1
ATOM 1683 C C . LEU A 1 208 ? -6.539 -11.5 -6.102 1 96.25 208 LEU A C 1
ATOM 1685 O O . LEU A 1 208 ? -6.824 -12.359 -6.934 1 96.25 208 LEU A O 1
ATOM 1689 N N . ASN A 1 209 ? -6.926 -10.266 -6.195 1 94.75 209 ASN A N 1
ATOM 1690 C CA . ASN A 1 209 ? -7.602 -9.82 -7.41 1 94.75 209 ASN A CA 1
ATOM 1691 C C . ASN A 1 209 ? -6.723 -10.016 -8.641 1 94.75 209 ASN A C 1
ATOM 1693 O O . ASN A 1 209 ? -7.195 -10.484 -9.68 1 94.75 209 ASN A O 1
ATOM 1697 N N . LYS A 1 210 ? -5.461 -9.656 -8.516 1 95.5 210 LYS A N 1
ATOM 1698 C CA . LYS A 1 210 ? -4.531 -9.828 -9.625 1 95.5 210 LYS A CA 1
ATOM 1699 C C . LYS A 1 210 ? -4.297 -11.312 -9.914 1 95.5 210 LYS A C 1
ATOM 1701 O O . LYS A 1 210 ? -4.207 -11.711 -11.078 1 95.5 210 LYS A O 1
ATOM 1706 N N . HIS A 1 211 ? -4.18 -12.094 -8.828 1 96.06 211 HIS A N 1
ATOM 1707 C CA . HIS A 1 211 ? -4.062 -13.539 -8.969 1 96.06 211 HIS A CA 1
ATOM 1708 C C . HIS A 1 211 ? -5.219 -14.109 -9.781 1 96.06 211 HIS A C 1
ATOM 1710 O O . HIS A 1 211 ? -5.004 -14.875 -10.727 1 96.06 211 HIS A O 1
ATOM 1716 N N . SER A 1 212 ? -6.418 -13.719 -9.43 1 93.88 212 SER A N 1
ATOM 1717 C CA . SER A 1 212 ? -7.609 -14.188 -10.125 1 93.88 212 SER A CA 1
ATOM 1718 C C . SER A 1 212 ? -7.625 -13.711 -11.578 1 93.88 212 SER A C 1
ATOM 1720 O O . SER A 1 212 ? -8.039 -14.445 -12.477 1 93.88 212 SER A O 1
ATOM 1722 N N . LEU A 1 213 ? -7.246 -12.5 -11.805 1 93.38 213 LEU A N 1
ATOM 1723 C CA . LEU A 1 213 ? -7.176 -11.953 -13.156 1 93.38 213 LEU A CA 1
ATOM 1724 C C . LEU A 1 213 ? -6.23 -12.773 -14.023 1 93.38 213 LEU A C 1
ATOM 1726 O O . LEU A 1 213 ? -6.547 -13.078 -15.18 1 93.38 213 LEU A O 1
ATOM 1730 N N . ILE A 1 214 ? -5.102 -13.125 -13.516 1 94.75 214 ILE A N 1
ATOM 1731 C CA . ILE A 1 214 ? -4.105 -13.906 -14.234 1 94.75 214 ILE A CA 1
ATOM 1732 C C . ILE A 1 214 ? -4.68 -15.281 -14.586 1 94.75 214 ILE A C 1
ATOM 1734 O O . ILE A 1 214 ? -4.488 -15.773 -15.695 1 94.75 214 ILE A O 1
ATOM 1738 N N . GLU A 1 215 ? -5.398 -15.844 -13.664 1 94.69 215 GLU A N 1
ATOM 1739 C CA . GLU A 1 215 ? -6.023 -17.141 -13.922 1 94.69 215 GLU A CA 1
ATOM 1740 C C . GLU A 1 215 ? -7.074 -17.031 -15.023 1 94.69 215 GLU A C 1
ATOM 1742 O O . GLU A 1 215 ? -7.074 -17.812 -15.969 1 94.69 215 GLU A O 1
ATOM 1747 N N . ASP A 1 216 ? -7.879 -16.031 -14.93 1 91.69 216 ASP A N 1
ATOM 1748 C CA . ASP A 1 216 ? -9.039 -15.906 -15.805 1 91.69 216 ASP A CA 1
ATOM 1749 C C . ASP A 1 216 ? -8.633 -15.422 -17.188 1 91.69 216 ASP A C 1
ATOM 1751 O O . ASP A 1 216 ? -9.188 -15.859 -18.203 1 91.69 216 ASP A O 1
ATOM 1755 N N . ARG A 1 217 ? -7.664 -14.586 -17.219 1 90.81 217 ARG A N 1
ATOM 1756 C CA . ARG A 1 217 ? -7.422 -13.883 -18.469 1 90.81 217 ARG A CA 1
ATOM 1757 C C . ARG A 1 217 ? -6.16 -14.398 -19.156 1 90.81 217 ARG A C 1
ATOM 1759 O O . ARG A 1 217 ? -5.941 -14.148 -20.344 1 90.81 217 ARG A O 1
ATOM 1766 N N . ILE A 1 218 ? -5.418 -15.141 -18.453 1 93.25 218 ILE A N 1
ATOM 1767 C CA . ILE A 1 218 ? -4.191 -15.648 -19.062 1 93.25 218 ILE A CA 1
ATOM 1768 C C . ILE A 1 218 ? -4.203 -17.172 -19.047 1 93.25 218 ILE A C 1
ATOM 1770 O O . ILE A 1 218 ? -4.164 -17.812 -20.109 1 93.25 218 ILE A O 1
ATOM 1774 N N . LEU A 1 219 ? -4.359 -17.797 -17.906 1 94.44 219 LEU A N 1
ATOM 1775 C CA . LEU A 1 219 ? -4.266 -19.25 -17.781 1 94.44 219 LEU A CA 1
ATOM 1776 C C . LEU A 1 219 ? -5.371 -19.938 -18.578 1 94.44 219 LEU A C 1
ATOM 1778 O O . LEU A 1 219 ? -5.098 -20.828 -19.375 1 94.44 219 LEU A O 1
ATOM 1782 N N . VAL A 1 220 ? -6.598 -19.484 -18.375 1 93.38 220 VAL A N 1
ATOM 1783 C CA . VAL A 1 220 ? -7.75 -20.156 -18.984 1 93.38 220 VAL A CA 1
ATOM 1784 C C . VAL A 1 220 ? -7.633 -20.109 -20.516 1 93.38 220 VAL A C 1
ATOM 1786 O O . VAL A 1 220 ? -7.676 -21.141 -21.172 1 93.38 220 VAL A O 1
ATOM 1789 N N . PRO A 1 221 ? -7.418 -18.906 -21.109 1 91.62 221 PRO A N 1
ATOM 1790 C CA . PRO A 1 221 ? -7.27 -18.859 -22.562 1 91.62 221 PRO A CA 1
ATOM 1791 C C . PRO A 1 221 ? -6.094 -19.703 -23.062 1 91.62 221 PRO A C 1
ATOM 1793 O O . PRO A 1 221 ? -6.188 -20.328 -24.109 1 91.62 221 PRO A O 1
ATOM 1796 N N . LEU A 1 222 ? -4.992 -19.703 -22.359 1 91.69 222 LEU A N 1
ATOM 1797 C CA . LEU A 1 222 ? -3.828 -20.5 -22.734 1 91.69 222 LEU A CA 1
ATOM 1798 C C . LEU A 1 222 ? -4.168 -21.984 -22.75 1 91.69 222 LEU A C 1
ATOM 1800 O O . LEU A 1 222 ? -3.77 -22.703 -23.672 1 91.69 222 LEU A O 1
ATOM 1804 N N . VAL A 1 223 ? -4.883 -22.453 -21.812 1 92.38 223 VAL A N 1
ATOM 1805 C CA . VAL A 1 223 ? -5.227 -23.859 -21.688 1 92.38 223 VAL A CA 1
ATOM 1806 C C . VAL A 1 223 ? -6.277 -24.234 -22.734 1 92.38 223 VAL A C 1
ATOM 1808 O O . VAL A 1 223 ? -6.262 -25.328 -23.281 1 92.38 223 VAL A O 1
ATOM 1811 N N . GLU A 1 224 ? -7.188 -23.297 -22.969 1 91.38 224 GLU A N 1
ATOM 1812 C CA . GLU A 1 224 ? -8.156 -23.531 -24.047 1 91.38 224 GLU A CA 1
ATOM 1813 C C . GLU A 1 224 ? -7.457 -23.797 -25.375 1 91.38 224 GLU A C 1
ATOM 1815 O O . GLU A 1 224 ? -7.883 -24.656 -26.141 1 91.38 224 GLU A O 1
ATOM 1820 N N . GLN A 1 225 ? -6.477 -23.047 -25.609 1 88.94 225 GLN A N 1
ATOM 1821 C CA . GLN A 1 225 ? -5.711 -23.25 -26.828 1 88.94 225 GLN A CA 1
ATOM 1822 C C . GLN A 1 225 ? -5.039 -24.625 -26.844 1 88.94 225 GLN A C 1
ATOM 1824 O O . GLN A 1 225 ? -4.98 -25.281 -27.891 1 88.94 225 GLN A O 1
ATOM 1829 N N . LEU A 1 226 ? -4.527 -25.016 -25.719 1 89.12 226 LEU A N 1
ATOM 1830 C CA . LEU A 1 226 ? -3.916 -26.344 -25.609 1 89.12 226 LEU A CA 1
ATOM 1831 C C . LEU A 1 226 ? -4.945 -27.438 -25.844 1 89.12 226 LEU A C 1
ATOM 1833 O O . LEU A 1 226 ? -4.652 -28.438 -26.5 1 89.12 226 LEU A O 1
ATOM 1837 N N . GLU A 1 227 ? -6.117 -27.219 -25.312 1 90.94 227 GLU A N 1
ATOM 1838 C CA . GLU A 1 227 ? -7.199 -28.188 -25.5 1 90.94 227 GLU A CA 1
ATOM 1839 C C . GLU A 1 227 ? -7.598 -28.312 -26.969 1 90.94 227 GLU A C 1
ATOM 1841 O O . GLU A 1 227 ? -7.891 -29.406 -27.453 1 90.94 227 GLU A O 1
ATOM 1846 N N . GLU A 1 228 ? -7.629 -27.188 -27.594 1 88 228 GLU A N 1
ATOM 1847 C CA . GLU A 1 228 ? -8.008 -27.172 -29 1 88 228 GLU A CA 1
ATOM 1848 C C . GLU A 1 228 ? -6.98 -27.906 -29.859 1 88 228 GLU A C 1
ATOM 1850 O O . GLU A 1 228 ? -7.332 -28.547 -30.844 1 88 228 GLU A O 1
ATOM 1855 N N . ARG A 1 229 ? -5.781 -27.797 -29.469 1 84.5 229 ARG A N 1
ATOM 1856 C CA . ARG A 1 229 ? -4.715 -28.469 -30.219 1 84.5 229 ARG A CA 1
ATOM 1857 C C . ARG A 1 229 ? -4.766 -29.969 -30.031 1 84.5 229 ARG A C 1
ATOM 1859 O O . ARG A 1 229 ? -4.25 -30.734 -30.859 1 84.5 229 ARG A O 1
ATOM 1866 N N . MET A 1 230 ? -5.312 -30.438 -29.047 1 80.5 230 MET A N 1
ATOM 1867 C CA . MET A 1 230 ? -5.391 -31.875 -28.75 1 80.5 230 MET A CA 1
ATOM 1868 C C . MET A 1 230 ? -6.652 -32.469 -29.359 1 80.5 230 MET A C 1
ATOM 1870 O O . MET A 1 230 ? -6.832 -33.688 -29.344 1 80.5 230 MET A O 1
ATOM 1874 N N . ARG A 1 231 ? -7.543 -31.656 -29.844 1 71.19 231 ARG A N 1
ATOM 1875 C CA . ARG A 1 231 ? -8.711 -32.156 -30.547 1 71.19 231 ARG A CA 1
ATOM 1876 C C . ARG A 1 231 ? -8.398 -32.375 -32.031 1 71.19 231 ARG A C 1
ATOM 1878 O O . ARG A 1 231 ? -7.57 -31.672 -32.594 1 71.19 231 ARG A O 1
ATOM 1885 N N . MET B 1 1 ? -8.969 11.281 -17.484 1 39.47 1 MET B N 1
ATOM 1886 C CA . MET B 1 1 ? -10.297 10.867 -17.062 1 39.47 1 MET B CA 1
ATOM 1887 C C . MET B 1 1 ? -10.789 11.711 -15.891 1 39.47 1 MET B C 1
ATOM 1889 O O . MET B 1 1 ? -10.016 12.031 -14.984 1 39.47 1 MET B O 1
ATOM 1893 N N . LYS B 1 2 ? -11.758 12.391 -16 1 44.34 2 LYS B N 1
ATOM 1894 C CA . LYS B 1 2 ? -12.422 13.266 -15.039 1 44.34 2 LYS B CA 1
ATOM 1895 C C . LYS B 1 2 ? -12.664 12.539 -13.719 1 44.34 2 LYS B C 1
ATOM 1897 O O . LYS B 1 2 ? -13.461 11.594 -13.656 1 44.34 2 LYS B O 1
ATOM 1902 N N . HIS B 1 3 ? -11.664 12.352 -12.898 1 58.88 3 HIS B N 1
ATOM 1903 C CA . HIS B 1 3 ? -11.867 11.586 -11.68 1 58.88 3 HIS B CA 1
ATOM 1904 C C . HIS B 1 3 ? -13.016 12.156 -10.852 1 58.88 3 HIS B C 1
ATOM 1906 O O . HIS B 1 3 ? -13.203 13.375 -10.805 1 58.88 3 HIS B O 1
ATOM 1912 N N . LEU B 1 4 ? -13.969 11.43 -10.766 1 65.81 4 LEU B N 1
ATOM 1913 C CA . LEU B 1 4 ? -15.039 11.852 -9.875 1 65.81 4 LEU B CA 1
ATOM 1914 C C . LEU B 1 4 ? -14.516 12.078 -8.461 1 65.81 4 LEU B C 1
ATOM 1916 O O . LEU B 1 4 ? -14.148 11.125 -7.773 1 65.81 4 LEU B O 1
ATOM 1920 N N . LEU B 1 5 ? -14.32 13.32 -8.07 1 82.44 5 LEU B N 1
ATOM 1921 C CA . LEU B 1 5 ? -13.836 13.773 -6.77 1 82.44 5 LEU B CA 1
ATOM 1922 C C . LEU B 1 5 ? -14.797 13.359 -5.66 1 82.44 5 LEU B C 1
ATOM 1924 O O . LEU B 1 5 ? -15.977 13.109 -5.914 1 82.44 5 LEU B O 1
ATOM 1928 N N . PHE B 1 6 ? -14.242 13.148 -4.504 1 93.19 6 PHE B N 1
ATOM 1929 C CA . PHE B 1 6 ? -15.062 12.828 -3.34 1 93.19 6 PHE B CA 1
ATOM 1930 C C . PHE B 1 6 ? -15.977 13.992 -2.98 1 93.19 6 PHE B C 1
ATOM 1932 O O . PHE B 1 6 ? -15.594 15.156 -3.133 1 93.19 6 PHE B O 1
ATOM 1939 N N . THR B 1 7 ? -17.172 13.695 -2.557 1 93.94 7 THR B N 1
ATOM 1940 C CA . THR B 1 7 ? -18.125 14.719 -2.143 1 93.94 7 THR B CA 1
ATOM 1941 C C . THR B 1 7 ? -18.672 14.414 -0.75 1 93.94 7 THR B C 1
ATOM 1943 O O . THR B 1 7 ? -18.547 13.297 -0.253 1 93.94 7 THR B O 1
ATOM 1946 N N . GLU B 1 8 ? -19.344 15.375 -0.193 1 95.12 8 GLU B N 1
ATOM 1947 C CA . GLU B 1 8 ? -19.859 15.258 1.169 1 95.12 8 GLU B CA 1
ATOM 1948 C C . GLU B 1 8 ? -20.953 14.203 1.255 1 95.12 8 GLU B C 1
ATOM 1950 O O . GLU B 1 8 ? -21.234 13.68 2.334 1 95.12 8 GLU B O 1
ATOM 1955 N N . ARG B 1 9 ? -21.578 13.914 0.165 1 95.25 9 ARG B N 1
ATOM 1956 C CA . ARG B 1 9 ? -22.719 13.016 0.163 1 95.25 9 ARG B CA 1
ATOM 1957 C C . ARG B 1 9 ? -22.281 11.562 0.168 1 95.25 9 ARG B C 1
ATOM 1959 O O . ARG B 1 9 ? -23.062 10.664 0.484 1 95.25 9 ARG B O 1
ATOM 1966 N N . MET B 1 10 ? -21.094 11.352 -0.143 1 95.94 10 MET B N 1
ATOM 1967 C CA . MET B 1 10 ? -20.578 9.992 -0.174 1 95.94 10 MET B CA 1
ATOM 1968 C C . MET B 1 10 ? -20.422 9.43 1.236 1 95.94 10 MET B C 1
ATOM 1970 O O . MET B 1 10 ? -20.234 10.188 2.191 1 95.94 10 MET B O 1
ATOM 1974 N N . LYS B 1 11 ? -20.484 8.102 1.309 1 96.56 11 LYS B N 1
ATOM 1975 C CA . LYS B 1 11 ? -20.234 7.457 2.596 1 96.56 11 LYS B CA 1
ATOM 1976 C C . LYS B 1 11 ? -18.75 7.5 2.961 1 96.56 11 LYS B C 1
ATOM 1978 O O . LYS B 1 11 ? -17.891 7.289 2.104 1 96.56 11 LYS B O 1
ATOM 1983 N N . MET B 1 12 ? -18.453 7.734 4.254 1 96.25 12 MET B N 1
ATOM 1984 C CA . MET B 1 12 ? -17.078 7.781 4.727 1 96.25 12 MET B CA 1
ATOM 1985 C C . MET B 1 12 ? -16.375 6.457 4.469 1 96.25 12 MET B C 1
ATOM 1987 O O . MET B 1 12 ? -15.203 6.438 4.074 1 96.25 12 MET B O 1
ATOM 1991 N N . ALA B 1 13 ? -17.094 5.391 4.613 1 94.88 13 ALA B N 1
ATOM 1992 C CA . ALA B 1 13 ? -16.516 4.07 4.398 1 94.88 13 ALA B CA 1
ATOM 1993 C C . ALA B 1 13 ? -16.047 3.904 2.957 1 94.88 13 ALA B C 1
ATOM 1995 O O . ALA B 1 13 ? -15.023 3.258 2.701 1 94.88 13 ALA B O 1
ATOM 1996 N N . ASP B 1 14 ? -16.734 4.52 2.064 1 94.44 14 ASP B N 1
ATOM 1997 C CA . ASP B 1 14 ? -16.391 4.41 0.649 1 94.44 14 ASP B CA 1
ATOM 1998 C C . ASP B 1 14 ? -15.062 5.094 0.346 1 94.44 14 ASP B C 1
ATOM 2000 O O . ASP B 1 14 ? -14.336 4.676 -0.553 1 94.44 14 ASP B O 1
ATOM 2004 N N . LEU B 1 15 ? -14.797 6.105 1.076 1 94.62 15 LEU B N 1
ATOM 2005 C CA . LEU B 1 15 ? -13.531 6.824 0.926 1 94.62 15 LEU B CA 1
ATOM 2006 C C . LEU B 1 15 ? -12.352 5.918 1.253 1 94.62 15 LEU B C 1
ATOM 2008 O O . LEU B 1 15 ? -11.359 5.895 0.518 1 94.62 15 LEU B O 1
ATOM 2012 N N . VAL B 1 16 ? -12.508 5.164 2.271 1 93.31 16 VAL B N 1
ATOM 2013 C CA . VAL B 1 16 ? -11.438 4.27 2.717 1 93.31 16 VAL B CA 1
ATOM 2014 C C . VAL B 1 16 ? -11.258 3.143 1.704 1 93.31 16 VAL B C 1
ATOM 2016 O O . VAL B 1 16 ? -10.125 2.754 1.398 1 93.31 16 VAL B O 1
ATOM 2019 N N . HIS B 1 17 ? -12.352 2.705 1.156 1 93.69 17 HIS B N 1
ATOM 2020 C CA . HIS B 1 17 ? -12.281 1.646 0.156 1 93.69 17 HIS B CA 1
ATOM 2021 C C . HIS B 1 17 ? -11.641 2.145 -1.134 1 93.69 17 HIS B C 1
ATOM 2023 O O . HIS B 1 17 ? -10.961 1.386 -1.828 1 93.69 17 HIS B O 1
ATOM 2029 N N . ALA B 1 18 ? -11.898 3.393 -1.362 1 93.31 18 ALA B N 1
ATOM 2030 C CA . ALA B 1 18 ? -11.367 3.973 -2.59 1 93.31 18 ALA B CA 1
ATOM 2031 C C . ALA B 1 18 ? -9.844 4.125 -2.51 1 93.31 18 ALA B C 1
ATOM 2033 O O . ALA B 1 18 ? -9.148 3.977 -3.514 1 93.31 18 ALA B O 1
ATOM 2034 N N . ASN B 1 19 ? -9.375 4.449 -1.324 1 94.88 19 ASN B N 1
ATOM 2035 C CA . ASN B 1 19 ? -7.938 4.613 -1.117 1 94.88 19 ASN B CA 1
ATOM 2036 C C . ASN B 1 19 ? -7.543 4.324 0.329 1 94.88 19 ASN B C 1
ATOM 2038 O O . ASN B 1 19 ? -7.711 5.176 1.204 1 94.88 19 ASN B O 1
ATOM 2042 N N . TYR B 1 20 ? -6.891 3.213 0.479 1 9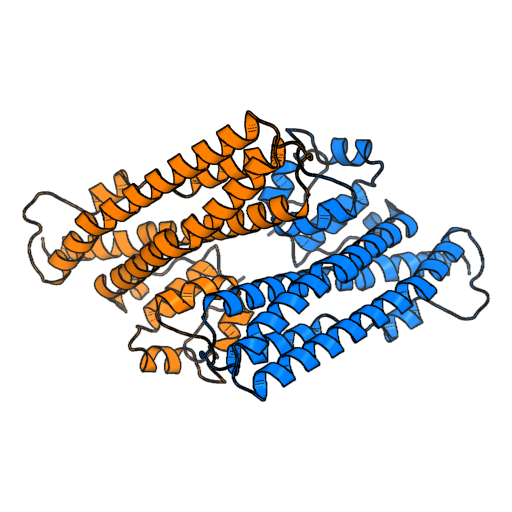3.62 20 TYR B N 1
ATOM 2043 C CA . TYR B 1 20 ? -6.594 2.752 1.83 1 93.62 20 TYR B CA 1
ATOM 2044 C C . TYR B 1 20 ? -5.547 3.641 2.492 1 93.62 20 TYR B C 1
ATOM 2046 O O . TYR B 1 20 ? -5.371 3.598 3.713 1 93.62 20 TYR B O 1
ATOM 2054 N N . ARG B 1 21 ? -4.848 4.445 1.748 1 93.5 21 ARG B N 1
ATOM 2055 C CA . ARG B 1 21 ? -3.879 5.367 2.328 1 93.5 21 ARG B CA 1
ATOM 2056 C C . ARG B 1 21 ? -4.566 6.395 3.223 1 93.5 21 ARG B C 1
ATOM 2058 O O . ARG B 1 21 ? -3.928 7.012 4.078 1 93.5 21 ARG B O 1
ATOM 2065 N N . LEU B 1 22 ? -5.828 6.566 3.039 1 95.75 22 LEU B N 1
ATOM 2066 C CA . LEU B 1 22 ? -6.586 7.527 3.832 1 95.75 22 LEU B CA 1
ATOM 2067 C C . LEU B 1 22 ? -6.746 7.043 5.27 1 95.75 22 LEU B C 1
ATOM 2069 O O . LEU B 1 22 ? -7.121 7.816 6.152 1 95.75 22 LEU B O 1
ATOM 2073 N N . LEU B 1 23 ? -6.422 5.781 5.535 1 93.12 23 LEU B N 1
ATOM 2074 C CA . LEU B 1 23 ? -6.371 5.266 6.898 1 93.12 23 LEU B CA 1
ATOM 2075 C C . LEU B 1 23 ? -5.375 6.055 7.742 1 93.12 23 LEU B C 1
ATOM 2077 O O . LEU B 1 23 ? -5.535 6.168 8.961 1 93.12 23 LEU B O 1
ATOM 2081 N N . PHE B 1 24 ? -4.406 6.672 7.043 1 92 24 PHE B N 1
ATOM 2082 C CA . PHE B 1 24 ? -3.387 7.441 7.75 1 92 24 PHE B CA 1
ATOM 2083 C C . PHE B 1 24 ? -3.812 8.898 7.906 1 92 24 PHE B C 1
ATOM 2085 O O . PHE B 1 24 ? -3.297 9.609 8.766 1 92 24 PHE B O 1
ATOM 2092 N N . VAL B 1 25 ? -4.715 9.289 7.145 1 95.62 25 VAL B N 1
ATOM 2093 C CA . VAL B 1 25 ? -5.152 10.68 7.125 1 95.62 25 VAL B CA 1
ATOM 2094 C C . VAL B 1 25 ? -6.258 10.891 8.156 1 95.62 25 VAL B C 1
ATOM 2096 O O . VAL B 1 25 ? -6.289 11.914 8.836 1 95.62 25 VAL B O 1
ATOM 2099 N N . LEU B 1 26 ? -7.145 9.922 8.32 1 94.94 26 LEU B N 1
ATOM 2100 C CA . LEU B 1 26 ? -8.352 10.047 9.133 1 94.94 26 LEU B CA 1
ATOM 2101 C C . LEU B 1 26 ? -7.992 10.406 10.578 1 94.94 26 LEU B C 1
ATOM 2103 O O . LEU B 1 26 ? -8.539 11.352 11.141 1 94.94 26 LEU B O 1
ATOM 2107 N N . PRO B 1 27 ? -7.027 9.734 11.18 1 92.56 27 PRO B N 1
ATOM 2108 C CA . PRO B 1 27 ? -6.707 10.07 12.57 1 92.56 27 PRO B CA 1
ATOM 2109 C C . PRO B 1 27 ? -6.16 11.484 12.727 1 92.56 27 PRO B C 1
ATOM 2111 O O . PRO B 1 27 ? -6.32 12.102 13.781 1 92.56 27 PRO B O 1
ATOM 2114 N N . ARG B 1 28 ? -5.562 12.016 11.727 1 95.69 28 ARG B N 1
ATOM 2115 C CA . ARG B 1 28 ? -5.004 13.367 11.781 1 95.69 28 ARG B CA 1
ATOM 2116 C C . ARG B 1 28 ? -6.113 14.414 11.852 1 95.69 28 ARG B C 1
ATOM 2118 O O . ARG B 1 28 ? -5.867 15.555 12.234 1 95.69 28 ARG B O 1
ATOM 2125 N N . PHE B 1 29 ? -7.281 14.008 11.461 1 96.06 29 PHE B N 1
ATOM 2126 C CA . PHE B 1 29 ? -8.453 14.859 11.602 1 96.06 29 PHE B CA 1
ATOM 2127 C C . PHE B 1 29 ? -9.25 14.484 12.852 1 96.06 29 PHE B C 1
ATOM 2129 O O . PHE B 1 29 ? -10.352 14.992 13.062 1 96.06 29 PHE B O 1
ATOM 2136 N N . GLY B 1 30 ? -8.711 13.5 13.609 1 92.06 30 GLY B N 1
ATOM 2137 C CA . GLY B 1 30 ? -9.391 13.031 14.805 1 92.06 30 GLY B CA 1
ATOM 2138 C C . GLY B 1 30 ? -10.516 12.055 14.508 1 92.06 30 GLY B C 1
ATOM 2139 O O . GLY B 1 30 ? -11.383 11.82 15.352 1 92.06 30 GLY B O 1
ATOM 2140 N N . ILE B 1 31 ? -10.539 11.578 13.344 1 92.5 31 ILE B N 1
ATOM 2141 C CA . ILE B 1 31 ? -11.609 10.664 12.945 1 92.5 31 ILE B CA 1
ATOM 2142 C C . ILE B 1 31 ? -11.164 9.219 13.18 1 92.5 31 ILE B C 1
ATOM 2144 O O . ILE B 1 31 ? -10.094 8.812 12.727 1 92.5 31 ILE B O 1
ATOM 2148 N N . GLN B 1 32 ? -11.953 8.492 13.852 1 88.12 32 GLN B N 1
ATOM 2149 C CA . GLN B 1 32 ? -11.719 7.07 14.086 1 88.12 32 GLN B CA 1
ATOM 2150 C C . GLN B 1 32 ? -12.656 6.215 13.234 1 88.12 32 GLN B C 1
ATOM 2152 O O . GLN B 1 32 ? -13.719 6.676 12.812 1 88.12 32 GLN B O 1
ATOM 2157 N N . LEU B 1 33 ? -12.305 5.039 13.039 1 89.75 33 LEU B N 1
ATOM 2158 C CA . LEU B 1 33 ? -13.164 4.125 12.281 1 89.75 33 LEU B CA 1
ATOM 2159 C C . LEU B 1 33 ? -14.461 3.846 13.039 1 89.75 33 LEU B C 1
ATOM 2161 O O . LEU B 1 33 ? -14.641 4.309 14.164 1 89.75 33 LEU B O 1
ATOM 2165 N N . GLY B 1 34 ? -15.336 3.084 12.375 1 87.81 34 GLY B N 1
ATOM 2166 C CA . GLY B 1 34 ? -16.656 2.84 12.953 1 87.81 34 GLY B CA 1
ATOM 2167 C C . GLY B 1 34 ? -17.703 3.822 12.477 1 87.81 34 GLY B C 1
ATOM 2168 O O . GLY B 1 34 ? -18.5 4.32 13.273 1 87.81 34 GLY B O 1
ATOM 2169 N N . PHE B 1 35 ? -17.672 4.074 11.234 1 88.75 35 PHE B N 1
ATOM 2170 C CA . PHE B 1 35 ? -18.5 5.125 10.648 1 88.75 35 PHE B CA 1
ATOM 2171 C C . PHE B 1 35 ? -19.922 4.648 10.469 1 88.75 35 PHE B C 1
ATOM 2173 O O . PHE B 1 35 ? -20.844 5.461 10.344 1 88.75 35 PHE B O 1
ATOM 2180 N N . GLY B 1 36 ? -20.062 3.34 10.398 1 90.69 36 GLY B N 1
ATOM 2181 C CA . GLY B 1 36 ? -21.328 2.861 9.867 1 90.69 36 GLY B CA 1
ATOM 2182 C C . GLY B 1 36 ? -21.594 3.338 8.453 1 90.69 36 GLY B C 1
ATOM 2183 O O . GLY B 1 36 ? -20.75 3.203 7.57 1 90.69 36 GLY B O 1
ATOM 2184 N N . ASP B 1 37 ? -22.828 3.947 8.281 1 94 37 ASP B N 1
ATOM 2185 C CA . ASP B 1 37 ? -23.219 4.395 6.945 1 94 37 ASP B CA 1
ATOM 2186 C C . ASP B 1 37 ? -23.25 5.918 6.863 1 94 37 ASP B C 1
ATOM 2188 O O . ASP B 1 37 ? -23.875 6.484 5.957 1 94 37 ASP B O 1
ATOM 2192 N N . LYS B 1 38 ? -22.594 6.523 7.75 1 96.38 38 LYS B N 1
ATOM 2193 C CA . LYS B 1 38 ? -22.609 7.984 7.789 1 96.38 38 LYS B CA 1
ATOM 2194 C C . LYS B 1 38 ? -21.844 8.57 6.609 1 96.38 38 LYS B C 1
ATOM 2196 O O . LYS B 1 38 ? -20.859 7.992 6.156 1 96.38 38 LYS B O 1
ATOM 2201 N N . SER B 1 39 ? -22.297 9.695 6.176 1 97.69 39 SER B N 1
ATOM 2202 C CA . SER B 1 39 ? -21.656 10.391 5.059 1 97.69 39 SER B CA 1
ATOM 2203 C C . SER B 1 39 ? -20.438 11.172 5.52 1 97.69 39 SER B C 1
ATOM 2205 O O . SER B 1 39 ? -20.25 11.391 6.719 1 97.69 39 SER B O 1
ATOM 2207 N N . ILE B 1 40 ? -19.641 11.578 4.586 1 97.62 40 ILE B N 1
ATOM 2208 C CA . ILE B 1 40 ? -18.469 12.391 4.859 1 97.62 40 ILE B CA 1
ATOM 2209 C C . ILE B 1 40 ? -18.875 13.695 5.547 1 97.62 40 ILE B C 1
ATOM 2211 O O . ILE B 1 40 ? -18.281 14.078 6.559 1 97.62 40 ILE B O 1
ATOM 2215 N N . GLY B 1 41 ? -19.938 14.297 5.012 1 97.44 41 GLY B N 1
ATOM 2216 C CA . GLY B 1 41 ? -20.406 15.539 5.602 1 97.44 41 GLY B CA 1
ATOM 2217 C C . GLY B 1 41 ? -20.859 15.383 7.043 1 97.44 41 GLY B C 1
ATOM 2218 O O . GLY B 1 41 ? -20.547 16.219 7.891 1 97.44 41 GLY B O 1
ATOM 2219 N N . GLU B 1 42 ? -21.594 14.352 7.34 1 97.75 42 GLU B N 1
ATOM 2220 C CA . GLU B 1 42 ? -22.062 14.086 8.695 1 97.75 42 GLU B CA 1
ATOM 2221 C C . GLU B 1 42 ? -20.891 13.898 9.656 1 97.75 42 GLU B C 1
ATOM 2223 O O . GLU B 1 42 ? -20.891 14.453 10.758 1 97.75 42 GLU B O 1
ATOM 2228 N N . ILE B 1 43 ? -19.906 13.188 9.266 1 96.94 43 ILE B N 1
ATOM 2229 C CA . ILE B 1 43 ? -18.766 12.906 10.117 1 96.94 43 ILE B CA 1
ATOM 2230 C C . ILE B 1 43 ? -17.969 14.18 10.352 1 96.94 43 ILE B C 1
ATOM 2232 O O . ILE B 1 43 ? -17.547 14.477 11.477 1 96.94 43 ILE B O 1
ATOM 2236 N N . CYS B 1 44 ? -17.781 14.906 9.297 1 96.88 44 CYS B N 1
ATOM 2237 C CA . CYS B 1 44 ? -17.047 16.156 9.438 1 96.88 44 CYS B CA 1
ATOM 2238 C C . CYS B 1 44 ? -17.75 17.094 10.398 1 96.88 44 CYS B C 1
ATOM 2240 O O . CYS B 1 44 ? -17.109 17.688 11.273 1 96.88 44 CYS B O 1
ATOM 2242 N N . ARG B 1 45 ? -19 17.188 10.25 1 96.38 45 ARG B N 1
ATOM 2243 C CA . ARG B 1 45 ? -19.781 18.047 11.125 1 96.38 45 ARG B CA 1
ATOM 2244 C C . ARG B 1 45 ? -19.688 17.594 12.578 1 96.38 45 ARG B C 1
ATOM 2246 O O . ARG B 1 45 ? -19.484 18.422 13.477 1 96.38 45 ARG B O 1
ATOM 2253 N N . THR B 1 46 ? -19.797 16.375 12.789 1 95.25 46 THR B N 1
ATOM 2254 C CA . THR B 1 46 ? -19.75 15.812 14.133 1 95.25 46 THR B CA 1
ATOM 2255 C C . THR B 1 46 ? -18.406 16.078 14.789 1 95.25 46 THR B C 1
ATOM 2257 O O . THR B 1 46 ? -18.328 16.266 16 1 95.25 46 THR B O 1
ATOM 2260 N N . HIS B 1 47 ? -17.328 16.156 14.047 1 94.56 47 HIS B N 1
ATOM 2261 C CA . HIS B 1 47 ? -15.98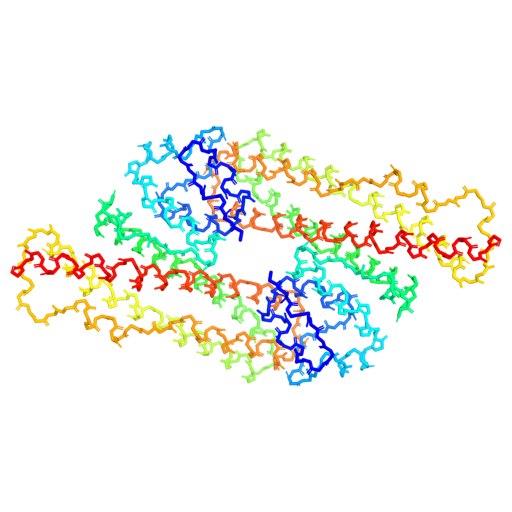4 16.297 14.586 1 94.56 47 HIS B CA 1
ATOM 2262 C C . HIS B 1 47 ? -15.508 17.75 14.508 1 94.56 47 HIS B C 1
ATOM 2264 O O . HIS B 1 47 ? -14.367 18.062 14.852 1 94.56 47 HIS B O 1
ATOM 2270 N N . GLY B 1 48 ? -16.359 18.609 13.953 1 93.88 48 GLY B N 1
ATOM 2271 C CA . GLY B 1 48 ? -16.031 20.016 13.875 1 93.88 48 GLY B CA 1
ATOM 2272 C C . GLY B 1 48 ? -14.906 20.312 12.891 1 93.88 48 GLY B C 1
ATOM 2273 O O . GLY B 1 48 ? -14.078 21.188 13.133 1 93.88 48 GLY B O 1
ATOM 2274 N N . ILE B 1 49 ? -14.859 19.516 11.82 1 94 49 ILE B N 1
ATOM 2275 C CA . ILE B 1 49 ? -13.828 19.672 10.797 1 94 49 ILE B CA 1
ATOM 2276 C C . ILE B 1 49 ? -14.438 20.297 9.539 1 94 49 ILE B C 1
ATOM 2278 O O . ILE B 1 49 ? -15.602 20.047 9.219 1 94 49 ILE B O 1
ATOM 2282 N N . SER B 1 50 ? -13.695 21.062 8.891 1 94 50 SER B N 1
ATOM 2283 C CA . SER B 1 50 ? -14.117 21.594 7.594 1 94 50 SER B CA 1
ATOM 2284 C C . SER B 1 50 ? -14.195 20.484 6.551 1 94 50 SER B C 1
ATOM 2286 O O . SER B 1 50 ? -13.172 19.891 6.184 1 94 50 SER B O 1
ATOM 2288 N N . SER B 1 51 ? -15.391 20.312 6.035 1 94.88 51 SER B N 1
ATOM 2289 C CA . SER B 1 51 ? -15.547 19.281 5.004 1 94.88 51 SER B CA 1
ATOM 2290 C C . SER B 1 51 ? -14.727 19.625 3.768 1 94.88 51 SER B C 1
ATOM 2292 O O . SER B 1 51 ? -14.203 18.734 3.1 1 94.88 51 SER B O 1
ATOM 2294 N N . SER B 1 52 ? -14.633 20.875 3.531 1 93.69 52 SER B N 1
ATOM 2295 C CA . SER B 1 52 ? -13.875 21.312 2.361 1 93.69 52 SER B CA 1
ATOM 2296 C C . SER B 1 52 ? -12.398 20.969 2.492 1 93.69 52 SER B C 1
ATOM 2298 O O . SER B 1 52 ? -11.797 20.438 1.553 1 93.69 52 SER B O 1
ATOM 2300 N N . LEU B 1 53 ? -11.852 21.266 3.619 1 95.31 53 LEU B N 1
ATOM 2301 C CA . LEU B 1 53 ? -10.453 20.938 3.848 1 95.31 53 LEU B CA 1
ATOM 2302 C C . LEU B 1 53 ? -10.242 19.438 3.836 1 95.31 53 LEU B C 1
ATOM 2304 O O . LEU B 1 53 ? -9.289 18.938 3.219 1 95.31 53 LEU B O 1
ATOM 2308 N N . PHE B 1 54 ? -11.156 18.734 4.523 1 97 54 PHE B N 1
ATOM 2309 C CA . PHE B 1 54 ? -11.055 17.281 4.598 1 97 54 PHE B CA 1
ATOM 2310 C C . PHE B 1 54 ? -11.07 16.672 3.201 1 97 54 PHE B C 1
ATOM 2312 O O . PHE B 1 54 ? -10.219 15.844 2.869 1 97 54 PHE B O 1
ATOM 2319 N N . LEU B 1 55 ? -11.992 17.078 2.387 1 95.56 55 LEU B N 1
ATOM 2320 C CA . LEU B 1 55 ? -12.141 16.547 1.033 1 95.56 55 LEU B CA 1
ATOM 2321 C C . LEU B 1 55 ? -10.953 16.953 0.166 1 95.56 55 LEU B C 1
ATOM 2323 O O . LEU B 1 55 ? -10.516 16.172 -0.687 1 95.56 55 LEU B O 1
ATOM 2327 N N . LEU B 1 56 ? -10.438 18.109 0.385 1 94.75 56 LEU B N 1
ATOM 2328 C CA . LEU B 1 56 ? -9.266 18.547 -0.359 1 94.75 56 LEU B CA 1
ATOM 2329 C C . LEU B 1 56 ? -8.078 17.625 -0.098 1 94.75 56 LEU B C 1
ATOM 2331 O O . LEU B 1 56 ? -7.438 17.156 -1.038 1 94.75 56 LEU B O 1
ATOM 2335 N N . VAL B 1 57 ? -7.844 17.359 1.17 1 96 57 VAL B N 1
ATOM 2336 C CA . VAL B 1 57 ? -6.727 16.5 1.549 1 96 57 VAL B CA 1
ATOM 2337 C C . VAL B 1 57 ? -6.938 15.102 0.971 1 96 57 VAL B C 1
ATOM 2339 O O . VAL B 1 57 ? -6.027 14.531 0.365 1 96 57 VAL B O 1
ATOM 2342 N N . CYS B 1 58 ? -8.125 14.57 1.061 1 96.62 58 CYS B N 1
ATOM 2343 C CA . CYS B 1 58 ? -8.43 13.234 0.569 1 96.62 58 CYS B CA 1
ATOM 2344 C C . CYS B 1 58 ? -8.242 13.148 -0.941 1 96.62 58 CYS B C 1
ATOM 2346 O O . CYS B 1 58 ? -7.73 12.148 -1.454 1 96.62 58 CYS B O 1
ATOM 2348 N N . ASN B 1 59 ? -8.656 14.18 -1.603 1 95.19 59 ASN B N 1
ATOM 2349 C CA . ASN B 1 59 ? -8.508 14.195 -3.055 1 95.19 59 ASN B CA 1
ATOM 2350 C C . ASN B 1 59 ? -7.039 14.273 -3.469 1 95.19 59 ASN B C 1
ATOM 2352 O O . ASN B 1 59 ? -6.633 13.633 -4.441 1 95.19 59 ASN B O 1
ATOM 2356 N N . ILE B 1 60 ? -6.258 15.008 -2.754 1 94.44 60 ILE B N 1
ATOM 2357 C CA . ILE B 1 60 ? -4.828 15.109 -3.035 1 94.44 60 ILE B CA 1
ATOM 2358 C C . ILE B 1 60 ? -4.172 13.742 -2.846 1 94.44 60 ILE B C 1
ATOM 2360 O O . ILE B 1 60 ? -3.338 13.336 -3.656 1 94.44 60 ILE B O 1
ATOM 2364 N N . TYR B 1 61 ? -4.578 13.047 -1.838 1 95.5 61 TYR B N 1
ATOM 2365 C CA . TYR B 1 61 ? -4.004 11.734 -1.552 1 95.5 61 TYR B CA 1
ATOM 2366 C C . TYR B 1 61 ? -4.418 10.719 -2.607 1 95.5 61 TYR B C 1
ATOM 2368 O O . TYR B 1 61 ? -3.676 9.773 -2.895 1 95.5 61 TYR B O 1
ATOM 2376 N N . THR B 1 62 ? -5.555 10.859 -3.158 1 94.5 62 THR B N 1
ATOM 2377 C CA . THR B 1 62 ? -6.148 9.805 -3.971 1 94.5 62 THR B CA 1
ATOM 2378 C C . THR B 1 62 ? -5.859 10.031 -5.453 1 94.5 62 THR B C 1
ATOM 2380 O O . THR B 1 62 ? -5.613 9.086 -6.199 1 94.5 62 THR B O 1
ATOM 2383 N N . PHE B 1 63 ? -5.871 11.273 -5.824 1 92 63 PHE B N 1
ATOM 2384 C CA . PHE B 1 63 ? -5.742 11.594 -7.242 1 92 63 PHE B CA 1
ATOM 2385 C C . PHE B 1 63 ? -4.457 12.375 -7.504 1 92 63 PHE B C 1
ATOM 2387 O O . PHE B 1 63 ? -4.383 13.57 -7.227 1 92 63 PHE B O 1
ATOM 2394 N N . ASP B 1 64 ? -3.486 11.75 -8.094 1 84.25 64 ASP B N 1
ATOM 2395 C CA . ASP B 1 64 ? -2.137 12.289 -8.242 1 84.25 64 ASP B CA 1
ATOM 2396 C C . ASP B 1 64 ? -2.145 13.586 -9.039 1 84.25 64 ASP B C 1
ATOM 2398 O O . ASP B 1 64 ? -1.298 14.461 -8.82 1 84.25 64 ASP B O 1
ATOM 2402 N N . ASP B 1 65 ? -3.049 13.805 -9.859 1 83.19 65 ASP B N 1
ATOM 2403 C CA . ASP B 1 65 ? -3.045 14.992 -10.711 1 83.19 65 ASP B CA 1
ATOM 2404 C C . ASP B 1 65 ? -3.99 16.062 -10.164 1 83.19 65 ASP B C 1
ATOM 2406 O O . ASP B 1 65 ? -4.168 17.109 -10.781 1 83.19 65 ASP B O 1
ATOM 2410 N N . PHE B 1 66 ? -4.43 15.797 -9 1 87.25 66 PHE B N 1
ATOM 2411 C CA . PHE B 1 66 ? -5.391 16.734 -8.453 1 87.25 66 PHE B CA 1
ATOM 2412 C C . PHE B 1 66 ? -4.676 17.906 -7.777 1 87.25 66 PHE B C 1
ATOM 2414 O O . PHE B 1 66 ? -3.787 17.703 -6.949 1 87.25 66 PHE B O 1
ATOM 2421 N N . LEU B 1 67 ? -5.055 19.125 -8.227 1 83.44 67 LEU B N 1
ATOM 2422 C CA . LEU B 1 67 ? -4.691 20.359 -7.531 1 83.44 67 LEU B CA 1
ATOM 2423 C C . LEU B 1 67 ? -5.91 21.25 -7.348 1 83.44 67 LEU B C 1
ATOM 2425 O O . LEU B 1 67 ? -6.707 21.422 -8.273 1 83.44 67 LEU B O 1
ATOM 2429 N N . PRO B 1 68 ? -6.008 21.781 -6.172 1 81.56 68 PRO B N 1
ATOM 2430 C CA . PRO B 1 68 ? -7.195 22.594 -5.906 1 81.56 68 PRO B CA 1
ATOM 2431 C C . PRO B 1 68 ? -7.211 23.891 -6.707 1 81.56 68 PRO B C 1
ATOM 2433 O O . PRO B 1 68 ? -6.152 24.422 -7.055 1 81.56 68 PRO B O 1
ATOM 2436 N N . GLU B 1 69 ? -8.43 24.266 -6.961 1 79 69 GLU B N 1
ATOM 2437 C CA . GLU B 1 69 ? -8.617 25.594 -7.535 1 79 69 GLU B CA 1
ATOM 2438 C C . GLU B 1 69 ? -8.5 26.672 -6.469 1 79 69 GLU B C 1
ATOM 2440 O O . GLU B 1 69 ? -8.695 26.406 -5.281 1 79 69 GLU B O 1
ATOM 2445 N N . ALA B 1 70 ? -8.203 27.844 -6.945 1 75.12 70 ALA B N 1
ATOM 2446 C CA . ALA B 1 70 ? -7.977 28.969 -6.039 1 75.12 70 ALA B CA 1
ATOM 2447 C C . ALA B 1 70 ? -9.18 29.188 -5.133 1 75.12 70 ALA B C 1
ATOM 2449 O O . ALA B 1 70 ? -9.031 29.516 -3.953 1 75.12 70 ALA B O 1
ATOM 2450 N N . ASP B 1 71 ? -10.328 29 -5.66 1 77.38 71 ASP B N 1
ATOM 2451 C CA . ASP B 1 71 ? -11.547 29.281 -4.91 1 77.38 71 ASP B CA 1
ATOM 2452 C C . ASP B 1 71 ? -11.766 28.266 -3.805 1 77.38 71 ASP B C 1
ATOM 2454 O O . ASP B 1 71 ? -12.453 28.531 -2.818 1 77.38 71 ASP B O 1
ATOM 2458 N N . GLU B 1 72 ? -11.164 27.125 -3.912 1 78.5 72 GLU B N 1
ATOM 2459 C CA . GLU B 1 72 ? -11.305 26.062 -2.912 1 78.5 72 GLU B CA 1
ATOM 2460 C C . GLU B 1 72 ? -10.484 26.375 -1.661 1 78.5 72 GLU B C 1
ATOM 2462 O O . GLU B 1 72 ? -10.758 25.844 -0.588 1 78.5 72 GLU B O 1
ATOM 2467 N N . LEU B 1 73 ? -9.602 27.266 -1.794 1 80.94 73 LEU B N 1
ATOM 2468 C CA . LEU B 1 73 ? -8.711 27.594 -0.686 1 80.94 73 LEU B CA 1
ATOM 2469 C C . LEU B 1 73 ? -9.383 28.531 0.3 1 80.94 73 LEU B C 1
ATOM 2471 O O . LEU B 1 73 ? -8.93 28.688 1.436 1 80.94 73 LEU B O 1
ATOM 2475 N N . HIS B 1 74 ? -10.539 29.031 -0.119 1 81.12 74 HIS B N 1
ATOM 2476 C CA . HIS B 1 74 ? -11.203 30.031 0.719 1 81.12 74 HIS B CA 1
ATOM 2477 C C . HIS B 1 74 ? -12.25 29.375 1.623 1 81.12 74 HIS B C 1
ATOM 2479 O O . HIS B 1 74 ? -12.883 30.062 2.432 1 81.12 74 HIS B O 1
ATOM 2485 N N . SER B 1 75 ? -12.375 28.156 1.578 1 84.12 75 SER B N 1
ATOM 2486 C CA . SER B 1 75 ? -13.438 27.469 2.311 1 84.12 75 SER B CA 1
ATOM 2487 C C . SER B 1 75 ? -12.938 26.984 3.67 1 84.12 75 SER B C 1
ATOM 2489 O O . SER B 1 75 ? -13.695 26.359 4.426 1 84.12 75 SER B O 1
ATOM 2491 N N . PHE B 1 76 ? -11.688 27.234 4.008 1 90.62 76 PHE B N 1
ATOM 2492 C CA . PHE B 1 76 ? -11.094 26.922 5.305 1 90.62 76 PHE B CA 1
ATOM 2493 C C . PHE B 1 76 ? -10.008 27.938 5.652 1 90.62 76 PHE B C 1
ATOM 2495 O O . PHE B 1 76 ? -9.641 28.766 4.824 1 90.62 76 PHE B O 1
ATOM 2502 N N . THR B 1 77 ? -9.57 27.891 6.852 1 90.69 77 THR B N 1
ATOM 2503 C CA . THR B 1 77 ? -8.594 28.875 7.301 1 90.69 77 THR B CA 1
ATOM 2504 C C . THR B 1 77 ? -7.195 28.266 7.34 1 90.69 77 THR B C 1
ATOM 2506 O O . THR B 1 77 ? -7.043 27.047 7.324 1 90.69 77 THR B O 1
ATOM 2509 N N . ALA B 1 78 ? -6.227 29.109 7.391 1 92.5 78 ALA B N 1
ATOM 2510 C CA . ALA B 1 78 ? -4.848 28.656 7.559 1 92.5 78 ALA B CA 1
ATOM 2511 C C . ALA B 1 78 ? -4.672 27.906 8.875 1 92.5 78 ALA B C 1
ATOM 2513 O O . ALA B 1 78 ? -3.885 26.969 8.969 1 92.5 78 ALA B O 1
ATOM 2514 N N . GLU B 1 79 ? -5.477 28.312 9.805 1 92.75 79 GLU B N 1
ATOM 2515 C CA . GLU B 1 79 ? -5.426 27.656 11.109 1 92.75 79 GLU B CA 1
ATOM 2516 C C . GLU B 1 79 ? -5.91 26.219 11.023 1 92.75 79 GLU B C 1
ATOM 2518 O O . GLU B 1 79 ? -5.332 25.312 11.648 1 92.75 79 GLU B O 1
ATOM 2523 N N . ASP B 1 80 ? -6.934 26.031 10.266 1 94.88 80 ASP B N 1
ATOM 2524 C CA . ASP B 1 80 ? -7.422 24.672 10.055 1 94.88 80 ASP B CA 1
ATOM 2525 C C . ASP B 1 80 ? -6.34 23.797 9.438 1 94.88 80 ASP B C 1
ATOM 2527 O O . ASP B 1 80 ? -6.148 22.656 9.859 1 94.88 80 ASP B O 1
ATOM 2531 N N . LEU B 1 81 ? -5.711 24.344 8.492 1 96.38 81 LEU B N 1
ATOM 2532 C CA . LEU B 1 81 ? -4.691 23.594 7.762 1 96.38 81 LEU B CA 1
ATOM 2533 C C . LEU B 1 81 ? -3.482 23.312 8.648 1 96.38 81 LEU B C 1
ATOM 2535 O O . LEU B 1 81 ? -2.955 22.203 8.656 1 96.38 81 LEU B O 1
ATOM 2539 N N . THR B 1 82 ? -3.033 24.312 9.406 1 97.31 82 THR B N 1
ATOM 2540 C CA . THR B 1 82 ? -1.88 24.109 10.273 1 97.31 82 THR B CA 1
ATOM 2541 C C . THR B 1 82 ? -2.197 23.094 11.367 1 97.31 82 THR B C 1
ATOM 2543 O O . THR B 1 82 ? -1.322 22.344 11.797 1 97.31 82 THR B O 1
ATOM 2546 N N . ALA B 1 83 ? -3.445 23.078 11.836 1 96.81 83 ALA B N 1
ATOM 2547 C CA . ALA B 1 83 ? -3.852 22.078 12.812 1 96.81 83 ALA B CA 1
ATOM 2548 C C . ALA B 1 83 ? -3.709 20.672 12.25 1 96.81 83 ALA B C 1
ATOM 2550 O O . ALA B 1 83 ? -3.221 19.766 12.93 1 96.81 83 ALA B O 1
ATOM 2551 N N . TYR B 1 84 ? -4.102 20.5 11.031 1 97.69 84 TYR B N 1
ATOM 2552 C CA . TYR B 1 84 ? -3.934 19.203 10.359 1 97.69 84 TYR B CA 1
ATOM 2553 C C . TYR B 1 84 ? -2.459 18.844 10.227 1 97.69 84 TYR B C 1
ATOM 2555 O O . TYR B 1 84 ? -2.061 17.719 10.516 1 97.69 84 TYR B O 1
ATOM 2563 N N . LEU B 1 85 ? -1.668 19.812 9.766 1 98.12 85 LEU B N 1
ATOM 2564 C CA . LEU B 1 85 ? -0.243 19.578 9.562 1 98.12 85 LEU B CA 1
ATOM 2565 C C . LEU B 1 85 ? 0.444 19.234 10.875 1 98.12 85 LEU B C 1
ATOM 2567 O O . LEU B 1 85 ? 1.329 18.375 10.914 1 98.12 85 LEU B O 1
ATOM 2571 N N . HIS B 1 86 ? 0.021 19.938 11.938 1 98.25 86 HIS B N 1
ATOM 2572 C CA . HIS B 1 86 ? 0.556 19.625 13.266 1 98.25 86 HIS B CA 1
ATOM 2573 C C . HIS B 1 86 ? 0.303 18.172 13.633 1 98.25 86 HIS B C 1
ATOM 2575 O O . HIS B 1 86 ? 1.205 17.484 14.117 1 98.25 86 HIS B O 1
ATOM 2581 N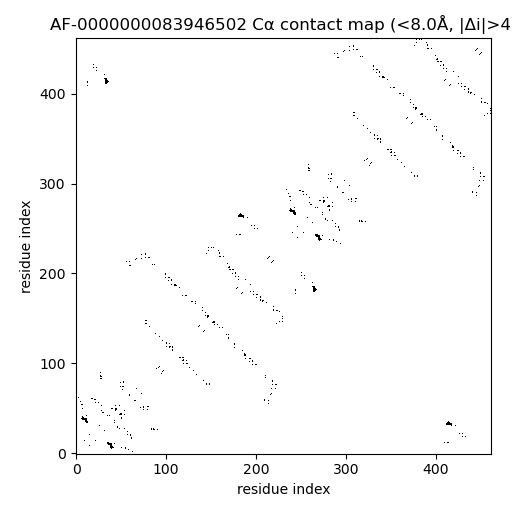 N . GLN B 1 87 ? -0.89 17.719 13.398 1 97.62 87 GLN B N 1
ATOM 2582 C CA . GLN B 1 87 ? -1.222 16.328 13.703 1 97.62 87 GLN B CA 1
ATOM 2583 C C . GLN B 1 87 ? -0.417 15.375 12.836 1 97.62 87 GLN B C 1
ATOM 2585 O O . GLN B 1 87 ? -0.047 14.281 13.289 1 97.62 87 GLN B O 1
ATOM 2590 N N . SER B 1 88 ? -0.208 15.75 11.617 1 97.5 88 SER B N 1
ATOM 2591 C CA . SER B 1 88 ? 0.637 14.93 10.75 1 97.5 88 SER B CA 1
ATOM 2592 C C . SER B 1 88 ? 2.045 14.797 11.32 1 97.5 88 SER B C 1
ATOM 2594 O O . SER B 1 88 ? 2.6 13.695 11.359 1 97.5 88 SER B O 1
ATOM 2596 N N . HIS B 1 89 ? 2.613 15.93 11.781 1 98.12 89 HIS B N 1
ATOM 2597 C CA . HIS B 1 89 ? 3.941 15.914 12.383 1 98.12 89 HIS B CA 1
ATOM 2598 C C . HIS B 1 89 ? 3.99 14.969 13.586 1 98.12 89 HIS B C 1
ATOM 2600 O O . HIS B 1 89 ? 4.934 14.188 13.727 1 98.12 89 HIS B O 1
ATOM 2606 N N . GLU B 1 90 ? 2.99 15.031 14.391 1 97.5 90 GLU B N 1
ATOM 2607 C CA . GLU B 1 90 ? 2.924 14.172 15.57 1 97.5 90 GLU B CA 1
ATOM 2608 C C . GLU B 1 90 ? 2.908 12.695 15.18 1 97.5 90 GLU B C 1
ATOM 2610 O O . GLU B 1 90 ? 3.609 11.883 15.781 1 97.5 90 GLU B O 1
ATOM 2615 N N . ASP B 1 91 ? 2.146 12.453 14.219 1 95.88 91 ASP B N 1
ATOM 2616 C CA . ASP B 1 91 ? 2.047 11.078 13.742 1 95.88 91 ASP B CA 1
ATOM 2617 C C . ASP B 1 91 ? 3.393 10.586 13.219 1 95.88 91 ASP B C 1
ATOM 2619 O O . ASP B 1 91 ? 3.812 9.469 13.531 1 95.88 91 ASP B O 1
ATOM 2623 N N . TYR B 1 92 ? 4.059 11.391 12.383 1 97.06 92 TYR B N 1
ATOM 2624 C CA . TYR B 1 92 ? 5.352 11.008 11.82 1 97.06 92 TYR B CA 1
ATOM 2625 C C . TYR B 1 92 ? 6.379 10.773 12.93 1 97.06 92 TYR B C 1
ATOM 2627 O O . TYR B 1 92 ? 7.059 9.75 12.945 1 97.06 92 TYR B O 1
ATOM 2635 N N . ILE B 1 93 ? 6.43 11.695 13.859 1 97 93 ILE B N 1
ATOM 2636 C CA . ILE B 1 93 ? 7.512 11.742 14.836 1 97 93 ILE B CA 1
ATOM 2637 C C . ILE B 1 93 ? 7.262 10.703 15.922 1 97 93 ILE B C 1
ATOM 2639 O O . ILE B 1 93 ? 8.203 10.086 16.422 1 97 93 ILE B O 1
ATOM 2643 N N . ARG B 1 94 ? 6.055 10.43 16.25 1 95.19 94 ARG B N 1
ATOM 2644 C CA . ARG B 1 94 ? 5.777 9.602 17.422 1 95.19 94 ARG B CA 1
ATOM 2645 C C . ARG B 1 94 ? 5.434 8.172 17.016 1 95.19 94 ARG B C 1
ATOM 2647 O O . ARG B 1 94 ? 5.562 7.246 17.828 1 95.19 94 ARG B O 1
ATOM 2654 N N . GLU B 1 95 ? 5.051 8.016 15.805 1 94.12 95 GLU B N 1
ATOM 2655 C CA . GLU B 1 95 ? 4.555 6.691 15.445 1 94.12 95 GLU B CA 1
ATOM 2656 C C . GLU B 1 95 ? 5.309 6.125 14.25 1 94.12 95 GLU B C 1
ATOM 2658 O O . GLU B 1 95 ? 6.059 5.152 14.375 1 94.12 95 GLU B O 1
ATOM 2663 N N . GLN B 1 96 ? 5.219 6.762 13.086 1 94.44 96 GLN B N 1
ATOM 2664 C CA . GLN B 1 96 ? 5.684 6.152 11.844 1 94.44 96 GLN B CA 1
ATOM 2665 C C . GLN B 1 96 ? 7.203 6.02 11.828 1 94.44 96 GLN B C 1
ATOM 2667 O O . GLN B 1 96 ? 7.734 4.938 11.57 1 94.44 96 GLN B O 1
ATOM 2672 N N . ILE B 1 97 ? 7.867 7.09 12.141 1 97 97 ILE B N 1
ATOM 2673 C CA . ILE B 1 97 ? 9.32 7.086 12.055 1 97 97 ILE B CA 1
ATOM 2674 C C . ILE B 1 97 ? 9.906 6.152 13.117 1 97 97 ILE B C 1
ATOM 2676 O O . ILE B 1 97 ? 10.766 5.32 12.812 1 97 97 ILE B O 1
ATOM 2680 N N . PRO B 1 98 ? 9.445 6.168 14.367 1 96.56 98 PRO B N 1
ATOM 2681 C CA . PRO B 1 98 ? 9.953 5.219 15.359 1 96.56 98 PRO B CA 1
ATOM 2682 C C . PRO B 1 98 ? 9.688 3.766 14.984 1 96.56 98 PRO B C 1
ATOM 2684 O O . PRO B 1 98 ? 10.539 2.9 15.203 1 96.56 98 PRO B O 1
ATOM 2687 N N . GLU B 1 99 ? 8.531 3.465 14.453 1 94.69 99 GLU B N 1
ATOM 2688 C CA . GLU B 1 99 ? 8.219 2.102 14.031 1 94.69 99 GLU B CA 1
ATOM 2689 C C . GLU B 1 99 ? 9.188 1.621 12.953 1 94.69 99 GLU B C 1
ATOM 2691 O O . GLU B 1 99 ? 9.664 0.488 13.008 1 94.69 99 GLU B O 1
ATOM 2696 N N . ILE B 1 100 ? 9.445 2.43 12 1 96.31 100 ILE B N 1
ATOM 2697 C CA . ILE B 1 100 ? 10.391 2.092 10.945 1 96.31 100 ILE B CA 1
ATOM 2698 C C . ILE B 1 100 ? 11.789 1.946 11.539 1 96.31 100 ILE B C 1
ATOM 2700 O O . ILE B 1 100 ? 12.562 1.074 11.125 1 96.31 100 ILE B O 1
ATOM 2704 N N . GLY B 1 101 ? 12.109 2.848 12.484 1 95.88 101 GLY B N 1
ATOM 2705 C CA . GLY B 1 101 ? 13.383 2.723 13.172 1 95.88 101 GLY B CA 1
ATOM 2706 C C . GLY B 1 101 ? 13.586 1.361 13.812 1 95.88 101 GLY B C 1
ATOM 2707 O O . GLY B 1 101 ? 14.672 0.783 13.719 1 95.88 101 GLY B O 1
ATOM 2708 N N . LYS B 1 102 ? 12.586 0.837 14.445 1 95.19 102 LYS B N 1
ATOM 2709 C CA . LYS B 1 102 ? 12.648 -0.491 15.047 1 95.19 102 LYS B CA 1
ATOM 2710 C C . LYS B 1 102 ? 12.891 -1.563 13.984 1 95.19 102 LYS B C 1
ATOM 2712 O O . LYS B 1 102 ? 13.648 -2.51 14.211 1 95.19 102 LYS B O 1
ATOM 2717 N N . GLN B 1 103 ? 12.234 -1.428 12.883 1 93 103 GLN B N 1
ATOM 2718 C CA . GLN B 1 103 ? 12.406 -2.379 11.789 1 93 103 GLN B CA 1
ATOM 2719 C C . GLN B 1 103 ? 13.828 -2.338 11.242 1 93 103 GLN B C 1
ATOM 2721 O O . GLN B 1 103 ? 14.422 -3.381 10.961 1 93 103 GLN B O 1
ATOM 2726 N N . VAL B 1 104 ? 14.312 -1.148 11.055 1 92.75 104 VAL B N 1
ATOM 2727 C CA . VAL B 1 104 ? 15.672 -0.966 10.555 1 92.75 104 VAL B CA 1
ATOM 2728 C C . VAL B 1 104 ? 16.672 -1.611 11.516 1 92.75 104 VAL B C 1
ATOM 2730 O O . VAL B 1 104 ? 17.578 -2.33 11.094 1 92.75 104 VAL B O 1
ATOM 2733 N N . LEU B 1 105 ? 16.484 -1.369 12.797 1 91.31 105 LEU B N 1
ATOM 2734 C CA . LEU B 1 105 ? 17.359 -1.943 13.812 1 91.31 105 LEU B CA 1
ATOM 2735 C C . LEU B 1 105 ? 17.312 -3.467 13.773 1 91.31 105 LEU B C 1
ATOM 2737 O O . LEU B 1 105 ? 18.344 -4.129 13.836 1 91.31 105 LEU B O 1
ATOM 2741 N N . SER B 1 106 ? 16.109 -3.99 13.688 1 88.94 106 SER B N 1
ATOM 2742 C CA . SER B 1 106 ? 15.93 -5.438 13.617 1 88.94 106 SER B CA 1
ATOM 2743 C C . SER B 1 106 ? 16.625 -6.02 12.391 1 88.94 106 SER B C 1
ATOM 2745 O O . SER B 1 106 ? 17.312 -7.043 12.484 1 88.94 106 SER B O 1
ATOM 2747 N N . LEU B 1 107 ? 16.469 -5.41 11.297 1 86.94 107 LEU B N 1
ATOM 2748 C CA . LEU B 1 107 ? 17.094 -5.875 10.062 1 86.94 107 LEU B CA 1
ATOM 2749 C C . LEU B 1 107 ? 18.609 -5.758 10.141 1 86.94 107 LEU B C 1
ATOM 2751 O O . LEU B 1 107 ? 19.328 -6.648 9.688 1 86.94 107 LEU B O 1
ATOM 2755 N N . ALA B 1 108 ? 19.031 -4.637 10.641 1 85.19 108 ALA B N 1
ATOM 2756 C CA . ALA B 1 108 ? 20.469 -4.402 10.773 1 85.19 108 ALA B CA 1
ATOM 2757 C C . ALA B 1 108 ? 21.125 -5.477 11.641 1 85.19 108 ALA B C 1
ATOM 2759 O O . ALA B 1 108 ? 22.266 -5.875 11.391 1 85.19 108 ALA B O 1
ATOM 2760 N N . GLY B 1 109 ? 20.406 -5.926 12.641 1 82.44 109 GLY B N 1
ATOM 2761 C CA . GLY B 1 109 ? 20.922 -6.98 13.492 1 82.44 109 GLY B CA 1
ATOM 2762 C C . GLY B 1 109 ? 21.125 -8.297 12.766 1 82.44 109 GLY B C 1
ATOM 2763 O O . GLY B 1 109 ? 21.969 -9.102 13.141 1 82.44 109 GLY B O 1
ATOM 2764 N N . CYS B 1 110 ? 20.281 -8.523 11.789 1 75.94 110 CYS B N 1
ATOM 2765 C CA . CYS B 1 110 ? 20.344 -9.766 11.031 1 75.94 110 CYS B CA 1
ATOM 2766 C C . CYS B 1 110 ? 21.422 -9.695 9.953 1 75.94 110 CYS B C 1
ATOM 2768 O O . CYS B 1 110 ? 21.859 -10.719 9.438 1 75.94 110 CYS B O 1
ATOM 2770 N N . CYS B 1 111 ? 21.625 -8.492 9.555 1 71.94 111 CYS B N 1
ATOM 2771 C CA . CYS B 1 111 ? 22.609 -8.312 8.484 1 71.94 111 CYS B CA 1
ATOM 2772 C C . CYS B 1 111 ? 24.031 -8.352 9.039 1 71.94 111 CYS B C 1
ATOM 2774 O O . CYS B 1 111 ? 24.25 -8.062 10.219 1 71.94 111 CYS B O 1
ATOM 2776 N N . ALA B 1 112 ? 24.922 -8.828 8.281 1 64.31 112 ALA B N 1
ATOM 2777 C CA . ALA B 1 112 ? 26.328 -8.945 8.695 1 64.31 112 ALA B CA 1
ATOM 2778 C C . ALA B 1 112 ? 26.938 -7.57 8.938 1 64.31 112 ALA B C 1
ATOM 2780 O O . ALA B 1 112 ? 26.734 -6.641 8.156 1 64.31 112 ALA B O 1
ATOM 2781 N N . GLY B 1 113 ? 27.531 -7.25 9.93 1 70.38 113 GLY B N 1
ATOM 2782 C CA . GLY B 1 113 ? 28.469 -6.293 10.492 1 70.38 113 GLY B CA 1
ATOM 2783 C C . GLY B 1 113 ? 28.219 -4.871 10.023 1 70.38 113 GLY B C 1
ATOM 2784 O O . GLY B 1 113 ? 27.172 -4.293 10.297 1 70.38 113 GLY B O 1
ATOM 2785 N N . LYS B 1 114 ? 29.062 -4.57 8.93 1 74 114 LYS B N 1
ATOM 2786 C CA . LYS B 1 114 ? 29.266 -3.186 8.523 1 74 114 LYS B CA 1
ATOM 2787 C C . LYS B 1 114 ? 28.031 -2.621 7.828 1 74 114 LYS B C 1
ATOM 2789 O O . LYS B 1 114 ? 27.672 -1.465 8.047 1 74 114 LYS B O 1
ATOM 2794 N N . ASN B 1 115 ? 27.203 -3.4 7.07 1 77.12 115 ASN B N 1
ATOM 2795 C CA . ASN B 1 115 ? 26.047 -2.934 6.309 1 77.12 115 ASN B CA 1
ATOM 2796 C C . ASN B 1 115 ? 24.859 -2.604 7.227 1 77.12 115 ASN B C 1
ATOM 2798 O O . ASN B 1 115 ? 24.125 -1.659 6.969 1 77.12 115 ASN B O 1
ATOM 2802 N N . GLY B 1 116 ? 24.781 -3.377 8.25 1 81.94 116 GLY B N 1
ATOM 2803 C CA . GLY B 1 116 ? 23.734 -3.102 9.227 1 81.94 116 GLY B CA 1
ATOM 2804 C C . GLY B 1 116 ? 23.938 -1.787 9.953 1 81.94 116 GLY B C 1
ATOM 2805 O O . GLY B 1 116 ? 22.984 -1.021 10.133 1 81.94 116 GLY B O 1
ATOM 2806 N N . LYS B 1 117 ? 25.156 -1.531 10.281 1 85.62 117 LYS B N 1
ATOM 2807 C CA . LYS B 1 117 ? 25.484 -0.297 10.984 1 85.62 117 LYS B CA 1
ATOM 2808 C C . LYS B 1 117 ? 25.266 0.923 10.102 1 85.62 117 LYS B C 1
ATOM 2810 O O . LYS B 1 117 ? 24.797 1.965 10.57 1 85.62 117 LYS B O 1
ATOM 2815 N N . ILE B 1 118 ? 25.625 0.785 8.883 1 84.75 118 ILE B N 1
ATOM 2816 C CA . ILE B 1 118 ? 25.438 1.869 7.926 1 84.75 118 ILE B CA 1
ATOM 2817 C C . ILE B 1 118 ? 23.953 2.18 7.789 1 84.75 118 ILE B C 1
ATOM 2819 O O . ILE B 1 118 ? 23.547 3.348 7.762 1 84.75 118 ILE B O 1
ATOM 2823 N N . LEU B 1 119 ? 23.156 1.139 7.742 1 87.94 119 LEU B N 1
ATOM 2824 C CA . LEU B 1 119 ? 21.719 1.306 7.621 1 87.94 119 LEU B CA 1
ATOM 2825 C C . LEU B 1 119 ? 21.141 2.008 8.844 1 87.94 119 LEU B C 1
ATOM 2827 O O . LEU B 1 119 ? 20.312 2.914 8.719 1 87.94 119 LEU B O 1
ATOM 2831 N N . GLU B 1 120 ? 21.562 1.589 9.984 1 90.94 120 GLU B N 1
ATOM 2832 C CA . GLU B 1 120 ? 21.094 2.186 11.234 1 90.94 120 GLU B CA 1
ATOM 2833 C C . GLU B 1 120 ? 21.484 3.662 11.312 1 90.94 120 GLU B C 1
ATOM 2835 O O . GLU B 1 120 ? 20.656 4.5 11.68 1 90.94 120 GLU B O 1
ATOM 2840 N N . ARG B 1 121 ? 22.688 3.959 11.008 1 93.06 121 ARG B N 1
ATOM 2841 C CA . ARG B 1 121 ? 23.172 5.336 11.047 1 93.06 121 ARG B CA 1
ATOM 2842 C C . ARG B 1 121 ? 22.422 6.207 10.039 1 93.06 121 ARG B C 1
ATOM 2844 O O . ARG B 1 121 ? 22.094 7.359 10.328 1 93.06 121 ARG B O 1
ATOM 2851 N N . PHE B 1 122 ? 22.266 5.668 8.891 1 92.75 122 PHE B N 1
ATOM 2852 C CA . PHE B 1 122 ? 21.547 6.395 7.855 1 92.75 122 PHE B CA 1
ATOM 2853 C C . PHE B 1 122 ? 20.156 6.781 8.344 1 92.75 122 PHE B C 1
ATOM 2855 O O . PHE B 1 122 ? 19.734 7.938 8.211 1 92.75 122 PHE B O 1
ATOM 2862 N N . PHE B 1 123 ? 19.469 5.852 8.93 1 95.38 123 PHE B N 1
ATOM 2863 C CA . PHE B 1 123 ? 18.094 6.125 9.336 1 95.38 123 PHE B CA 1
ATOM 2864 C C . PHE B 1 123 ? 18.062 7.074 10.531 1 95.38 123 PHE B C 1
ATOM 2866 O O . PHE B 1 123 ? 17.156 7.91 10.641 1 95.38 123 PHE B O 1
ATOM 2873 N N . ASP B 1 124 ? 18.984 6.914 11.406 1 95.44 124 ASP B N 1
ATOM 2874 C CA . ASP B 1 124 ? 19.078 7.836 12.531 1 95.44 124 ASP B CA 1
ATOM 2875 C C . ASP B 1 124 ? 19.266 9.273 12.047 1 95.44 124 ASP B C 1
ATOM 2877 O O . ASP B 1 124 ? 18.625 10.195 12.562 1 95.44 124 ASP B O 1
ATOM 2881 N N . ASP B 1 125 ? 20.172 9.438 11.141 1 95.25 125 ASP B N 1
ATOM 2882 C CA . ASP B 1 125 ? 20.406 10.758 10.562 1 95.25 125 ASP B CA 1
ATOM 2883 C C . ASP B 1 125 ? 19.141 11.289 9.891 1 95.25 125 ASP B C 1
ATOM 2885 O O . ASP B 1 125 ? 18.828 12.477 10.008 1 95.25 125 ASP B O 1
ATOM 2889 N N . TYR B 1 126 ? 18.5 10.43 9.211 1 95.44 126 TYR B N 1
ATOM 2890 C CA . TYR B 1 126 ? 17.25 10.82 8.555 1 95.44 126 TYR B CA 1
ATOM 2891 C C . TYR B 1 126 ? 16.219 11.266 9.578 1 95.44 126 TYR B C 1
ATOM 2893 O O . TYR B 1 126 ? 15.555 12.289 9.391 1 95.44 126 TYR B O 1
ATOM 2901 N N . SER B 1 127 ? 16.062 10.461 10.609 1 96.38 127 SER B N 1
ATOM 2902 C CA . SER B 1 127 ? 15.109 10.781 11.664 1 96.38 127 SER B CA 1
ATOM 2903 C C . SER B 1 127 ? 15.391 12.156 12.266 1 96.38 127 SER B C 1
ATOM 2905 O O . SER B 1 127 ? 14.469 12.93 12.508 1 96.38 127 SER B O 1
ATOM 2907 N N . ARG B 1 128 ? 16.578 12.469 12.477 1 95.56 128 ARG B N 1
ATOM 2908 C CA . ARG B 1 128 ? 16.969 13.766 13.023 1 95.56 128 ARG B CA 1
ATOM 2909 C C . ARG B 1 128 ? 16.641 14.898 12.047 1 95.56 128 ARG B C 1
ATOM 2911 O O . ARG B 1 128 ? 16.141 15.945 12.453 1 95.56 128 ARG B O 1
ATOM 2918 N N . GLU B 1 129 ? 16.953 14.648 10.82 1 94.12 129 GLU B N 1
ATOM 2919 C CA . GLU B 1 129 ? 16.672 15.656 9.797 1 94.12 129 GLU B CA 1
ATOM 2920 C C . GLU B 1 129 ? 15.172 15.961 9.734 1 94.12 129 GLU B C 1
ATOM 2922 O O . GLU B 1 129 ? 14.773 17.125 9.656 1 94.12 129 GLU B O 1
ATOM 2927 N N . VAL B 1 130 ? 14.375 14.953 9.758 1 95.38 130 VAL B N 1
ATOM 2928 C CA . VAL B 1 130 ? 12.93 15.117 9.695 1 95.38 130 VAL B CA 1
ATOM 2929 C C . VAL B 1 130 ? 12.445 15.875 10.938 1 95.38 130 VAL B C 1
ATOM 2931 O O . VAL B 1 130 ? 11.617 16.781 10.828 1 95.38 130 VAL B O 1
ATOM 2934 N N . THR B 1 131 ? 12.953 15.492 12.062 1 96.19 131 THR B N 1
ATOM 2935 C CA . THR B 1 131 ? 12.57 16.141 13.312 1 96.19 131 THR B CA 1
ATOM 2936 C C . THR B 1 131 ? 12.906 17.625 13.281 1 96.19 131 THR B C 1
ATOM 2938 O O . THR B 1 131 ? 12.094 18.469 13.664 1 96.19 131 THR B O 1
ATOM 2941 N N . ASN B 1 132 ? 14.086 17.922 12.82 1 95.12 132 ASN B N 1
ATOM 2942 C CA . ASN B 1 132 ? 14.492 19.312 12.711 1 95.12 132 ASN B CA 1
ATOM 2943 C C . ASN B 1 132 ? 13.602 20.094 11.742 1 95.12 132 ASN B C 1
ATOM 2945 O O . ASN B 1 132 ? 13.234 21.234 12 1 95.12 132 ASN B O 1
ATOM 2949 N N . HIS B 1 133 ? 13.336 19.453 10.609 1 95.19 133 HIS B N 1
ATOM 2950 C CA . HIS B 1 133 ? 12.453 20.047 9.609 1 95.19 133 HIS B CA 1
ATOM 2951 C C . HIS B 1 133 ? 11.094 20.391 10.211 1 95.19 133 HIS B C 1
ATOM 2953 O O . HIS B 1 133 ? 10.625 21.531 10.07 1 95.19 133 HIS B O 1
ATOM 2959 N N . PHE B 1 134 ? 10.5 19.516 10.953 1 96.75 134 PHE B N 1
ATOM 2960 C CA . PHE B 1 134 ? 9.18 19.734 11.539 1 96.75 134 PHE B CA 1
ATOM 2961 C C . PHE B 1 134 ? 9.25 20.734 12.688 1 96.75 134 PHE B C 1
ATOM 2963 O O . PHE B 1 134 ? 8.328 21.516 12.891 1 96.75 134 PHE B O 1
ATOM 2970 N N . ASN B 1 135 ? 10.367 20.672 13.43 1 96.5 135 ASN B N 1
ATOM 2971 C CA . ASN B 1 135 ? 10.539 21.625 14.523 1 96.5 135 ASN B CA 1
ATOM 2972 C C . ASN B 1 135 ? 10.555 23.062 14.016 1 96.5 135 ASN B C 1
ATOM 2974 O O . ASN B 1 135 ? 9.977 23.953 14.641 1 96.5 135 ASN B O 1
ATOM 2978 N N . TYR B 1 136 ? 11.203 23.281 12.938 1 95.12 136 TYR B N 1
ATOM 2979 C CA . TYR B 1 136 ? 11.219 24.609 12.328 1 95.12 136 TYR B CA 1
ATOM 2980 C C . TYR B 1 136 ? 9.805 25.062 11.984 1 95.12 136 TYR B C 1
ATOM 2982 O O . TYR B 1 136 ? 9.43 26.203 12.266 1 95.12 136 TYR B O 1
ATOM 2990 N N . GLU B 1 137 ? 9.047 24.219 11.398 1 96.25 137 GLU B N 1
ATOM 2991 C CA . GLU B 1 137 ? 7.672 24.547 11.039 1 96.25 137 GLU B CA 1
ATOM 2992 C C . GLU B 1 137 ? 6.832 24.828 12.281 1 96.25 137 GLU B C 1
ATOM 2994 O O . GLU B 1 137 ? 6.094 25.812 12.336 1 96.25 137 GLU B O 1
ATOM 2999 N N . GLU B 1 138 ? 7.066 24.031 13.289 1 97.44 138 GLU B N 1
ATOM 3000 C CA . GLU B 1 138 ? 6.27 24.109 14.508 1 97.44 138 GLU B CA 1
ATOM 3001 C C . GLU B 1 138 ? 6.617 25.359 15.312 1 97.44 138 GLU B C 1
ATOM 3003 O O . GLU B 1 138 ? 5.762 25.922 15.992 1 97.44 138 GLU B O 1
ATOM 3008 N N . THR B 1 139 ? 7.828 25.812 15.25 1 96.75 139 THR B N 1
ATOM 3009 C CA . THR B 1 139 ? 8.273 26.859 16.172 1 96.75 139 THR B CA 1
ATOM 3010 C C . THR B 1 139 ? 8.391 28.203 15.453 1 96.75 139 THR B C 1
ATOM 3012 O O . THR B 1 139 ? 8.414 29.25 16.094 1 96.75 139 THR B O 1
ATOM 3015 N N . VAL B 1 140 ? 8.43 28.125 14.141 1 94.75 140 VAL B N 1
ATOM 3016 C CA . VAL B 1 140 ? 8.609 29.375 13.406 1 94.75 140 VAL B CA 1
ATOM 3017 C C . VAL B 1 140 ? 7.422 29.609 12.477 1 94.75 140 VAL B C 1
ATOM 3019 O O . VAL B 1 140 ? 6.688 30.594 12.633 1 94.75 140 VAL B O 1
ATOM 3022 N N . VAL B 1 141 ? 7.133 28.672 11.609 1 95 141 VAL B N 1
ATOM 3023 C CA . VAL B 1 141 ? 6.188 28.891 10.523 1 95 141 VAL B CA 1
ATOM 3024 C C . VAL B 1 141 ? 4.766 28.953 11.078 1 95 141 VAL B C 1
ATOM 3026 O O . VAL B 1 141 ? 4.016 29.891 10.789 1 95 141 VAL B O 1
ATOM 3029 N N . PHE B 1 142 ? 4.391 27.953 11.906 1 96.62 142 PHE B N 1
ATOM 3030 C CA . PHE B 1 142 ? 3.014 27.859 12.383 1 96.62 142 PHE B CA 1
ATOM 3031 C C . PHE B 1 142 ? 2.678 29.047 13.281 1 96.62 142 PHE B C 1
ATOM 3033 O O . PHE B 1 142 ? 1.624 29.672 13.133 1 96.62 142 PHE B O 1
ATOM 3040 N N . PRO B 1 143 ? 3.59 29.422 14.227 1 95.5 143 PRO B N 1
ATOM 3041 C CA . PRO B 1 143 ? 3.309 30.625 15.008 1 95.5 143 PRO B CA 1
ATOM 3042 C C . PRO B 1 143 ? 3.195 31.875 14.133 1 95.5 143 PRO B C 1
ATOM 3044 O O . PRO B 1 143 ? 2.365 32.75 14.406 1 95.5 143 PRO B O 1
ATOM 3047 N N . TYR B 1 144 ? 4.016 31.969 13.102 1 94.19 144 TYR B N 1
ATOM 3048 C CA . TYR B 1 144 ? 3.924 33.094 12.164 1 94.19 144 TYR B CA 1
ATOM 3049 C C . TYR B 1 144 ? 2.549 33.125 11.5 1 94.19 144 TYR B C 1
ATOM 3051 O O . TYR B 1 144 ? 1.919 34.188 11.438 1 94.19 144 TYR B O 1
ATOM 3059 N N . ILE B 1 145 ? 2.055 32 11.078 1 94.75 145 ILE B N 1
ATOM 3060 C CA . ILE B 1 145 ? 0.754 31.906 10.43 1 94.75 145 ILE B CA 1
ATOM 3061 C C . ILE B 1 145 ? -0.352 32.25 11.414 1 94.75 145 ILE B C 1
ATOM 3063 O O . ILE B 1 145 ? -1.299 32.969 11.062 1 94.75 145 ILE B O 1
ATOM 3067 N N . HIS B 1 146 ? -0.212 31.781 12.633 1 94.12 146 HIS B N 1
ATOM 3068 C CA . HIS B 1 146 ? -1.184 32.094 13.672 1 94.12 146 HIS B CA 1
ATOM 3069 C C . HIS B 1 146 ? -1.258 33.625 13.906 1 94.12 146 HIS B C 1
ATOM 3071 O O . HIS B 1 146 ? -2.35 34.188 13.992 1 94.12 146 HIS B O 1
ATOM 3077 N N . ASN B 1 147 ? -0.116 34.219 13.984 1 92.75 147 ASN B N 1
ATOM 3078 C CA . ASN B 1 147 ? -0.076 35.656 14.195 1 92.75 147 ASN B CA 1
ATOM 3079 C C . ASN B 1 147 ? -0.723 36.406 13.031 1 92.75 147 ASN B C 1
ATOM 3081 O O . ASN B 1 147 ? -1.475 37.375 13.25 1 92.75 147 ASN B O 1
ATOM 3085 N N . LEU B 1 148 ? -0.442 35.969 11.836 1 91.44 148 LEU B N 1
ATOM 3086 C CA . LEU B 1 148 ? -1.059 36.594 10.664 1 91.44 148 LEU B CA 1
ATOM 3087 C C . LEU B 1 148 ? -2.576 36.469 10.719 1 91.44 148 LEU B C 1
ATOM 3089 O O . LEU B 1 148 ? -3.297 37.406 10.375 1 91.44 148 LEU B O 1
ATOM 3093 N N . SER B 1 149 ? -3.008 35.312 11.102 1 89.88 149 SER B N 1
ATOM 3094 C CA . SER B 1 149 ? -4.438 35.031 11.141 1 89.88 149 SER B CA 1
ATOM 3095 C C . SER B 1 149 ? -5.145 35.906 12.18 1 89.88 149 SER B C 1
ATOM 3097 O O . SER B 1 149 ? -6.34 36.188 12.055 1 89.88 149 SER B O 1
ATOM 3099 N N . GLU B 1 150 ? -4.355 36.344 13.219 1 89.94 150 GLU B N 1
ATOM 3100 C CA . GLU B 1 150 ? -4.906 37.188 14.266 1 89.94 150 GLU B CA 1
ATOM 3101 C C . GLU B 1 150 ? -4.766 38.688 13.914 1 89.94 150 GLU B C 1
ATOM 3103 O O . GLU B 1 150 ? -5.129 39.562 14.711 1 89.94 150 GLU B O 1
ATOM 3108 N N . GLY B 1 151 ? -4.238 38.938 12.742 1 85.94 151 GLY B N 1
ATOM 3109 C CA . GLY B 1 151 ? -4.094 40.312 12.289 1 85.94 151 GLY B CA 1
ATOM 3110 C C . GLY B 1 151 ? -2.852 40.969 12.836 1 85.94 151 GLY B C 1
ATOM 3111 O O . GLY B 1 151 ? -2.744 42.219 12.797 1 85.94 151 GLY B O 1
ATOM 3112 N N . LYS B 1 152 ? -2.021 40.25 13.422 1 83.81 152 LYS B N 1
ATOM 3113 C CA . LYS B 1 152 ? -0.785 40.812 13.961 1 83.81 152 LYS B CA 1
ATOM 3114 C C . LYS B 1 152 ? 0.295 40.875 12.883 1 83.81 152 LYS B C 1
ATOM 3116 O O . LYS B 1 152 ? 0.406 40 12.047 1 83.81 152 LYS B O 1
ATOM 3121 N N . ARG B 1 153 ? 0.812 42.125 12.578 1 68.5 153 ARG B N 1
ATOM 3122 C CA . ARG B 1 153 ? 1.863 42.312 11.578 1 68.5 153 ARG B CA 1
ATOM 3123 C C . ARG B 1 153 ? 3.133 41.562 11.992 1 68.5 153 ARG B C 1
ATOM 3125 O O . ARG B 1 153 ? 3.432 41.469 13.188 1 68.5 153 ARG B O 1
ATOM 3132 N N . SER B 1 154 ? 3.549 40.625 11.094 1 61.47 154 SER B N 1
ATOM 3133 C CA . SER B 1 154 ? 4.805 39.938 11.359 1 61.47 154 SER B CA 1
ATOM 3134 C C . SER B 1 154 ? 5.941 40.906 11.602 1 61.47 154 SER B C 1
ATOM 3136 O O . SER B 1 154 ? 6.16 41.844 10.805 1 61.47 154 SER B O 1
ATOM 3138 N N . ASP B 1 155 ? 6.164 41.219 12.922 1 55.47 155 ASP B N 1
ATOM 3139 C CA . ASP B 1 155 ? 7.184 42.219 13.25 1 55.47 155 ASP B CA 1
ATOM 3140 C C . ASP B 1 155 ? 8.508 41.906 12.57 1 55.47 155 ASP B C 1
ATOM 3142 O O . ASP B 1 155 ? 9.367 42.781 12.422 1 55.47 155 ASP B O 1
ATOM 3146 N N . GLU B 1 156 ? 8.828 40.75 12.305 1 61.28 156 GLU B N 1
ATOM 3147 C CA . GLU B 1 156 ? 10.25 40.406 12.375 1 61.28 156 GLU B CA 1
ATOM 3148 C C . GLU B 1 156 ? 10.781 40 11 1 61.28 156 GLU B C 1
ATOM 3150 O O . GLU B 1 156 ? 11.781 39.281 10.906 1 61.28 156 GLU B O 1
ATOM 3155 N N . GLY B 1 157 ? 10.156 40.5 9.938 1 78.69 157 GLY B N 1
ATOM 3156 C CA . GLY B 1 157 ? 10.883 40.281 8.695 1 78.69 157 GLY B CA 1
ATOM 3157 C C . GLY B 1 157 ? 10.695 38.875 8.141 1 78.69 157 GLY B C 1
ATOM 3158 O O . GLY B 1 157 ? 11.344 38.5 7.164 1 78.69 157 GLY B O 1
ATOM 3159 N N . TYR B 1 158 ? 9.938 38.094 8.742 1 85.94 158 TYR B N 1
ATOM 3160 C CA . TYR B 1 158 ? 9.734 36.75 8.219 1 85.94 158 TYR B CA 1
ATOM 3161 C C . TYR B 1 158 ? 8.602 36.75 7.191 1 85.94 158 TYR B C 1
ATOM 3163 O O . TYR B 1 158 ? 7.652 37.531 7.289 1 85.94 158 TYR B O 1
ATOM 3171 N N . SER B 1 159 ? 8.758 35.938 6.152 1 90.56 159 SER B N 1
ATOM 3172 C CA . SER B 1 159 ? 7.715 35.719 5.156 1 90.56 159 SER B CA 1
ATOM 3173 C C . SER B 1 159 ? 7.617 34.219 4.781 1 90.56 159 SER B C 1
ATOM 3175 O O . SER B 1 159 ? 8.586 33.469 4.938 1 90.56 159 SER B O 1
ATOM 3177 N N . ILE B 1 160 ? 6.473 33.844 4.316 1 92.81 160 ILE B N 1
ATOM 3178 C CA . ILE B 1 160 ? 6.262 32.469 3.906 1 92.81 160 ILE B CA 1
ATOM 3179 C C . ILE B 1 160 ? 7.184 32.125 2.736 1 92.81 160 ILE B C 1
ATOM 3181 O O . ILE B 1 160 ? 7.484 30.969 2.49 1 92.81 160 ILE B O 1
ATOM 3185 N N . GLY B 1 161 ? 7.586 33.156 2.047 1 89.94 161 GLY B N 1
ATOM 3186 C CA . GLY B 1 161 ? 8.562 32.969 0.985 1 89.94 161 GLY B CA 1
ATOM 3187 C C . GLY B 1 161 ? 9.875 32.406 1.475 1 89.94 161 GLY B C 1
ATOM 3188 O O . GLY B 1 161 ? 10.523 31.625 0.766 1 89.94 161 GLY B O 1
ATOM 3189 N N . GLN B 1 162 ? 10.258 32.812 2.656 1 87.69 162 GLN B N 1
ATOM 3190 C CA . GLN B 1 162 ? 11.461 32.25 3.256 1 87.69 162 GLN B CA 1
ATOM 3191 C C . GLN B 1 162 ? 11.305 30.766 3.527 1 87.69 162 GLN B C 1
ATOM 3193 O O . GLN B 1 162 ? 12.227 29.984 3.295 1 87.69 162 GLN B O 1
ATOM 3198 N N . PHE B 1 163 ? 10.109 30.438 4.008 1 88.94 163 PHE B N 1
ATOM 3199 C CA . PHE B 1 163 ? 9.797 29.031 4.219 1 88.94 163 PHE B CA 1
ATOM 3200 C C . PHE B 1 163 ? 9.859 28.266 2.904 1 88.94 163 PHE B C 1
ATOM 3202 O O . PHE B 1 163 ? 10.484 27.203 2.83 1 88.94 163 PHE B O 1
ATOM 3209 N N . GLU B 1 164 ? 9.312 28.75 1.878 1 86.38 164 GLU B N 1
ATOM 3210 C CA . GLU B 1 164 ? 9.25 28.109 0.573 1 86.38 164 GLU B CA 1
ATOM 3211 C C . GLU B 1 164 ? 10.648 27.875 0.005 1 86.38 164 GLU B C 1
ATOM 3213 O O . GLU B 1 164 ? 10.914 26.812 -0.575 1 86.38 164 GLU B O 1
ATOM 3218 N N . LYS B 1 165 ? 11.539 28.734 0.222 1 81.75 165 LYS B N 1
ATOM 3219 C CA . LYS B 1 165 ? 12.891 28.672 -0.314 1 81.75 165 LYS B CA 1
ATOM 3220 C C . LYS B 1 165 ? 13.742 27.641 0.443 1 81.75 165 LYS B C 1
ATOM 3222 O O . LYS B 1 165 ? 14.625 27.016 -0.137 1 81.75 165 LYS B O 1
ATOM 3227 N N . ASN B 1 166 ? 13.406 27.547 1.694 1 76.31 166 ASN B N 1
ATOM 3228 C CA . ASN B 1 166 ? 14.219 26.672 2.537 1 76.31 166 ASN B CA 1
ATOM 3229 C C . ASN B 1 166 ? 13.555 25.312 2.744 1 76.31 166 ASN B C 1
ATOM 3231 O O . ASN B 1 166 ? 14.109 24.438 3.418 1 76.31 166 ASN B O 1
ATOM 3235 N N . HIS B 1 167 ? 12.523 25.25 2.117 1 75.75 167 HIS B N 1
ATOM 3236 C CA . HIS B 1 167 ? 11.75 24.031 2.344 1 75.75 167 HIS B CA 1
ATOM 3237 C C . HIS B 1 167 ? 12.406 22.828 1.683 1 75.75 167 HIS B C 1
ATOM 3239 O O . HIS B 1 167 ? 12.719 22.859 0.49 1 75.75 167 HIS B O 1
ATOM 3245 N N . SER B 1 168 ? 12.859 21.953 2.549 1 71.75 168 SER B N 1
ATOM 3246 C CA . SER B 1 168 ? 13.594 20.781 2.104 1 71.75 168 SER B CA 1
ATOM 3247 C C . SER B 1 168 ? 12.648 19.609 1.839 1 71.75 168 SER B C 1
ATOM 3249 O O . SER B 1 168 ? 11.594 19.5 2.461 1 71.75 168 SER B O 1
ATOM 3251 N N . ASN B 1 169 ? 13.172 18.859 0.846 1 80.19 169 ASN B N 1
ATOM 3252 C CA . ASN B 1 169 ? 12.445 17.641 0.49 1 80.19 169 ASN B CA 1
ATOM 3253 C C . ASN B 1 169 ? 12.883 16.453 1.346 1 80.19 169 ASN B C 1
ATOM 3255 O O . ASN B 1 169 ? 13.719 15.664 0.926 1 80.19 169 ASN B O 1
ATOM 3259 N N . ILE B 1 170 ? 12.273 16.328 2.477 1 85.69 170 ILE B N 1
ATOM 3260 C CA . ILE B 1 170 ? 12.672 15.336 3.457 1 85.69 170 ILE B CA 1
ATOM 3261 C C . ILE B 1 170 ? 12.305 13.938 2.953 1 85.69 170 ILE B C 1
ATOM 3263 O O . ILE B 1 170 ? 12.836 12.938 3.434 1 85.69 170 ILE B O 1
ATOM 3267 N N . GLU B 1 171 ? 11.43 13.875 1.947 1 88.06 171 GLU B N 1
ATOM 3268 C CA . GLU B 1 171 ? 11.023 12.57 1.416 1 88.06 171 GLU B CA 1
ATOM 3269 C C . GLU B 1 171 ? 12.094 12 0.492 1 88.06 171 GLU B C 1
ATOM 3271 O O . GLU B 1 171 ? 12.164 10.789 0.289 1 88.06 171 GLU B O 1
ATOM 3276 N N . GLU B 1 172 ? 13.039 12.781 -0.029 1 87.12 172 GLU B N 1
ATOM 3277 C CA . GLU B 1 172 ? 13.992 12.344 -1.043 1 87.12 172 GLU B CA 1
ATOM 3278 C C . GLU B 1 172 ? 15.008 11.367 -0.462 1 87.12 172 GLU B C 1
ATOM 3280 O O . GLU B 1 172 ? 15.422 10.422 -1.136 1 87.12 172 GLU B O 1
ATOM 3285 N N . LYS B 1 173 ? 15.375 11.562 0.725 1 89.44 173 LYS B N 1
ATOM 3286 C CA . LYS B 1 173 ? 16.391 10.711 1.34 1 89.44 173 LYS B CA 1
ATOM 3287 C C . LYS B 1 173 ? 15.859 9.297 1.57 1 89.44 173 LYS B C 1
ATOM 3289 O O . LYS B 1 173 ? 16.641 8.344 1.668 1 89.44 173 LYS B O 1
ATOM 3294 N N . LEU B 1 174 ? 14.578 9.203 1.723 1 93 174 LEU B N 1
ATOM 3295 C CA . LEU B 1 174 ? 14 7.871 1.831 1 93 174 LEU B CA 1
ATOM 3296 C C . LEU B 1 174 ? 14.25 7.062 0.562 1 93 174 LEU B C 1
ATOM 3298 O O . LEU B 1 174 ? 14.375 5.836 0.614 1 93 174 LEU B O 1
ATOM 3302 N N . GLY B 1 175 ? 14.352 7.773 -0.543 1 91.56 175 GLY B N 1
ATOM 3303 C CA . GLY B 1 175 ? 1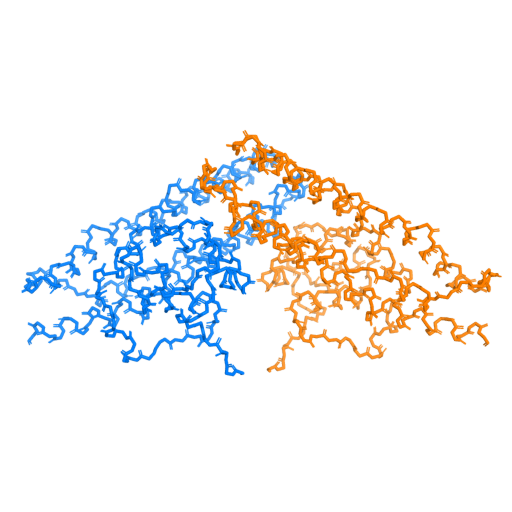4.703 7.117 -1.791 1 91.56 175 GLY B CA 1
ATOM 3304 C C . GLY B 1 175 ? 16.062 6.426 -1.74 1 91.56 175 GLY B C 1
ATOM 3305 O O . GLY B 1 175 ? 16.203 5.309 -2.236 1 91.56 175 GLY B O 1
ATOM 3306 N N . ASP B 1 176 ? 16.984 7.074 -1.104 1 89.94 176 ASP B N 1
ATOM 3307 C CA . ASP B 1 176 ? 18.312 6.496 -0.958 1 89.94 176 ASP B CA 1
ATOM 3308 C C . ASP B 1 176 ? 18.281 5.23 -0.104 1 89.94 176 ASP B C 1
ATOM 3310 O O . ASP B 1 176 ? 18.922 4.234 -0.435 1 89.94 176 ASP B O 1
ATOM 3314 N N . LEU B 1 177 ? 17.641 5.328 0.94 1 90.88 177 LEU B N 1
ATOM 3315 C CA . LEU B 1 177 ? 17.516 4.176 1.824 1 90.88 177 LEU B CA 1
ATOM 3316 C C . LEU B 1 177 ? 16.875 2.998 1.099 1 90.88 177 LEU B C 1
ATOM 3318 O O . LEU B 1 177 ? 17.359 1.868 1.183 1 90.88 177 LEU B O 1
ATOM 3322 N N . LYS B 1 178 ? 15.805 3.227 0.406 1 93.5 178 LYS B N 1
ATOM 3323 C CA . LYS B 1 178 ? 15.141 2.176 -0.363 1 93.5 178 LYS B CA 1
ATOM 3324 C C . LYS B 1 178 ? 16.094 1.574 -1.397 1 93.5 178 LYS B C 1
ATOM 3326 O O . LYS B 1 178 ? 16.125 0.355 -1.577 1 93.5 178 LYS B O 1
ATOM 3331 N N . ASN B 1 179 ? 16.844 2.434 -2.008 1 91.38 179 ASN B N 1
ATOM 3332 C CA . ASN B 1 179 ? 17.812 1.952 -2.998 1 91.38 179 ASN B CA 1
ATOM 3333 C C . ASN B 1 179 ? 18.844 1.023 -2.369 1 91.38 179 ASN B C 1
ATOM 3335 O O . ASN B 1 179 ? 19.219 0.01 -2.965 1 91.38 179 ASN B O 1
ATOM 3339 N N . ILE B 1 180 ? 19.281 1.412 -1.254 1 88.06 180 ILE B N 1
ATOM 3340 C CA . ILE B 1 180 ? 20.234 0.574 -0.543 1 88.06 180 ILE B CA 1
ATOM 3341 C C . ILE B 1 180 ? 19.609 -0.791 -0.255 1 88.06 180 ILE B C 1
ATOM 3343 O O . ILE B 1 180 ? 20.234 -1.827 -0.484 1 88.06 180 ILE B O 1
ATOM 3347 N N . LEU B 1 181 ? 18.422 -0.822 0.205 1 88.88 181 LEU B N 1
ATOM 3348 C CA . LEU B 1 181 ? 17.734 -2.055 0.587 1 88.88 181 LEU B CA 1
ATOM 3349 C C . LEU B 1 181 ? 17.438 -2.91 -0.638 1 88.88 181 LEU B C 1
ATOM 3351 O O . LEU B 1 181 ? 17.531 -4.137 -0.579 1 88.88 181 LEU B O 1
ATOM 3355 N N . ILE B 1 182 ? 17.109 -2.271 -1.75 1 90.56 182 ILE B N 1
ATOM 3356 C CA . ILE B 1 182 ? 16.672 -2.967 -2.955 1 90.56 182 ILE B CA 1
ATOM 3357 C C . ILE B 1 182 ? 17.891 -3.477 -3.729 1 90.56 182 ILE B C 1
ATOM 3359 O O . ILE B 1 182 ? 17.906 -4.625 -4.176 1 90.56 182 ILE B O 1
ATOM 3363 N N . LYS B 1 183 ? 18.922 -2.676 -3.773 1 89 183 LYS B N 1
ATOM 3364 C CA . LYS B 1 183 ? 20.016 -2.957 -4.695 1 89 183 LYS B CA 1
ATOM 3365 C C . LYS B 1 183 ? 21.188 -3.637 -3.973 1 89 183 LYS B C 1
ATOM 3367 O O . LYS B 1 183 ? 21.922 -4.43 -4.57 1 89 183 LYS B O 1
ATOM 3372 N N . TYR B 1 184 ? 21.344 -3.402 -2.713 1 82.06 184 TYR B N 1
ATOM 3373 C CA . TYR B 1 184 ? 22.688 -3.689 -2.213 1 82.06 184 TYR B CA 1
ATOM 3374 C C . TYR B 1 184 ? 22.625 -4.566 -0.968 1 82.06 184 TYR B C 1
ATOM 3376 O O . TYR B 1 184 ? 23.594 -5.266 -0.648 1 82.06 184 TYR B O 1
ATOM 3384 N N . LEU B 1 185 ? 21.641 -4.402 -0.247 1 75.81 185 LEU B N 1
ATOM 3385 C CA . LEU B 1 185 ? 21.656 -5.195 0.977 1 75.81 185 LEU B CA 1
ATOM 3386 C C . LEU B 1 185 ? 21.547 -6.684 0.661 1 75.81 185 LEU B C 1
ATOM 3388 O O . LEU B 1 185 ? 20.656 -7.102 -0.084 1 75.81 185 LEU B O 1
ATOM 3392 N N . PRO B 1 186 ? 22.609 -7.375 1.178 1 64 186 PRO B N 1
ATOM 3393 C CA . PRO B 1 186 ? 22.656 -8.797 0.839 1 64 186 PRO B CA 1
ATOM 3394 C C . PRO B 1 186 ? 21.484 -9.586 1.421 1 64 186 PRO B C 1
ATOM 3396 O O . PRO B 1 186 ? 20.844 -9.133 2.373 1 64 186 PRO B O 1
ATOM 3399 N N . ASP B 1 187 ? 21.078 -10.633 0.742 1 60.69 187 ASP B N 1
ATOM 3400 C CA . ASP B 1 187 ? 19.984 -11.57 0.963 1 60.69 187 ASP B CA 1
ATOM 3401 C C . ASP B 1 187 ? 20.109 -12.258 2.32 1 60.69 187 ASP B C 1
ATOM 3403 O O . ASP B 1 187 ? 19.297 -13.117 2.666 1 60.69 187 ASP B O 1
ATOM 3407 N N . LEU B 1 188 ? 21.203 -11.953 3.096 1 58.25 188 LEU B N 1
ATOM 3408 C CA . LEU B 1 188 ? 21.312 -12.773 4.297 1 58.25 188 LEU B CA 1
ATOM 3409 C C . LEU B 1 188 ? 20.141 -12.492 5.246 1 58.25 188 LEU B C 1
ATOM 3411 O O . LEU B 1 188 ? 19.922 -13.234 6.203 1 58.25 188 LEU B O 1
ATOM 3415 N N . CYS B 1 189 ? 19.484 -11.469 4.879 1 56.56 189 CYS B N 1
ATOM 3416 C CA . CYS B 1 189 ? 18.344 -11.227 5.75 1 56.56 189 CYS B CA 1
ATOM 3417 C C . CYS B 1 189 ? 17.094 -11.883 5.191 1 56.56 189 CYS B C 1
ATOM 3419 O O . CYS B 1 189 ? 16.938 -12 3.975 1 56.56 189 CYS B O 1
ATOM 3421 N N . PRO B 1 190 ? 16.406 -12.547 6.246 1 57.78 190 PRO B N 1
ATOM 3422 C CA . PRO B 1 190 ? 15.18 -13.18 5.75 1 57.78 190 PRO B CA 1
ATOM 3423 C C . PRO B 1 190 ? 14.32 -12.234 4.914 1 57.78 190 PRO B C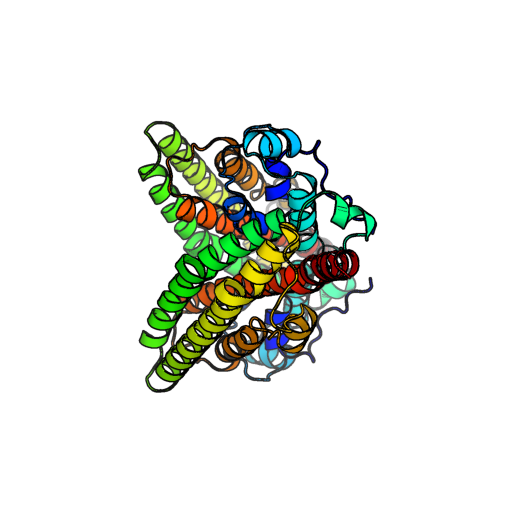 1
ATOM 3425 O O . PRO B 1 190 ? 14.25 -11.039 5.207 1 57.78 190 PRO B O 1
ATOM 3428 N N . GLY B 1 191 ? 13.906 -12.562 3.834 1 63.88 191 GLY B N 1
ATOM 3429 C CA . GLY B 1 191 ? 13.141 -11.836 2.834 1 63.88 191 GLY B CA 1
ATOM 3430 C C . GLY B 1 191 ? 11.906 -11.156 3.4 1 63.88 191 GLY B C 1
ATOM 3431 O O . GLY B 1 191 ? 11.609 -10.008 3.053 1 63.88 191 GLY B O 1
ATOM 3432 N N . GLY B 1 192 ? 11.422 -11.719 4.492 1 75.56 192 GLY B N 1
ATOM 3433 C CA . GLY B 1 192 ? 10.148 -11.227 4.996 1 75.56 192 GLY B CA 1
ATOM 3434 C C . GLY B 1 192 ? 10.258 -9.859 5.652 1 75.56 192 GLY B C 1
ATOM 3435 O O . GLY B 1 192 ? 9.641 -8.898 5.195 1 75.56 192 GLY B O 1
ATOM 3436 N N . PRO B 1 193 ? 11.164 -9.75 6.578 1 80.5 193 PRO B N 1
ATOM 3437 C CA . PRO B 1 193 ? 11.312 -8.469 7.27 1 80.5 193 PRO B CA 1
ATOM 3438 C C . PRO B 1 193 ? 11.773 -7.348 6.34 1 80.5 193 PRO B C 1
ATOM 3440 O O . PRO B 1 193 ? 11.344 -6.199 6.492 1 80.5 193 PRO B O 1
ATOM 3443 N N . ARG B 1 194 ? 12.664 -7.645 5.434 1 86.31 194 ARG B N 1
ATOM 3444 C CA . ARG B 1 194 ? 13.141 -6.641 4.484 1 86.31 194 ARG B CA 1
ATOM 3445 C C . ARG B 1 194 ? 12 -6.133 3.609 1 86.31 194 ARG B C 1
ATOM 3447 O O . ARG B 1 194 ? 11.867 -4.926 3.395 1 86.31 194 ARG B O 1
ATOM 3454 N N . ASN B 1 195 ? 11.227 -7 3.137 1 87.94 195 ASN B N 1
ATOM 3455 C CA . ASN B 1 195 ? 10.102 -6.613 2.299 1 87.94 195 ASN B CA 1
ATOM 3456 C C . ASN B 1 195 ? 9.094 -5.762 3.07 1 87.94 195 ASN B C 1
ATOM 3458 O O . ASN B 1 195 ? 8.539 -4.805 2.525 1 87.94 195 ASN B O 1
ATOM 3462 N N . ARG B 1 196 ? 8.859 -6.125 4.266 1 89.25 196 ARG B N 1
ATOM 3463 C CA . ARG B 1 196 ? 7.945 -5.348 5.094 1 89.25 196 ARG B CA 1
ATOM 3464 C C . ARG B 1 196 ? 8.484 -3.945 5.34 1 89.25 196 ARG B C 1
ATOM 3466 O O . ARG B 1 196 ? 7.742 -2.965 5.258 1 89.25 196 ARG B O 1
ATOM 3473 N N . LEU B 1 197 ? 9.742 -3.904 5.652 1 92.5 197 LEU B N 1
ATOM 3474 C CA . LEU B 1 197 ? 10.375 -2.605 5.848 1 92.5 197 LEU B CA 1
ATOM 3475 C C . LEU B 1 197 ? 10.266 -1.75 4.59 1 92.5 197 LEU B C 1
ATOM 3477 O O . LEU B 1 197 ? 9.938 -0.563 4.668 1 92.5 197 LEU B O 1
ATOM 3481 N N . LEU B 1 198 ? 10.547 -2.377 3.494 1 93.81 198 LEU B N 1
ATOM 3482 C CA . LEU B 1 198 ? 10.469 -1.65 2.232 1 93.81 198 LEU B CA 1
ATOM 3483 C C . LEU B 1 198 ? 9.055 -1.146 1.978 1 93.81 198 LEU B C 1
ATOM 3485 O O . LEU B 1 198 ? 8.867 -0.003 1.552 1 93.81 198 LEU B O 1
ATOM 3489 N N . LEU B 1 199 ? 8.102 -1.964 2.25 1 93.44 199 LEU B N 1
ATOM 3490 C CA . LEU B 1 199 ? 6.707 -1.547 2.1 1 93.44 199 LEU B CA 1
ATOM 3491 C C . LEU B 1 199 ? 6.41 -0.325 2.961 1 93.44 199 LEU B C 1
ATOM 3493 O O . LEU B 1 199 ? 5.844 0.658 2.479 1 93.44 199 LEU B O 1
ATOM 3497 N N . ASP B 1 200 ? 6.809 -0.374 4.176 1 95.12 200 ASP B N 1
ATOM 3498 C CA . ASP B 1 200 ? 6.559 0.734 5.094 1 95.12 200 ASP B CA 1
ATOM 3499 C C . ASP B 1 200 ? 7.289 1.996 4.641 1 95.12 200 ASP B C 1
ATOM 3501 O O . ASP B 1 200 ? 6.777 3.105 4.793 1 95.12 200 ASP B O 1
ATOM 3505 N N . LEU B 1 201 ? 8.469 1.812 4.098 1 96.44 201 LEU B N 1
ATOM 3506 C CA . LEU B 1 201 ? 9.234 2.949 3.596 1 96.44 201 LEU B CA 1
ATOM 3507 C C . LEU B 1 201 ? 8.547 3.582 2.393 1 96.44 201 LEU B C 1
ATOM 3509 O O . LEU B 1 201 ? 8.492 4.809 2.275 1 96.44 201 LEU B O 1
ATOM 3513 N N . PHE B 1 202 ? 8.039 2.766 1.533 1 96.19 202 PHE B N 1
ATOM 3514 C CA . PHE B 1 202 ? 7.312 3.295 0.384 1 96.19 202 PHE B CA 1
ATOM 3515 C C . PHE B 1 202 ? 6.082 4.074 0.832 1 96.19 202 PHE B C 1
ATOM 3517 O O . PHE B 1 202 ? 5.805 5.156 0.315 1 96.19 202 PHE B O 1
ATOM 3524 N N . LEU B 1 203 ? 5.359 3.533 1.768 1 95.19 203 LEU B N 1
ATOM 3525 C CA . LEU B 1 203 ? 4.152 4.184 2.266 1 95.19 203 LEU B CA 1
ATOM 3526 C C . LEU B 1 203 ? 4.488 5.504 2.951 1 95.19 203 LEU B C 1
ATOM 3528 O O . LEU B 1 203 ? 3.797 6.508 2.756 1 95.19 203 LEU B O 1
ATOM 3532 N N . LEU B 1 204 ? 5.527 5.477 3.709 1 96.56 204 LEU B N 1
ATOM 3533 C CA . LEU B 1 204 ? 5.953 6.699 4.379 1 96.56 204 LEU B CA 1
ATOM 3534 C C . LEU B 1 204 ? 6.375 7.758 3.363 1 96.56 204 LEU B C 1
ATOM 3536 O O . LEU B 1 204 ? 6 8.922 3.486 1 96.56 204 LEU B O 1
ATOM 3540 N N . GLU B 1 205 ? 7.184 7.324 2.424 1 95.94 205 GLU B N 1
ATOM 3541 C CA . GLU B 1 205 ? 7.641 8.258 1.396 1 95.94 205 GLU B CA 1
ATOM 3542 C C . GLU B 1 205 ? 6.461 8.883 0.658 1 95.94 205 GLU B C 1
ATOM 3544 O O . GLU B 1 205 ? 6.434 10.094 0.433 1 95.94 205 GLU B O 1
ATOM 3549 N N . ASP B 1 206 ? 5.547 8.078 0.282 1 94.38 206 ASP B N 1
ATOM 3550 C CA . ASP B 1 206 ? 4.359 8.57 -0.406 1 94.38 206 ASP B CA 1
ATOM 3551 C C . ASP B 1 206 ? 3.594 9.562 0.463 1 94.38 206 ASP B C 1
ATOM 3553 O O . ASP B 1 206 ? 3.129 10.594 -0.028 1 94.38 206 ASP B O 1
ATOM 3557 N N . ASP B 1 207 ? 3.432 9.242 1.68 1 96.06 207 ASP B N 1
ATOM 3558 C CA . ASP B 1 207 ? 2.729 10.109 2.619 1 96.06 207 ASP B CA 1
ATOM 3559 C C . ASP B 1 207 ? 3.451 11.445 2.779 1 96.06 207 ASP B C 1
ATOM 3561 O O . ASP B 1 207 ? 2.824 12.508 2.746 1 96.06 207 ASP B O 1
ATOM 3565 N N . LEU B 1 208 ? 4.738 11.391 2.896 1 96.25 208 LEU B N 1
ATOM 3566 C CA . LEU B 1 208 ? 5.531 12.609 3.061 1 96.25 208 LEU B CA 1
ATOM 3567 C C . LEU B 1 208 ? 5.496 13.453 1.792 1 96.25 208 LEU B C 1
ATOM 3569 O O . LEU B 1 208 ? 5.523 14.688 1.861 1 96.25 208 LEU B O 1
ATOM 3573 N N . ASN B 1 209 ? 5.465 12.797 0.676 1 94.69 209 ASN B N 1
ATOM 3574 C CA . ASN B 1 209 ? 5.305 13.539 -0.574 1 94.69 209 ASN B CA 1
ATOM 3575 C C . ASN B 1 209 ? 4.004 14.328 -0.596 1 94.69 209 ASN B C 1
ATOM 3577 O O . ASN B 1 209 ? 3.988 15.492 -1.003 1 94.69 209 ASN B O 1
ATOM 3581 N N . LYS B 1 210 ? 2.939 13.703 -0.15 1 95.5 210 LYS B N 1
ATOM 3582 C CA . LYS B 1 210 ? 1.65 14.383 -0.099 1 95.5 210 LYS B CA 1
ATOM 3583 C C . LYS B 1 210 ? 1.665 15.508 0.932 1 95.5 210 LYS B C 1
ATOM 3585 O O . LYS B 1 210 ? 1.101 16.578 0.699 1 95.5 210 LYS B O 1
ATOM 3590 N N . HIS B 1 211 ? 2.307 15.227 2.078 1 96 211 HIS B N 1
ATOM 3591 C CA . HIS B 1 211 ? 2.484 16.25 3.102 1 96 211 HIS B CA 1
ATOM 3592 C C . HIS B 1 211 ? 3.176 17.484 2.531 1 96 211 HIS B C 1
ATOM 3594 O O . HIS B 1 211 ? 2.709 18.609 2.729 1 96 211 HIS B O 1
ATOM 3600 N N . SER B 1 212 ? 4.242 17.266 1.82 1 93.75 212 SER B N 1
ATOM 3601 C CA . SER B 1 212 ? 4.996 18.359 1.216 1 93.75 212 SER B CA 1
ATOM 3602 C C . SER B 1 212 ? 4.164 19.078 0.161 1 93.75 212 SER B C 1
ATOM 3604 O O . SER B 1 212 ? 4.242 20.297 0.039 1 93.75 212 SER B O 1
ATOM 3606 N N . LEU B 1 213 ? 3.445 18.359 -0.626 1 93.31 213 LEU B N 1
ATOM 3607 C CA . LEU B 1 213 ? 2.578 18.938 -1.642 1 93.31 213 LEU B CA 1
ATOM 3608 C C . LEU B 1 213 ? 1.551 19.875 -1.005 1 93.31 213 LEU B C 1
ATOM 3610 O O . LEU B 1 213 ? 1.305 20.969 -1.51 1 93.31 213 LEU B O 1
ATOM 3614 N N . ILE B 1 214 ? 0.964 19.469 0.063 1 94.69 214 ILE B N 1
ATOM 3615 C CA . ILE B 1 214 ? -0.037 20.25 0.772 1 94.69 214 ILE B CA 1
ATOM 3616 C C . ILE B 1 214 ? 0.595 21.547 1.293 1 94.69 214 ILE B C 1
ATOM 3618 O O . ILE B 1 214 ? -0.003 22.625 1.199 1 94.69 214 ILE B O 1
ATOM 3622 N N . GLU B 1 215 ? 1.787 21.438 1.788 1 94.62 215 GLU B N 1
ATOM 3623 C CA . GLU B 1 215 ? 2.486 22.625 2.271 1 94.62 215 GLU B CA 1
ATOM 3624 C C . GLU B 1 215 ? 2.783 23.594 1.129 1 94.62 215 GLU B C 1
ATOM 3626 O O . GLU B 1 215 ? 2.498 24.781 1.231 1 94.62 215 GLU B O 1
ATOM 3631 N N . ASP B 1 216 ? 3.25 23.062 0.054 1 91.62 216 ASP B N 1
ATOM 3632 C CA . ASP B 1 216 ? 3.744 23.875 -1.046 1 91.62 216 ASP B CA 1
ATOM 3633 C C . ASP B 1 216 ? 2.59 24.453 -1.866 1 91.62 216 ASP B C 1
ATOM 3635 O O . ASP B 1 216 ? 2.652 25.594 -2.322 1 91.62 216 ASP B O 1
ATOM 3639 N N . ARG B 1 217 ? 1.562 23.688 -1.989 1 90.75 217 ARG B N 1
ATOM 3640 C CA . ARG B 1 217 ? 0.559 24.062 -2.979 1 90.75 217 ARG B CA 1
ATOM 3641 C C . ARG B 1 217 ? -0.705 24.594 -2.307 1 90.75 217 ARG B C 1
ATOM 3643 O O . ARG B 1 217 ? -1.543 25.219 -2.953 1 90.75 217 ARG B O 1
ATOM 3650 N N . ILE B 1 218 ? -0.777 24.391 -1.055 1 93.25 218 ILE B N 1
ATOM 3651 C CA . ILE B 1 218 ? -1.978 24.859 -0.37 1 93.25 218 ILE B CA 1
ATOM 3652 C C . ILE B 1 218 ? -1.596 25.859 0.721 1 93.25 218 ILE B C 1
ATOM 3654 O O . ILE B 1 218 ? -2.008 27.016 0.68 1 93.25 218 ILE B O 1
ATOM 3658 N N . LEU B 1 219 ? -0.729 25.484 1.638 1 94.38 219 LEU B N 1
ATOM 3659 C CA . LEU B 1 219 ? -0.397 26.328 2.779 1 94.38 219 LEU B CA 1
ATOM 3660 C C . LEU B 1 219 ? 0.281 27.609 2.324 1 94.38 219 LEU B C 1
ATOM 3662 O O . LEU B 1 219 ? -0.129 28.719 2.717 1 94.38 219 LEU B O 1
ATOM 3666 N N . VAL B 1 220 ? 1.289 27.484 1.482 1 93.31 220 VAL B N 1
ATOM 3667 C CA . VAL B 1 220 ? 2.098 28.625 1.085 1 93.31 220 VAL B CA 1
ATOM 3668 C C . VAL B 1 220 ? 1.225 29.656 0.366 1 93.31 220 VAL B C 1
ATOM 3670 O O . VAL B 1 220 ? 1.177 30.828 0.76 1 93.31 220 VAL B O 1
ATOM 3673 N N . PRO B 1 221 ? 0.455 29.25 -0.668 1 91.62 221 PRO B N 1
ATOM 3674 C CA . PRO B 1 221 ? -0.411 30.219 -1.332 1 91.62 221 PRO B CA 1
ATOM 3675 C C . PRO B 1 221 ? -1.436 30.844 -0.385 1 91.62 221 PRO B C 1
ATOM 3677 O O . PRO B 1 221 ? -1.737 32.031 -0.49 1 91.62 221 PRO B O 1
ATOM 3680 N N . LEU B 1 222 ? -1.99 30.078 0.514 1 91.69 222 LEU B N 1
ATOM 3681 C CA . LEU B 1 222 ? -2.955 30.594 1.482 1 91.69 222 LEU B CA 1
ATOM 3682 C C . LEU B 1 222 ? -2.326 31.656 2.367 1 91.69 222 LEU B C 1
ATOM 3684 O O . LEU B 1 222 ? -2.945 32.688 2.635 1 91.69 222 LEU B O 1
ATOM 3688 N N . VAL B 1 223 ? -1.141 31.453 2.807 1 92.38 223 VAL B N 1
ATOM 3689 C CA . VAL B 1 223 ? -0.456 32.375 3.701 1 92.38 223 VAL B CA 1
ATOM 3690 C C . VAL B 1 223 ? -0.019 33.625 2.924 1 92.38 223 VAL B C 1
ATOM 3692 O O . VAL B 1 223 ? -0.039 34.719 3.457 1 92.38 223 VAL B O 1
ATOM 3695 N N . GLU B 1 224 ? 0.381 33.406 1.687 1 91.38 224 GLU B N 1
ATOM 3696 C CA . GLU B 1 224 ? 0.706 34.562 0.847 1 91.38 224 GLU B CA 1
ATOM 3697 C C . GLU B 1 224 ? -0.48 35.5 0.733 1 91.38 224 GLU B C 1
ATOM 3699 O O . GLU B 1 224 ? -0.307 36.719 0.759 1 91.38 224 GLU B O 1
ATOM 3704 N N . GLN B 1 225 ? -1.593 34.969 0.579 1 88.88 225 GLN B N 1
ATOM 3705 C CA . GLN B 1 225 ? -2.797 35.781 0.506 1 88.88 225 GLN B CA 1
ATOM 3706 C C . GLN B 1 225 ? -3.033 36.531 1.816 1 88.88 225 GLN B C 1
ATOM 3708 O O . GLN B 1 225 ? -3.443 37.688 1.809 1 88.88 225 GLN B O 1
ATOM 3713 N N . LEU B 1 226 ? -2.793 35.844 2.912 1 89.06 226 LEU B N 1
ATOM 3714 C CA . LEU B 1 226 ? -2.928 36.5 4.219 1 89.06 226 LEU B CA 1
ATOM 3715 C C . LEU B 1 226 ? -1.93 37.625 4.371 1 89.06 226 LEU B C 1
ATOM 3717 O O . LEU B 1 226 ? -2.268 38.688 4.914 1 89.06 226 LEU B O 1
ATOM 3721 N N . GLU B 1 227 ? -0.743 37.375 3.875 1 90.88 227 GLU B N 1
ATOM 3722 C CA . GLU B 1 227 ? 0.295 38.406 3.938 1 90.88 227 GLU B CA 1
ATOM 3723 C C . GLU B 1 227 ? -0.083 39.625 3.105 1 90.88 227 GLU B C 1
ATOM 3725 O O . GLU B 1 227 ? 0.183 40.781 3.504 1 90.88 227 GLU B O 1
ATOM 3730 N N . GLU B 1 228 ? -0.64 39.344 1.987 1 88.06 228 GLU B N 1
ATOM 3731 C CA . GLU B 1 228 ? -1.039 40.438 1.097 1 88.06 228 GLU B CA 1
ATOM 3732 C C . GLU B 1 228 ? -2.152 41.281 1.716 1 88.06 228 GLU B C 1
ATOM 3734 O O . GLU B 1 228 ? -2.203 42.5 1.517 1 88.06 228 GLU B O 1
ATOM 3739 N N . ARG B 1 229 ? -2.973 40.656 2.441 1 84.56 229 ARG B N 1
ATOM 3740 C CA . ARG B 1 229 ? -4.078 41.344 3.082 1 84.56 229 ARG B CA 1
ATOM 3741 C C . ARG B 1 229 ? -3.578 42.219 4.227 1 84.56 229 ARG B C 1
ATOM 3743 O O . ARG B 1 229 ? -4.242 43.188 4.617 1 84.56 229 ARG B O 1
ATOM 3750 N N . MET B 1 230 ? -2.512 41.969 4.762 1 80.5 230 MET B N 1
ATOM 3751 C CA . MET B 1 230 ? -1.96 42.719 5.879 1 80.5 230 MET B CA 1
ATOM 3752 C C . MET B 1 230 ? -1.078 43.844 5.379 1 80.5 230 MET B C 1
ATOM 3754 O O . MET B 1 230 ? -0.631 44.688 6.168 1 80.5 230 MET B O 1
ATOM 3758 N N . ARG B 1 231 ? -0.768 43.875 4.117 1 71.06 231 ARG B N 1
ATOM 3759 C CA . ARG B 1 231 ? -0.041 45 3.543 1 71.06 231 ARG B CA 1
ATOM 3760 C C . ARG B 1 231 ? -0.998 46.125 3.125 1 71.06 231 ARG B C 1
ATOM 3762 O O . ARG B 1 231 ? -2.145 45.844 2.756 1 71.06 231 ARG B O 1
#

InterPro domains:
  IPR012312 Hemerythrin-like [PF01814] (91-223)
  IPR019903 Repair of iron centres family [PTHR36438] (7-226)

Sequence (462 aa):
MKHLLFTERMKMADLVHANYRLLFVLPRFGIQLGFGDKSIGEICRTHGISSSLFLLVCNIYTFDDFLPEADELHSFTAEDLTAYLHQSHEDYIREQIPEIGKQVLSLAGCCAGKNGKILERFFDDYSREVTNHFNYEETVVFPYIHNLSEGKRSDEGYSIGQFEKNHSNIEEKLGDLKNILIKYLPDLCPGGPRNRLLLDLFLLEDDLNKHSLIEDRILVPLVEQLEERMRMKHLLFTERMKMADLVHANYRLLFVLPRFGIQLGFGDKSIGEICRTHGISSSLFLLVCNIYTFDDFLPEADELHSFTAEDLTAYLHQSHEDYIREQIPEIGKQVLSLAGCCAGKNGKILERFFDDYSREVTNHFNYEETVVFPYIHNLSEGKRSDEGYSIGQFEKNHSNIEEKLGDLKNILIKYLPDLCPGGPRNRLLLDLFLLEDDLNKHSLIEDRILVPLVEQLEERMR

Solvent-accessible surface area (backbone atoms only — not comparable to full-atom values): 25708 Å² total; per-residue (Å²): 127,86,71,82,72,82,56,51,82,40,42,44,56,54,51,40,73,73,33,64,71,45,66,69,50,37,54,39,72,70,46,69,65,38,54,50,83,40,25,37,40,57,52,22,58,75,66,74,44,55,54,59,53,54,45,49,53,53,39,46,72,66,35,88,85,54,71,83,54,79,77,64,62,69,67,51,52,72,64,58,51,50,51,38,50,51,36,46,50,48,44,42,66,70,43,52,51,51,54,50,49,51,48,45,49,54,49,24,69,55,30,72,66,71,62,15,53,52,51,44,50,51,49,52,53,48,52,51,51,48,51,52,55,50,46,47,40,62,70,46,50,49,53,50,51,51,36,49,76,71,67,44,75,74,83,77,79,72,54,67,64,58,51,62,72,64,57,72,71,72,40,56,59,52,53,53,53,50,47,43,55,43,23,58,40,67,68,76,34,67,66,63,64,55,50,51,47,50,52,52,48,52,53,48,34,54,50,43,48,50,52,50,45,46,45,62,70,44,48,44,57,55,49,50,52,53,52,55,67,74,98,127,87,72,81,71,80,56,51,80,40,41,44,58,54,53,40,71,74,32,65,72,44,67,68,49,37,53,39,70,72,43,70,65,38,54,49,83,40,25,36,40,59,51,23,58,73,66,72,44,54,53,59,52,53,46,48,53,53,38,46,72,67,34,88,84,54,72,83,54,78,76,64,60,68,64,52,52,71,66,59,51,50,52,38,51,51,36,46,49,49,43,42,67,71,44,54,50,51,54,50,49,53,48,45,50,55,50,23,70,57,30,71,66,71,62,14,52,51,52,41,51,51,50,51,53,49,52,51,51,49,50,51,54,49,46,46,40,62,70,46,50,48,52,51,50,51,36,49,75,72,69,43,75,73,83,76,79,71,53,68,65,57,51,64,73,64,58,71,71,74,42,57,60,52,52,54,53,50,45,42,54,42,25,58,40,67,69,76,35,65,63,64,64,55,50,52,48,49,51,52,49,52,53,48,33,52,51,43,47,51,53,50,46,44,45,64,71,44,48,44,56,53,49,50,51,55,53,56,68,74,100

pLDDT: mean 89.1, std 10.21, range [38.72, 98.25]

Foldseek 3Di:
DPPPADDQAAFPVVLCVLPVLCVLQQVLLPHDDDRPRHGLNRRCVVSVAQSLVVSQLSCVLRPVPDADDPVSLPSDALLNVVSSLVSVLCCVLPPLLVVLLVLLQVQLVLADDPLSVVSNVLSVVLSVVSNVLVVCCVPPVNVQSVCLVVLHPPPPPDALVVVLVPPDQSLVSLVVSLCCLVPPRDPSDPPVSSVVSSVSSVSVSSVSVSSVCCCNRRSRVNSVVSNVVSD/DPPDADDQAAFPVVLCVLPVLCVLQQVLLPHDDDRPRHGLNVRCVVSVAQSLVVSQLSCVLRPVPDADDPVSLPSDALLNVVSSLVSVLCCVLPPLLVVLLVLLQVQLVQADDPLSVVSNVLSVVLSVVSNVLVVCCVPPVNVQRVCLVVLHPPPPPDALVVVLVPPDQSLVSLVVSLCCLVPPGDPSGPPVSSVVSSVSSVSVSSVSVSSVCCCNRRSRVNSVVSNVVSD

Radius of gyration: 24.94 Å; Cα contacts (8 Å, |Δi|>4): 469; chains: 2; bounding box: 52×84×54 Å